Protein AF-A0A376TVH8-F1 (afdb_monomer_lite)

Foldseek 3Di:
DDDLFFPPHALADPCVQQVDLVSLLLLLCLLQDDDPPDDVVLSVLLSQLRSLLSVLLSPPPPDDLLVSCCLLQPDQLVSVLVSSPPGPSNVQSDPVPPVSVLSSSVSNCVRSLLSLSSGPSNDPPGDYDYLLVVVLVVVVVPDPDDDDDDDDPVCLVSNQSVSSSNLLSNLVSLVVSDFDQVDADEDEAAAPLSHAQSPCVLVSLVVNNRSRYDYDHDHQALVSLCNRLNPVSSVSSVVSPQKDWQAADQDLVRLVVVLVVLAKDKDWDWDWDWDDDPDPPDIDIDIDTDIDIGGPAHSVNSNPGDPQWTWIGHPDDDHIDTDHDDDDDDDDPDDNGRGDDSPSPPPPVSVVVSVVSVVVVVVVVVVVVVPPDPPDDDDDDDDDDDDDDDDDDDDDDDDDDDDDDDDDDDDDDDDDDDDDDDDDDDDDDDDDDDDDDDDDDDDDDDDDDPPPQQPQADPVGDRNDPVSNVVSVVVVVVVVVVVVVVVVVVVVVVVVVVVPPPPDDDD

Organism: Escherichia coli (NCBI:txid562)

Secondary structure (DSSP, 8-state):
-B-TTBTT--EE-HHHH--SHHHHHHHHHHHSPPPTTS-HHHHHHHHHHHHHHHHHHTT-TT--HHHHHHHHHTS-HHHHHHHTTTSGGGGTT-GGGHHHHHHHHHHHHHHHGGGGGGTTTS-TTSPEE-HHHHHHHHHTTS------B---TTTHHHHHHHHHHHHHHHHHHHHHT---TT--EEEEES-GGGS---TTHHHHHHHGGGGTEEEEE--S-HHHHHHHH-HHHHHHHHHT--SEEEE----HHHHHHHHHHH-EEEEEEEEEEEE--SSSS-PEEEEEEEEEEEESS-HHHHHTPPTTEEEEE-SSSPPPEEEE---------S-S--B------S-HHHHHHHHHHHHHHHHHHHHHHTT----PPPPP----------------------------------------------------------PPPP----------PPTTB-TTS-BS-HHHHHHHHHHHHHHHHHHHHHHHHHHHHHHHTTTTSS-----

InterPro domains:
  IPR019476 Type IV secretion system coupling protein TraD, DNA-binding domain [PF10412] (1-326)
  IPR027417 P-loop containing nucleoside triphosphate hydrolase [G3DSA:3.40.50.300] (108-338)
  IPR027417 P-loop containing nucleoside triphosphate hydrolase [SSF52540] (2-332)
  IPR051539 Type IV secretion system coupling protein TraD/TraG/VirD4-like [PTHR37937] (6-338)

Radius of gyration: 37.99 Å; chains: 1; bounding box: 89×91×109 Å

Structure (mmCIF, N/CA/C/O backbone):
data_AF-A0A376TVH8-F1
#
_entry.id   AF-A0A376TVH8-F1
#
loop_
_atom_site.group_PDB
_atom_site.id
_atom_site.type_symbol
_atom_site.label_atom_id
_atom_site.label_alt_id
_atom_site.label_comp_id
_atom_site.label_asym_id
_atom_site.label_entity_id
_atom_site.label_seq_id
_atom_site.pdbx_PDB_ins_code
_atom_site.Cartn_x
_atom_site.Cartn_y
_atom_site.Cartn_z
_atom_site.occupancy
_atom_site.B_iso_or_equiv
_atom_site.auth_seq_id
_atom_site.auth_comp_id
_atom_site.auth_asym_id
_atom_site.auth_atom_id
_atom_site.pdbx_PDB_model_num
ATOM 1 N N . MET A 1 1 ? -10.354 -14.623 -0.907 1.00 89.31 1 MET A N 1
ATOM 2 C CA . MET A 1 1 ? -10.562 -13.311 -1.545 1.00 89.31 1 MET A CA 1
ATOM 3 C C . MET A 1 1 ? -10.990 -12.332 -0.470 1.00 89.31 1 MET A C 1
ATOM 5 O O . MET A 1 1 ? -11.847 -12.695 0.317 1.00 89.31 1 MET A O 1
ATOM 9 N N . LEU A 1 2 ? -10.360 -11.165 -0.399 1.00 94.00 2 LEU A N 1
ATOM 10 C CA . LEU A 1 2 ? -10.631 -10.095 0.554 1.00 94.00 2 LEU A CA 1
ATOM 11 C C . LEU A 1 2 ? -11.161 -8.879 -0.204 1.00 94.00 2 LEU A C 1
ATOM 13 O O . LEU A 1 2 ? -10.418 -8.214 -0.923 1.00 94.00 2 LEU A O 1
ATOM 17 N N . ASN A 1 3 ? -12.450 -8.618 -0.040 1.00 93.50 3 ASN A N 1
ATOM 18 C CA . ASN A 1 3 ? -13.118 -7.412 -0.503 1.00 93.50 3 ASN A CA 1
ATOM 19 C C . ASN A 1 3 ? -14.333 -7.202 0.396 1.00 93.50 3 ASN A C 1
ATOM 21 O O . ASN A 1 3 ? -15.233 -8.034 0.423 1.00 93.50 3 ASN A O 1
ATOM 25 N N . ALA A 1 4 ? -14.360 -6.100 1.140 1.00 91.56 4 ALA A N 1
ATOM 26 C CA . ALA A 1 4 ? -15.368 -5.866 2.166 1.00 91.56 4 ALA A CA 1
ATOM 27 C C . ALA A 1 4 ? -16.809 -5.780 1.613 1.00 91.56 4 ALA A C 1
ATOM 29 O O . ALA A 1 4 ? -17.757 -5.968 2.373 1.00 91.56 4 ALA A O 1
ATOM 30 N N . LEU A 1 5 ? -16.985 -5.548 0.308 1.00 91.31 5 LEU A N 1
ATOM 31 C CA . LEU A 1 5 ? -18.280 -5.506 -0.377 1.00 91.31 5 LEU A CA 1
ATOM 32 C C . LEU A 1 5 ? -18.660 -6.834 -1.056 1.00 91.31 5 LEU A C 1
ATOM 34 O O . LEU A 1 5 ? -19.785 -6.966 -1.536 1.00 91.31 5 LEU A O 1
ATOM 38 N N . ASP A 1 6 ? -17.768 -7.830 -1.081 1.00 92.38 6 ASP A N 1
ATOM 39 C CA . ASP A 1 6 ? -18.031 -9.123 -1.718 1.00 92.38 6 ASP A CA 1
ATOM 40 C C . ASP A 1 6 ? -18.584 -10.160 -0.723 1.00 92.38 6 ASP A C 1
ATOM 42 O O . ASP A 1 6 ? -18.047 -10.365 0.369 1.00 92.38 6 ASP A O 1
ATOM 46 N N . ALA A 1 7 ? -19.634 -10.884 -1.112 1.00 90.69 7 ALA A N 1
ATOM 47 C CA . ALA A 1 7 ? -20.263 -11.946 -0.324 1.00 90.69 7 ALA A CA 1
ATOM 48 C C . ALA A 1 7 ? -19.306 -13.103 0.025 1.00 90.69 7 ALA A C 1
ATOM 50 O O . ALA A 1 7 ? -19.474 -13.786 1.040 1.00 90.69 7 ALA A O 1
ATOM 51 N N . ARG A 1 8 ? -18.276 -13.324 -0.796 1.00 91.25 8 ARG A N 1
ATOM 52 C CA . ARG A 1 8 ? -17.244 -14.352 -0.605 1.00 91.25 8 ARG A CA 1
ATOM 53 C C . ARG A 1 8 ? -16.136 -13.902 0.348 1.00 91.25 8 ARG A C 1
ATOM 55 O O . ARG A 1 8 ? -15.309 -14.740 0.711 1.00 91.25 8 ARG A O 1
ATOM 62 N N . CYS A 1 9 ? -16.113 -12.636 0.772 1.00 92.31 9 CYS A N 1
ATOM 63 C CA . CYS A 1 9 ? -15.140 -12.150 1.744 1.00 92.31 9 CYS A CA 1
ATOM 64 C C . CYS A 1 9 ? -15.202 -13.001 3.019 1.00 92.31 9 CYS A C 1
ATOM 66 O O . CYS A 1 9 ? -16.299 -13.215 3.549 1.00 92.31 9 CYS A O 1
ATOM 68 N N . PRO A 1 10 ? -14.070 -13.536 3.507 1.00 92.06 10 PRO A N 1
ATOM 69 C CA . PRO A 1 10 ? -14.044 -14.294 4.741 1.00 92.06 10 PRO A CA 1
ATOM 70 C C . PRO A 1 10 ? -14.297 -13.375 5.940 1.00 92.06 10 PRO A C 1
ATOM 72 O O . PRO A 1 10 ? -14.227 -12.148 5.833 1.00 92.06 10 PRO A O 1
ATOM 75 N N . ASN A 1 11 ? -14.572 -13.987 7.091 1.00 92.69 11 ASN A N 1
ATOM 76 C CA . ASN A 1 11 ? -14.708 -13.286 8.362 1.00 92.69 11 ASN A CA 1
ATOM 77 C C . ASN A 1 11 ? -13.324 -12.834 8.860 1.00 92.69 11 ASN A C 1
ATOM 79 O O . ASN A 1 11 ? -12.725 -13.487 9.713 1.00 92.69 11 ASN A O 1
ATOM 83 N N . TRP A 1 12 ? -12.772 -11.784 8.249 1.00 95.00 12 TRP A N 1
ATOM 84 C CA . TRP A 1 12 ? -11.502 -11.210 8.684 1.00 95.00 12 TRP A CA 1
ATOM 85 C C . TRP A 1 12 ? -11.671 -10.585 10.072 1.00 95.00 12 TRP A C 1
ATOM 87 O O . TRP A 1 12 ? -12.560 -9.761 10.252 1.00 95.00 12 TRP A O 1
ATOM 97 N N . ASP A 1 13 ? -10.842 -10.989 11.040 1.00 93.94 13 ASP A N 1
ATOM 98 C CA . ASP A 1 13 ? -10.914 -10.526 12.434 1.00 93.94 13 ASP A CA 1
ATOM 99 C C . ASP A 1 13 ? -9.654 -9.712 12.777 1.00 93.94 13 ASP A C 1
ATOM 101 O O . ASP A 1 13 ? -8.553 -10.258 12.888 1.00 93.94 13 ASP A O 1
ATOM 105 N N . LEU A 1 14 ? -9.827 -8.397 12.966 1.00 94.94 14 LEU A N 1
ATOM 106 C CA . LEU A 1 14 ? -8.750 -7.451 13.298 1.00 94.94 14 LEU A CA 1
ATOM 107 C C . LEU A 1 14 ? -7.997 -7.855 14.574 1.00 94.94 14 LEU A C 1
ATOM 109 O O . LEU A 1 14 ? -6.777 -7.713 14.651 1.00 94.94 14 LEU A O 1
ATOM 113 N N . TRP A 1 15 ? -8.716 -8.336 15.585 1.00 94.69 15 TRP A N 1
ATOM 114 C CA . TRP A 1 15 ? -8.133 -8.673 16.878 1.00 94.69 15 TRP A CA 1
ATOM 115 C C . TRP A 1 15 ? -7.340 -9.980 16.808 1.00 94.69 15 TRP A C 1
ATOM 117 O O . TRP A 1 15 ? -6.310 -10.100 17.465 1.00 94.69 15 TRP A O 1
ATOM 127 N N . GLU A 1 16 ? -7.764 -10.955 16.006 1.00 93.81 16 GLU A N 1
ATOM 128 C CA . GLU A 1 16 ? -6.952 -12.161 15.781 1.00 93.81 16 GLU A CA 1
ATOM 129 C C . GLU A 1 16 ? -5.742 -11.891 14.875 1.00 93.81 16 GLU A C 1
ATOM 131 O O . GLU A 1 16 ? -4.699 -12.539 15.022 1.00 93.81 16 GLU A O 1
ATOM 136 N N . GLU A 1 17 ? -5.867 -10.935 13.950 1.00 94.88 17 GLU A N 1
ATOM 137 C CA . GLU A 1 17 ? -4.799 -10.523 13.039 1.00 94.88 17 GLU A CA 1
ATOM 138 C C . GLU A 1 17 ? -3.666 -9.799 13.777 1.00 94.88 17 GLU A C 1
ATOM 140 O O . GLU A 1 17 ? -2.493 -10.158 13.628 1.00 94.88 17 GLU A O 1
ATOM 145 N N . CYS A 1 18 ? -4.016 -8.809 14.601 1.00 95.12 18 CYS A N 1
ATOM 146 C CA . CYS A 1 18 ? -3.100 -8.036 15.433 1.00 95.12 18 CYS A CA 1
ATOM 147 C C . CYS A 1 18 ? -3.233 -8.510 16.883 1.00 95.12 18 CYS A C 1
ATOM 149 O O . CYS A 1 18 ? -4.157 -8.099 17.581 1.00 95.12 18 CYS A O 1
ATOM 151 N N . ARG A 1 19 ? -2.318 -9.357 17.362 1.00 93.12 19 ARG A N 1
ATOM 152 C CA . ARG A 1 19 ? -2.367 -9.992 18.695 1.00 93.12 19 ARG A CA 1
ATOM 153 C C . ARG A 1 19 ? -1.761 -9.147 19.812 1.00 93.12 19 ARG A C 1
ATOM 155 O O . ARG A 1 19 ? -1.899 -9.499 20.979 1.00 93.12 19 ARG A O 1
ATOM 162 N N . THR A 1 20 ? -1.076 -8.062 19.465 1.00 94.56 20 THR A N 1
ATOM 163 C CA . THR A 1 20 ? -0.436 -7.147 20.420 1.00 94.56 20 THR A CA 1
ATOM 164 C C . THR A 1 20 ? -0.763 -5.694 20.090 1.00 94.56 20 THR A C 1
ATOM 166 O O . THR A 1 20 ? -1.080 -5.376 18.941 1.00 94.56 20 THR A O 1
ATOM 169 N N . ILE A 1 21 ? -0.619 -4.801 21.075 1.00 95.12 21 ILE A N 1
ATOM 170 C CA . ILE A 1 21 ? -0.783 -3.355 20.873 1.00 95.12 21 ILE A CA 1
ATOM 171 C C . ILE A 1 21 ? 0.164 -2.815 19.793 1.00 95.12 21 ILE A C 1
ATOM 173 O O . ILE A 1 21 ? -0.270 -2.069 18.928 1.00 95.12 21 ILE A O 1
ATOM 177 N N . SER A 1 22 ? 1.416 -3.282 19.745 1.00 94.12 22 SER A N 1
ATOM 178 C CA . SER A 1 22 ? 2.383 -2.846 18.727 1.00 94.12 22 SER A CA 1
ATOM 179 C C . SER A 1 22 ? 1.945 -3.216 17.303 1.00 94.12 22 SER A C 1
ATOM 181 O O . SER A 1 22 ? 2.157 -2.467 16.351 1.00 94.12 22 SER A O 1
ATOM 183 N N . GLU A 1 23 ? 1.281 -4.360 17.127 1.00 94.00 23 GLU A N 1
ATOM 184 C CA . GLU A 1 23 ? 0.718 -4.740 15.828 1.00 94.00 23 GLU A CA 1
ATOM 185 C C . GLU A 1 23 ? -0.509 -3.896 15.460 1.00 94.00 23 GLU A C 1
ATOM 187 O O . GLU A 1 23 ? -0.712 -3.614 14.279 1.00 94.00 23 GLU A O 1
ATOM 192 N N . LEU A 1 24 ? -1.298 -3.458 16.448 1.00 95.88 24 LEU A N 1
ATOM 193 C CA . LEU A 1 24 ? -2.388 -2.500 16.244 1.00 95.88 24 LEU A CA 1
ATOM 194 C C . LEU A 1 24 ? -1.858 -1.101 15.900 1.00 95.88 24 LEU A C 1
ATOM 196 O O . LEU A 1 24 ? -2.401 -0.451 15.009 1.00 95.88 24 LEU A O 1
ATOM 200 N N . GLU A 1 25 ? -0.772 -0.656 16.531 1.00 94.50 25 GLU A N 1
ATOM 201 C CA . GLU A 1 25 ? -0.087 0.598 16.196 1.00 94.50 25 GLU A CA 1
ATOM 202 C C . GLU A 1 25 ? 0.433 0.568 14.752 1.00 94.50 25 GLU A C 1
ATOM 204 O O . GLU A 1 25 ? 0.150 1.480 13.971 1.00 94.50 25 GLU A O 1
ATOM 209 N N . ASN A 1 26 ? 1.100 -0.516 14.346 1.00 92.00 26 ASN A N 1
ATOM 210 C CA . ASN A 1 26 ? 1.575 -0.694 12.969 1.00 92.00 26 ASN A CA 1
ATOM 211 C C . ASN A 1 26 ? 0.422 -0.713 11.950 1.00 92.00 26 ASN A C 1
ATOM 213 O O . ASN A 1 26 ? 0.511 -0.082 10.892 1.00 92.00 26 ASN A O 1
ATOM 217 N N . ALA A 1 27 ? -0.681 -1.395 12.275 1.00 94.06 27 ALA A N 1
ATOM 218 C CA . ALA A 1 27 ? -1.898 -1.384 11.466 1.00 94.06 27 ALA A CA 1
ATOM 219 C C . ALA A 1 27 ? -2.474 0.037 11.339 1.00 94.06 27 ALA A C 1
ATOM 221 O O . ALA A 1 27 ? -2.775 0.494 10.233 1.00 94.06 27 ALA A O 1
ATOM 222 N N . SER A 1 28 ? -2.555 0.772 12.451 1.00 94.81 28 SER A N 1
ATOM 223 C CA . SER A 1 28 ? -3.079 2.140 12.489 1.00 94.81 28 SER A CA 1
ATOM 224 C C . SER A 1 28 ? -2.254 3.109 11.635 1.00 94.81 28 SER A C 1
ATOM 226 O O . SER A 1 28 ? -2.826 3.982 10.987 1.00 94.81 28 SER A O 1
ATOM 228 N N . ALA A 1 29 ? -0.931 2.921 11.552 1.00 93.12 29 ALA A N 1
ATOM 229 C CA . ALA A 1 29 ? -0.048 3.753 10.737 1.00 93.12 29 ALA A CA 1
ATOM 230 C C . ALA A 1 29 ? -0.318 3.630 9.228 1.00 93.12 29 ALA A C 1
ATOM 232 O O . ALA A 1 29 ? -0.033 4.564 8.480 1.00 93.12 29 ALA A O 1
ATOM 233 N N . THR A 1 30 ? -0.870 2.493 8.788 1.00 92.75 30 THR A N 1
ATOM 234 C CA . THR A 1 30 ? -1.295 2.279 7.395 1.00 92.75 30 THR A CA 1
ATOM 235 C C . THR A 1 30 ? -2.741 2.730 7.175 1.00 92.75 30 THR A C 1
ATOM 237 O O . THR A 1 30 ? -3.053 3.355 6.163 1.00 92.75 30 THR A O 1
ATOM 240 N N . LEU A 1 31 ? -3.630 2.420 8.126 1.00 93.44 31 LEU A N 1
ATOM 241 C CA . LEU A 1 31 ? -5.046 2.782 8.042 1.00 93.44 31 LEU A CA 1
ATOM 242 C C . LEU A 1 31 ? -5.242 4.306 8.042 1.00 93.44 31 LEU A C 1
ATOM 244 O O . LEU A 1 31 ? -6.051 4.822 7.275 1.00 93.44 31 LEU A O 1
ATOM 248 N N . ILE A 1 32 ? -4.475 5.004 8.881 1.00 93.38 32 ILE A N 1
ATOM 249 C CA . ILE A 1 32 ? -4.455 6.459 9.042 1.00 93.38 32 ILE A CA 1
ATOM 250 C C . ILE A 1 32 ? -3.091 6.942 8.523 1.00 93.38 32 ILE A C 1
ATOM 252 O O . ILE A 1 32 ? -2.142 7.018 9.311 1.00 93.38 32 ILE A O 1
ATOM 256 N N . PRO A 1 33 ? -2.928 7.208 7.214 1.00 89.19 33 PRO A N 1
ATOM 257 C CA . PRO A 1 33 ? -1.650 7.607 6.630 1.00 89.19 33 PRO A CA 1
ATOM 258 C C . PRO A 1 33 ? -1.192 8.971 7.157 1.00 89.19 33 PRO A C 1
ATOM 260 O O . PRO A 1 33 ? -1.975 9.750 7.696 1.00 89.19 33 PRO A O 1
ATOM 263 N N . ALA A 1 34 ? 0.108 9.248 7.055 1.00 83.56 34 ALA A N 1
ATOM 264 C CA . ALA A 1 34 ? 0.620 10.587 7.330 1.00 83.56 34 ALA A CA 1
ATOM 265 C C . ALA A 1 34 ? 0.319 11.482 6.123 1.00 83.56 34 ALA A C 1
ATOM 267 O O . ALA A 1 34 ? 0.611 11.079 4.997 1.00 83.56 34 ALA A O 1
ATOM 268 N N . SER A 1 35 ? -0.224 12.674 6.359 1.00 75.38 35 SER A N 1
ATOM 269 C CA . SER A 1 35 ? -0.412 13.678 5.312 1.00 75.38 35 SER A CA 1
ATOM 270 C C . SER A 1 35 ? 0.830 14.560 5.206 1.00 75.38 35 SER A C 1
ATOM 272 O O . SER A 1 35 ? 1.381 14.999 6.218 1.00 75.38 35 SER A O 1
ATOM 274 N N . SER A 1 36 ? 1.270 14.847 3.984 1.00 67.88 36 SER A N 1
ATOM 275 C CA . SER A 1 36 ? 2.341 15.815 3.738 1.00 67.88 36 SER A CA 1
ATOM 276 C C . SER A 1 36 ? 1.843 17.227 4.063 1.00 67.88 36 SER A C 1
ATOM 278 O O . SER A 1 36 ? 0.891 17.697 3.452 1.00 67.88 36 SER A O 1
ATOM 280 N N . GLY A 1 37 ? 2.480 17.902 5.023 1.00 69.12 37 GLY A N 1
ATOM 281 C CA . GLY A 1 37 ? 2.177 19.296 5.380 1.00 69.12 37 GLY A CA 1
ATOM 282 C C . GLY A 1 37 ? 1.162 19.499 6.511 1.00 69.12 37 GLY A C 1
ATOM 283 O O . GLY A 1 37 ? 1.017 20.626 6.976 1.00 69.12 37 GLY A O 1
ATOM 284 N N . GLU A 1 38 ? 0.508 18.444 7.003 1.00 73.00 38 GLU A N 1
ATOM 285 C CA . GLU A 1 38 ? -0.308 18.516 8.225 1.00 73.00 38 GLU A CA 1
ATOM 286 C C . GLU A 1 38 ? 0.541 18.198 9.465 1.00 73.00 38 GLU A C 1
ATOM 288 O O . GLU A 1 38 ? 1.502 17.429 9.392 1.00 73.00 38 GLU A O 1
ATOM 293 N N . ASP A 1 39 ? 0.178 18.772 10.615 1.00 82.12 39 ASP A N 1
ATOM 294 C CA . ASP A 1 39 ? 0.860 18.500 11.884 1.00 82.12 39 ASP A CA 1
ATOM 295 C C . ASP A 1 39 ? 0.722 17.006 12.259 1.00 82.12 39 ASP A C 1
ATOM 297 O O . ASP A 1 39 ? -0.407 16.541 12.466 1.00 82.12 39 ASP A O 1
ATOM 301 N N . PRO A 1 40 ? 1.841 16.257 12.395 1.00 88.06 40 PRO A N 1
ATOM 302 C CA . PRO A 1 40 ? 1.837 14.836 12.745 1.00 88.06 40 PRO A CA 1
ATOM 303 C C . PRO A 1 40 ? 1.093 14.503 14.041 1.00 88.06 40 PRO A C 1
ATOM 305 O O . PRO A 1 40 ? 0.717 13.345 14.254 1.00 88.06 40 PRO A O 1
ATOM 308 N N . PHE A 1 41 ? 0.894 15.490 14.919 1.00 90.94 41 PHE A N 1
ATOM 309 C CA . PHE A 1 41 ? 0.132 15.347 16.151 1.00 90.94 41 PHE A CA 1
ATOM 310 C C . PHE A 1 41 ? -1.279 14.797 15.905 1.00 90.94 41 PHE A C 1
ATOM 312 O O . PHE A 1 41 ? -1.727 13.929 16.658 1.00 90.94 41 PHE A O 1
ATOM 319 N N . TRP A 1 42 ? -1.974 15.244 14.855 1.00 91.38 42 TRP A N 1
ATOM 320 C CA . TRP A 1 42 ? -3.374 14.874 14.621 1.00 91.38 42 TRP A CA 1
ATOM 321 C C . TRP A 1 42 ? -3.524 13.404 14.230 1.00 91.38 42 TRP A C 1
ATOM 323 O O . TRP A 1 42 ? -4.282 12.661 14.860 1.00 91.38 42 TRP A O 1
ATOM 333 N N . GLN A 1 43 ? -2.761 12.950 13.231 1.00 92.75 43 GLN A N 1
ATOM 334 C CA . GLN A 1 43 ? -2.784 11.553 12.793 1.00 92.75 43 GLN A CA 1
ATOM 335 C C . GLN A 1 43 ? -2.155 10.649 13.855 1.00 92.75 43 GLN A C 1
ATOM 337 O O . GLN A 1 43 ? -2.663 9.556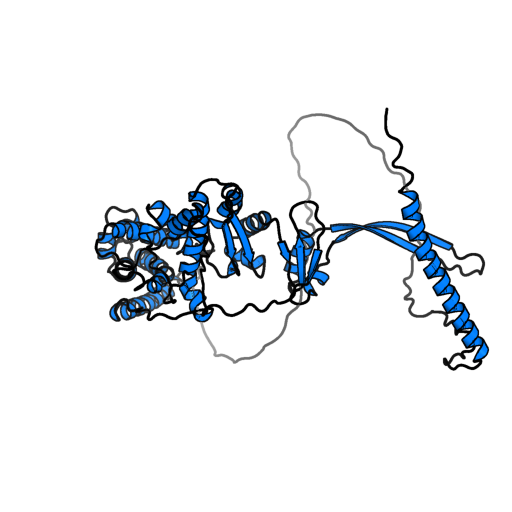 14.093 1.00 92.75 43 GLN A O 1
ATOM 342 N N . GLY A 1 44 ? -1.094 11.102 14.533 1.00 94.12 44 GLY A N 1
ATOM 343 C CA . GLY A 1 44 ? -0.487 10.387 15.657 1.00 94.12 44 GLY A CA 1
ATOM 344 C C . GLY A 1 44 ? -1.485 10.133 16.785 1.00 94.12 44 GLY A C 1
ATOM 345 O O . GLY A 1 44 ? -1.641 9.000 17.229 1.00 94.12 44 GLY A O 1
ATOM 346 N N . SER A 1 45 ? -2.238 11.158 17.181 1.00 94.56 45 SER A N 1
ATOM 347 C CA . SER A 1 45 ? -3.265 11.043 18.218 1.00 94.56 45 SER A CA 1
ATOM 348 C C . SER A 1 45 ? -4.413 10.120 17.804 1.00 94.56 45 SER A C 1
ATOM 350 O O . SER A 1 45 ? -4.848 9.281 18.594 1.00 94.56 45 SER A O 1
ATOM 352 N N . ALA A 1 46 ? -4.877 10.220 16.553 1.00 94.94 46 ALA A N 1
ATOM 353 C CA . ALA A 1 46 ? -5.923 9.344 16.026 1.00 94.94 46 ALA A CA 1
ATOM 354 C C . ALA A 1 46 ? -5.471 7.871 15.996 1.00 94.94 46 ALA A C 1
ATOM 356 O O . ALA A 1 46 ? -6.227 6.985 16.397 1.00 94.94 46 ALA A O 1
ATOM 357 N N . ARG A 1 47 ? -4.220 7.603 15.598 1.00 95.81 47 ARG A N 1
ATOM 358 C CA . ARG A 1 47 ? -3.604 6.264 15.643 1.00 95.81 47 ARG A CA 1
ATOM 359 C C . ARG A 1 47 ? -3.564 5.697 17.059 1.00 95.81 47 ARG A C 1
ATOM 361 O O . ARG A 1 47 ? -3.961 4.551 17.253 1.00 95.81 47 ARG A O 1
ATOM 368 N N . THR A 1 48 ? -3.165 6.504 18.042 1.00 96.31 48 THR A N 1
ATOM 369 C CA . THR A 1 48 ? -3.138 6.098 19.456 1.00 96.31 48 THR A CA 1
ATOM 370 C C . THR A 1 48 ? -4.535 5.746 19.966 1.00 96.31 48 THR A C 1
ATOM 372 O O . THR A 1 48 ? -4.717 4.684 20.555 1.00 96.31 48 THR A O 1
ATOM 375 N N . ILE A 1 49 ? -5.546 6.584 19.694 1.00 95.88 49 ILE A N 1
ATOM 376 C CA . ILE A 1 49 ? -6.943 6.299 20.073 1.00 95.88 49 ILE A CA 1
ATOM 377 C C . ILE A 1 49 ? -7.438 5.004 19.416 1.00 95.88 49 ILE A C 1
ATOM 379 O O . ILE A 1 49 ? -8.077 4.186 20.078 1.00 95.88 49 ILE A O 1
ATOM 383 N N . PHE A 1 50 ? -7.133 4.799 18.133 1.00 96.81 50 PHE A N 1
ATOM 384 C CA . PHE A 1 50 ? -7.507 3.586 17.412 1.00 96.81 50 PHE A CA 1
ATOM 385 C C . PHE A 1 50 ? -6.881 2.329 18.029 1.00 96.81 50 PHE A C 1
ATOM 387 O O . PHE A 1 50 ? -7.597 1.369 18.314 1.00 96.81 50 PHE A O 1
ATOM 394 N N . ALA A 1 51 ? -5.560 2.331 18.235 1.00 97.19 51 ALA A N 1
ATOM 395 C CA . ALA A 1 51 ? -4.821 1.169 18.718 1.00 97.19 51 ALA A CA 1
ATOM 396 C C . ALA A 1 51 ? -5.217 0.802 20.156 1.00 97.19 51 ALA A C 1
ATOM 398 O O . ALA A 1 51 ? -5.568 -0.348 20.418 1.00 97.19 51 ALA A O 1
ATOM 399 N N . GLU A 1 52 ? -5.253 1.780 21.064 1.00 96.62 52 GLU A N 1
ATOM 400 C CA . GLU A 1 52 ? -5.669 1.572 22.458 1.00 96.62 52 GLU A CA 1
ATOM 401 C C . GLU A 1 52 ? -7.141 1.161 22.554 1.00 96.62 52 GLU A C 1
ATOM 403 O O . GLU A 1 52 ? -7.498 0.259 23.314 1.00 96.62 52 GLU A O 1
ATOM 408 N N . GLY A 1 53 ? -8.008 1.774 21.742 1.00 95.69 53 GLY A N 1
ATOM 409 C CA . GLY A 1 53 ? -9.419 1.413 21.690 1.00 95.69 53 GLY A CA 1
ATOM 410 C C . GLY A 1 53 ? -9.638 -0.021 21.203 1.00 95.69 53 GLY A C 1
ATOM 411 O O . GLY A 1 53 ? -10.444 -0.755 21.781 1.00 95.69 53 GLY A O 1
ATOM 412 N N . ALA A 1 54 ? -8.901 -0.444 20.171 1.00 96.38 54 ALA A N 1
ATOM 413 C CA . ALA A 1 54 ? -8.953 -1.811 19.661 1.00 96.38 54 ALA A CA 1
ATOM 414 C C . ALA A 1 54 ? -8.424 -2.817 20.695 1.00 96.38 54 ALA A C 1
ATOM 416 O O . ALA A 1 54 ? -9.042 -3.865 20.896 1.00 96.38 54 ALA A O 1
ATOM 417 N N . GLU A 1 55 ? -7.333 -2.486 21.391 1.00 96.38 55 GLU A N 1
ATOM 418 C CA . GLU A 1 55 ? -6.755 -3.328 22.441 1.00 96.38 55 GLU A CA 1
ATOM 419 C C . GLU A 1 55 ? -7.701 -3.479 23.636 1.00 96.38 55 GLU A C 1
ATOM 421 O O . GLU A 1 55 ? -7.918 -4.593 24.117 1.00 96.38 55 GLU A O 1
ATOM 426 N N . ARG A 1 56 ? -8.355 -2.394 24.071 1.00 94.19 56 ARG A N 1
ATOM 427 C CA . ARG A 1 56 ? -9.379 -2.447 25.125 1.00 94.19 56 ARG A CA 1
ATOM 428 C C . ARG A 1 56 ? -10.550 -3.349 24.752 1.00 94.19 56 ARG A C 1
ATOM 430 O O . ARG A 1 56 ? -11.003 -4.127 25.591 1.00 94.19 56 ARG A O 1
ATOM 437 N N . MET A 1 57 ? -11.013 -3.271 23.505 1.00 94.69 57 MET A N 1
ATOM 438 C CA . MET A 1 57 ? -12.135 -4.073 23.007 1.00 94.69 57 MET A CA 1
ATOM 439 C C . MET A 1 57 ? -11.772 -5.547 22.762 1.00 94.69 57 MET A C 1
ATOM 441 O O . MET A 1 57 ? -12.656 -6.384 22.616 1.00 94.69 57 MET A O 1
ATOM 445 N N . ARG A 1 58 ? -10.483 -5.915 22.764 1.00 92.88 58 ARG A N 1
ATOM 446 C CA . ARG A 1 58 ? -10.037 -7.299 22.528 1.00 92.88 58 ARG A CA 1
ATOM 447 C C . ARG A 1 58 ? -10.690 -8.313 23.469 1.00 92.88 58 ARG A C 1
ATOM 449 O O . ARG A 1 58 ? -10.970 -9.432 23.039 1.00 92.88 58 ARG A O 1
ATOM 456 N N . ARG A 1 59 ? -10.878 -7.927 24.737 1.00 87.31 59 ARG A N 1
ATOM 457 C CA . ARG A 1 59 ? -11.414 -8.774 25.821 1.00 87.31 59 ARG A CA 1
ATOM 458 C C . ARG A 1 59 ? -12.937 -8.700 25.960 1.00 87.31 59 ARG A C 1
ATOM 460 O O . ARG A 1 59 ? -13.476 -9.305 26.877 1.00 87.31 59 ARG A O 1
ATOM 467 N N . ASP A 1 60 ? -13.596 -7.937 25.100 1.00 91.00 60 ASP A N 1
ATOM 468 C CA . ASP A 1 60 ? -15.043 -7.762 25.118 1.00 91.00 60 ASP A CA 1
ATOM 469 C C . ASP A 1 60 ? -15.718 -8.988 24.480 1.00 91.00 60 ASP A C 1
ATOM 471 O O . ASP A 1 60 ? -15.353 -9.390 23.370 1.00 91.00 60 ASP A O 1
ATOM 475 N N . GLU A 1 61 ? -16.656 -9.624 25.188 1.00 85.69 61 GLU A N 1
ATOM 476 C CA . GLU A 1 61 ? -17.273 -10.893 24.756 1.00 85.69 61 GLU A CA 1
ATOM 477 C C . GLU A 1 61 ? -18.169 -10.716 23.519 1.00 85.69 61 GLU A C 1
ATOM 479 O O . GLU A 1 61 ? -18.265 -11.610 22.680 1.00 85.69 61 GLU A O 1
ATOM 484 N N . ASP A 1 62 ? -18.775 -9.540 23.373 1.00 86.19 62 ASP A N 1
ATOM 485 C CA . ASP A 1 62 ? -19.642 -9.121 22.268 1.00 86.19 62 ASP A CA 1
ATOM 486 C C . ASP A 1 62 ? -18.927 -8.156 21.299 1.00 86.19 62 ASP A C 1
ATOM 488 O O . ASP A 1 62 ? -19.567 -7.326 20.638 1.00 86.19 62 ASP A O 1
ATOM 492 N N . ARG A 1 63 ? -17.588 -8.239 21.199 1.00 89.88 63 ARG A N 1
ATOM 493 C CA . ARG A 1 63 ? -16.818 -7.403 20.265 1.00 89.88 63 ARG A CA 1
ATOM 494 C C . ARG A 1 63 ? -17.317 -7.583 18.829 1.00 89.88 63 ARG A C 1
ATOM 496 O O . ARG A 1 63 ? -17.474 -8.698 18.337 1.00 89.88 63 ARG A O 1
ATOM 503 N N . SER A 1 64 ? -17.511 -6.467 18.138 1.00 90.06 64 SER A N 1
ATOM 504 C CA . SER A 1 64 ? -17.902 -6.423 16.727 1.00 90.06 64 SER A CA 1
ATOM 505 C C . SER A 1 64 ? -17.393 -5.141 16.085 1.00 90.06 64 SER A C 1
ATOM 507 O O . SER A 1 64 ? -17.120 -4.150 16.773 1.00 90.06 64 SER A O 1
ATOM 509 N N . TYR A 1 65 ? -17.306 -5.120 14.754 1.00 90.75 65 TYR A N 1
ATOM 510 C CA . TYR A 1 65 ? -16.941 -3.893 14.040 1.00 90.75 65 TYR A CA 1
ATOM 511 C C . TYR A 1 65 ? -17.951 -2.766 14.280 1.00 90.75 65 TYR A C 1
ATOM 513 O O . TYR A 1 65 ? -17.557 -1.607 14.398 1.00 90.75 65 TYR A O 1
ATOM 521 N N . ASN A 1 66 ? -19.241 -3.093 14.415 1.00 88.06 66 ASN A N 1
ATOM 522 C CA . ASN A 1 66 ? -20.277 -2.106 14.712 1.00 88.06 66 ASN A CA 1
ATOM 523 C C . ASN A 1 66 ? -20.071 -1.478 16.101 1.00 88.06 66 ASN A C 1
ATOM 525 O O . ASN A 1 66 ? -20.018 -0.252 16.212 1.00 88.06 66 ASN A O 1
ATOM 529 N N . LYS A 1 67 ? -19.867 -2.300 17.143 1.00 89.75 67 LYS A N 1
ATOM 530 C CA . LYS A 1 67 ? -19.591 -1.817 18.506 1.00 89.75 67 LYS A CA 1
ATOM 531 C C . LYS A 1 67 ? -18.315 -0.977 18.547 1.00 89.75 67 LYS A C 1
ATOM 533 O O . LYS A 1 67 ? -18.321 0.110 19.116 1.00 89.75 67 LYS A O 1
ATOM 538 N N . PHE A 1 68 ? -17.254 -1.429 17.880 1.00 92.50 68 PHE A N 1
ATOM 539 C CA . PHE A 1 68 ? -15.984 -0.708 17.804 1.00 92.50 68 PHE A CA 1
ATOM 540 C C . PHE A 1 68 ? -16.135 0.687 17.194 1.00 92.50 68 PHE A C 1
ATOM 542 O O . PHE A 1 68 ? -15.711 1.683 17.782 1.00 92.50 68 PHE A O 1
ATOM 549 N N . LEU A 1 69 ? -16.808 0.771 16.047 1.00 90.94 69 LEU A N 1
ATOM 550 C CA . LEU A 1 69 ? -17.048 2.032 15.356 1.00 90.94 69 LEU A CA 1
ATOM 551 C C . LEU A 1 69 ? -17.949 2.970 16.157 1.00 90.94 69 LEU A C 1
ATOM 553 O O . LEU A 1 69 ? -17.664 4.162 16.221 1.00 90.94 69 LEU A O 1
ATOM 557 N N . ARG A 1 70 ? -18.989 2.460 16.825 1.00 88.12 70 ARG A N 1
ATOM 558 C CA . ARG A 1 70 ? -19.809 3.279 17.730 1.00 88.12 70 ARG A CA 1
ATOM 559 C C . ARG A 1 70 ? -18.980 3.839 18.881 1.00 88.12 70 ARG A C 1
ATOM 561 O O . ARG A 1 70 ? -19.059 5.031 19.165 1.00 88.12 70 ARG A O 1
ATOM 568 N N . THR A 1 71 ? -18.152 3.015 19.512 1.00 91.25 71 THR A N 1
ATOM 569 C CA . THR A 1 71 ? -17.304 3.463 20.621 1.00 91.25 71 THR A CA 1
ATOM 570 C C . THR A 1 71 ? -16.318 4.542 20.181 1.00 91.25 71 THR A C 1
ATOM 572 O O . THR A 1 71 ? -16.149 5.525 20.887 1.00 91.25 71 THR A O 1
ATOM 575 N N . LEU A 1 72 ? -15.696 4.422 19.008 1.00 90.81 72 LEU A N 1
ATOM 576 C CA . LEU A 1 72 ? -14.733 5.429 18.552 1.00 90.81 72 LEU A CA 1
ATOM 577 C C . LEU A 1 72 ? -15.388 6.687 17.964 1.00 90.81 72 LEU A C 1
ATOM 579 O O . LEU A 1 72 ? -14.882 7.793 18.151 1.00 90.81 72 LEU A O 1
ATOM 583 N N . LEU A 1 73 ? -16.497 6.528 17.237 1.00 87.12 73 LEU A N 1
ATOM 584 C CA . LEU A 1 73 ? -17.037 7.569 16.358 1.00 87.12 73 LEU A CA 1
ATOM 585 C C . LEU A 1 73 ? -18.369 8.155 16.834 1.00 87.12 73 LEU A C 1
ATOM 587 O O . LEU A 1 73 ? -18.668 9.294 16.481 1.00 87.12 73 LEU A O 1
ATOM 591 N N . ALA A 1 74 ? -19.131 7.476 17.702 1.00 83.44 74 ALA A N 1
ATOM 592 C CA . ALA A 1 74 ? -20.477 7.896 18.130 1.00 83.44 74 ALA A CA 1
ATOM 593 C C . ALA A 1 74 ? -20.549 8.495 19.538 1.00 83.44 74 ALA A C 1
ATOM 595 O O . ALA A 1 74 ? -21.052 9.608 19.724 1.00 83.44 74 ALA A O 1
ATOM 596 N N . ILE A 1 75 ? -20.009 7.781 20.529 1.00 86.94 75 ILE A N 1
ATOM 597 C CA . ILE A 1 75 ? -20.232 8.096 21.949 1.00 86.94 75 ILE A CA 1
ATOM 598 C C . ILE A 1 75 ? -19.675 9.468 22.339 1.00 86.94 75 ILE A C 1
ATOM 600 O O . ILE A 1 75 ? -18.798 10.017 21.668 1.00 86.94 75 ILE A O 1
ATOM 604 N N . GLN A 1 76 ? -20.179 10.044 23.425 1.00 86.00 76 GLN A N 1
ATOM 605 C CA . GLN A 1 76 ? -19.693 11.337 23.912 1.00 86.00 76 GLN A CA 1
ATOM 606 C C . GLN A 1 76 ? -18.228 11.253 24.366 1.00 86.00 76 GLN A C 1
ATOM 608 O O . GLN A 1 76 ? -17.759 10.186 24.765 1.00 86.00 76 GLN A O 1
ATOM 613 N N . LEU A 1 77 ? -17.500 12.375 24.314 1.00 86.56 77 LEU A N 1
ATOM 614 C CA . LEU A 1 77 ? -16.076 12.412 24.674 1.00 86.56 77 LEU A CA 1
ATOM 615 C C . LEU A 1 77 ? -15.820 11.930 26.108 1.00 86.56 77 LEU A C 1
ATOM 617 O O . LEU A 1 77 ? -14.881 11.172 26.322 1.00 86.56 77 LEU A O 1
ATOM 621 N N . ASP A 1 78 ? -16.697 12.254 27.060 1.00 87.75 78 ASP A N 1
ATOM 622 C CA . ASP A 1 78 ? -16.577 11.780 28.446 1.00 87.75 78 ASP A CA 1
ATOM 623 C C . ASP A 1 78 ? -16.707 10.252 28.565 1.00 87.75 78 ASP A C 1
ATOM 625 O O . ASP A 1 78 ? -15.985 9.600 29.328 1.00 87.75 78 ASP A O 1
ATOM 629 N N . GLN A 1 79 ? -17.593 9.649 27.768 1.00 90.31 79 GLN A N 1
ATOM 630 C CA . GLN A 1 79 ? -17.748 8.195 27.711 1.00 90.31 79 GLN A CA 1
ATOM 631 C C . GLN A 1 79 ? -16.548 7.539 27.025 1.00 90.31 79 GLN A C 1
ATOM 633 O O . GLN A 1 79 ? -16.042 6.530 27.515 1.00 90.31 79 GLN A O 1
ATOM 638 N N . LEU A 1 80 ? -16.044 8.137 25.940 1.00 90.38 80 LEU A N 1
ATOM 639 C CA . LEU A 1 80 ? -14.833 7.674 25.261 1.00 90.38 80 LEU A CA 1
ATOM 640 C C . LEU A 1 80 ? -13.611 7.756 26.181 1.00 90.38 80 LEU A C 1
ATOM 642 O O . LEU A 1 80 ? -12.830 6.812 26.257 1.00 90.38 80 LEU A O 1
ATOM 646 N N . ARG A 1 81 ? -13.482 8.837 26.953 1.00 90.81 81 ARG A N 1
ATOM 647 C CA . ARG A 1 81 ? -12.454 8.986 27.986 1.00 90.81 81 ARG A CA 1
ATOM 648 C C . ARG A 1 81 ? -12.554 7.893 29.040 1.00 90.81 81 ARG A C 1
ATOM 650 O O . ARG A 1 81 ? -11.534 7.330 29.427 1.00 90.81 81 ARG A O 1
ATOM 657 N N . THR A 1 82 ? -13.768 7.589 29.494 1.00 92.94 82 THR A N 1
ATOM 658 C CA . THR A 1 82 ? -14.008 6.517 30.468 1.00 92.94 82 THR A CA 1
ATOM 659 C C . THR A 1 82 ? -13.610 5.156 29.895 1.00 92.94 82 THR A C 1
ATOM 661 O O . THR A 1 82 ? -12.942 4.377 30.570 1.00 92.94 82 THR A O 1
ATOM 664 N N . PHE A 1 83 ? -13.947 4.889 28.632 1.00 93.00 83 PHE A N 1
ATOM 665 C CA . PHE A 1 83 ? -13.552 3.667 27.930 1.00 93.00 83 PHE A CA 1
ATOM 666 C C . PHE A 1 83 ? -12.025 3.535 27.788 1.00 93.00 83 PHE A C 1
ATOM 668 O O . PHE A 1 83 ? -11.466 2.459 28.003 1.00 93.00 83 PHE A O 1
ATOM 675 N N . LEU A 1 84 ? -11.339 4.642 27.493 1.00 93.75 84 LEU A N 1
ATOM 676 C CA . LEU A 1 84 ? -9.883 4.711 27.341 1.00 93.75 84 LEU A CA 1
ATOM 677 C C . LEU A 1 84 ? -9.137 4.912 28.672 1.00 93.75 84 LEU A C 1
ATOM 679 O O . LEU A 1 84 ? -7.918 5.093 28.670 1.00 93.75 84 LEU A O 1
ATOM 683 N N . ALA A 1 85 ? -9.823 4.890 29.817 1.00 93.44 85 ALA A N 1
ATOM 684 C CA . ALA A 1 85 ? -9.211 5.166 31.111 1.00 93.44 85 ALA A CA 1
ATOM 685 C C . ALA A 1 85 ? -8.052 4.200 31.423 1.00 93.44 85 ALA A C 1
ATOM 687 O O . ALA A 1 85 ? -8.160 2.977 31.272 1.00 93.44 85 ALA A O 1
ATOM 688 N N . GLY A 1 86 ? -6.937 4.778 31.881 1.00 91.44 86 GLY A N 1
ATOM 689 C CA . GLY A 1 86 ? -5.694 4.054 32.162 1.00 91.44 86 GLY A CA 1
ATOM 690 C C . GLY A 1 86 ? -4.784 3.852 30.946 1.00 91.44 86 GLY A C 1
ATOM 691 O O . GLY A 1 86 ? -3.728 3.249 31.098 1.00 91.44 86 GLY A O 1
ATOM 692 N N . THR A 1 87 ? -5.158 4.365 29.771 1.00 93.62 87 THR A N 1
ATOM 693 C CA . THR A 1 87 ? -4.315 4.352 28.563 1.00 93.62 87 THR A CA 1
ATOM 694 C C . THR A 1 87 ? -3.752 5.748 28.262 1.00 93.62 87 THR A C 1
ATOM 696 O O . THR A 1 87 ? -4.358 6.752 28.669 1.00 93.62 87 THR A O 1
ATOM 699 N N . PRO A 1 88 ? -2.650 5.854 27.496 1.00 90.94 88 PRO A N 1
ATOM 700 C CA . PRO A 1 88 ? -2.155 7.128 26.973 1.00 90.94 88 PRO A CA 1
ATOM 701 C C . PRO A 1 88 ? -3.198 7.896 26.148 1.00 90.94 88 PRO A C 1
ATOM 703 O O . PRO A 1 88 ? -3.181 9.122 26.135 1.00 90.94 88 PRO A O 1
ATOM 706 N N . ALA A 1 89 ? -4.147 7.201 25.509 1.00 92.94 89 ALA A N 1
ATOM 707 C CA . ALA A 1 89 ? -5.188 7.823 24.693 1.00 92.94 89 ALA A CA 1
ATOM 708 C C . ALA A 1 89 ? -6.205 8.643 25.510 1.00 92.94 89 ALA A C 1
ATOM 710 O O . ALA A 1 89 ? -6.861 9.528 24.966 1.00 92.94 89 ALA A O 1
ATOM 711 N N . SER A 1 90 ? -6.329 8.388 26.819 1.00 92.06 90 SER A N 1
ATOM 712 C CA . SER A 1 90 ? -7.295 9.083 27.684 1.00 92.06 90 SER A CA 1
ATOM 713 C C . SER A 1 90 ? -7.050 10.589 27.803 1.00 92.06 90 SER A C 1
ATOM 715 O O . SER A 1 90 ? -8.000 11.351 27.980 1.00 92.06 90 SER A O 1
ATOM 717 N N . THR A 1 91 ? -5.795 11.030 27.683 1.00 90.69 91 THR A N 1
ATOM 718 C CA . THR A 1 91 ? -5.428 12.452 27.734 1.00 90.69 91 THR A CA 1
ATOM 719 C C . THR A 1 91 ? -5.785 13.180 26.442 1.00 90.69 91 THR A C 1
ATOM 721 O O . THR A 1 91 ? -6.063 14.373 26.485 1.00 90.69 91 THR A O 1
ATOM 724 N N . LEU A 1 92 ? -5.841 12.461 25.314 1.00 90.06 92 LEU A N 1
ATOM 725 C CA . LEU A 1 92 ? -6.169 12.991 23.984 1.00 90.06 92 LEU A CA 1
ATOM 726 C C . LEU A 1 92 ? -7.664 13.291 23.817 1.00 90.06 92 LEU A C 1
ATOM 728 O O . LEU A 1 92 ? -8.057 14.002 22.895 1.00 90.06 92 LEU A O 1
ATOM 732 N N . VAL A 1 93 ? -8.491 12.754 24.716 1.00 87.12 93 VAL A N 1
ATOM 733 C CA . VAL A 1 93 ? -9.949 12.930 24.747 1.00 87.12 93 VAL A CA 1
ATOM 734 C C . VAL A 1 93 ? -10.421 13.627 26.029 1.00 87.12 93 VAL A C 1
ATOM 736 O O . VAL A 1 93 ? -11.580 13.500 26.420 1.00 87.12 93 VAL A O 1
ATOM 739 N N . ASP A 1 94 ? -9.530 14.345 26.723 1.00 84.44 94 ASP A N 1
ATOM 740 C CA . ASP A 1 94 ? -9.890 15.085 27.936 1.00 84.44 94 ASP A CA 1
ATOM 741 C C . ASP A 1 94 ? -10.824 16.262 27.595 1.00 84.44 94 ASP A C 1
ATOM 743 O O . ASP A 1 94 ? -10.536 17.064 26.706 1.00 84.44 94 ASP A O 1
ATOM 747 N N . GLY A 1 95 ? -11.925 16.412 28.339 1.00 74.62 95 GLY A N 1
ATOM 748 C CA . GLY A 1 95 ? -12.867 17.527 28.187 1.00 74.62 95 GLY A CA 1
ATOM 749 C C . GLY A 1 95 ? -12.234 18.913 28.372 1.00 74.62 95 GLY A C 1
ATOM 750 O O . GLY A 1 95 ? -12.751 19.898 27.857 1.00 74.62 95 GLY A O 1
ATOM 751 N N . LYS A 1 96 ? -11.066 19.017 29.024 1.00 80.81 96 LYS A N 1
ATOM 752 C CA . LYS A 1 96 ? -10.300 20.279 29.087 1.00 80.81 96 LYS A CA 1
ATOM 753 C C . LYS A 1 96 ? -9.723 20.718 27.736 1.00 80.81 96 LYS A C 1
ATOM 755 O O . LYS A 1 96 ? -9.397 21.891 27.576 1.00 80.81 96 LYS A O 1
ATOM 760 N N . ILE A 1 97 ? -9.589 19.796 26.784 1.00 81.69 97 ILE A N 1
ATOM 761 C CA . ILE A 1 97 ? -9.077 20.036 25.429 1.00 81.69 97 ILE A CA 1
ATOM 762 C C . ILE A 1 97 ? -10.121 19.662 24.371 1.00 81.69 97 ILE A C 1
ATOM 764 O O . ILE A 1 97 ? -9.792 19.121 23.318 1.00 81.69 97 ILE A O 1
ATOM 768 N N . GLU A 1 98 ? -11.391 19.966 24.636 1.00 83.94 98 GLU A N 1
ATOM 769 C CA . GLU A 1 98 ? -12.529 19.537 23.815 1.00 83.94 98 GLU A CA 1
ATOM 770 C C . GLU A 1 98 ? -12.355 19.839 22.314 1.00 83.94 98 GLU A C 1
ATOM 772 O O . GLU A 1 98 ? -12.546 18.955 21.483 1.00 83.94 98 GLU A O 1
ATOM 777 N N . LYS A 1 99 ? -11.898 21.046 21.945 1.00 85.31 99 LYS A N 1
ATOM 778 C CA . LYS A 1 99 ? -11.649 21.417 20.535 1.00 85.31 99 LYS A CA 1
ATOM 779 C C . LYS A 1 99 ? -10.607 20.516 19.860 1.00 85.31 99 LYS A C 1
ATOM 781 O O . LYS A 1 99 ? -10.776 20.117 18.706 1.00 85.31 99 LYS A O 1
ATOM 786 N N . THR A 1 100 ? -9.540 20.189 20.583 1.00 87.81 100 THR A N 1
ATOM 787 C CA . THR A 1 100 ? -8.471 19.302 20.114 1.00 87.81 100 THR A CA 1
ATOM 788 C C . THR A 1 100 ? -8.993 17.874 19.975 1.00 87.81 100 THR A C 1
ATOM 790 O O . THR A 1 100 ? -8.784 17.250 18.940 1.00 87.81 100 THR A O 1
ATOM 793 N N . ALA A 1 101 ? -9.736 17.382 20.971 1.00 87.69 101 ALA A N 1
ATOM 794 C CA . ALA A 1 101 ? -10.331 16.048 20.959 1.00 87.69 101 ALA A CA 1
ATOM 795 C C . ALA A 1 101 ? -11.330 15.861 19.803 1.00 87.69 101 ALA A C 1
ATOM 797 O O . ALA A 1 101 ? -11.312 14.825 19.138 1.00 87.69 101 ALA A O 1
ATOM 798 N N . ILE A 1 102 ? -12.158 16.876 19.523 1.00 86.81 102 ILE A N 1
ATOM 799 C CA . ILE A 1 102 ? -13.053 16.903 18.357 1.00 86.81 102 ILE A CA 1
ATOM 800 C C . ILE A 1 102 ? -12.232 16.792 17.067 1.00 86.81 102 ILE A C 1
ATOM 802 O O . ILE A 1 102 ? -12.488 15.903 16.265 1.00 86.81 102 ILE A O 1
ATOM 806 N N . SER A 1 103 ? -11.183 17.605 16.912 1.00 88.94 103 SER A N 1
ATOM 807 C CA . SER A 1 103 ? -10.339 17.596 15.705 1.00 88.94 103 SER A CA 1
ATOM 808 C C . SER A 1 103 ? -9.644 16.243 15.477 1.00 88.94 103 SER A C 1
ATOM 810 O O . SER A 1 103 ? -9.640 15.722 14.361 1.00 88.94 103 SER A O 1
ATOM 812 N N . ILE A 1 104 ? -9.112 15.619 16.537 1.00 90.69 104 ILE A N 1
ATOM 813 C CA . ILE A 1 104 ? -8.523 14.269 16.468 1.00 90.69 104 ILE A CA 1
ATOM 814 C C . ILE A 1 104 ? -9.582 13.241 16.038 1.00 90.69 104 ILE A C 1
ATOM 816 O O . ILE A 1 104 ? -9.305 12.354 15.226 1.00 90.69 104 ILE A O 1
ATOM 820 N N . ARG A 1 105 ? -10.810 13.357 16.553 1.00 88.94 105 ARG A N 1
ATOM 821 C CA . ARG A 1 105 ? -11.919 12.470 16.194 1.00 88.94 105 ARG A CA 1
ATOM 822 C C . ARG A 1 105 ? -12.373 12.655 14.747 1.00 88.94 105 ARG A C 1
ATOM 824 O O . ARG A 1 105 ? -12.710 11.655 14.116 1.00 88.94 105 ARG A O 1
ATOM 831 N N . SER A 1 106 ? -12.351 13.866 14.194 1.00 88.94 106 SER A N 1
ATOM 832 C CA . SER A 1 106 ? -12.643 14.099 12.772 1.00 88.94 106 SER A CA 1
ATOM 833 C C . SER A 1 106 ? -11.625 13.373 11.882 1.00 88.94 106 SER A C 1
ATOM 835 O O . SER A 1 106 ? -12.012 12.667 10.947 1.00 88.94 106 SER A O 1
ATOM 837 N N . VAL A 1 107 ? -10.332 13.434 12.232 1.00 90.75 107 VAL A N 1
ATOM 838 C CA . VAL A 1 107 ? -9.270 12.671 11.547 1.00 90.75 107 VAL A CA 1
ATOM 839 C C . VAL A 1 107 ? -9.515 11.167 11.664 1.00 90.75 107 VAL A C 1
ATOM 841 O O . VAL A 1 107 ? -9.498 10.457 10.658 1.00 90.75 107 VAL A O 1
ATOM 844 N N . LEU A 1 108 ? -9.804 10.676 12.873 1.00 90.38 108 LEU A N 1
ATOM 845 C CA . LEU A 1 108 ? -10.131 9.269 13.111 1.00 90.38 108 LEU A CA 1
ATOM 846 C C . LEU A 1 108 ? -11.325 8.819 12.255 1.00 90.38 108 LEU A C 1
ATOM 848 O O . LEU A 1 108 ? -11.255 7.790 11.588 1.00 90.38 108 LEU A O 1
ATOM 852 N N . THR A 1 109 ? -12.394 9.616 12.222 1.00 89.31 109 THR A N 1
ATOM 853 C CA . THR A 1 109 ? -13.616 9.345 11.453 1.00 89.31 109 THR A CA 1
ATOM 854 C C . THR A 1 109 ? -13.321 9.239 9.964 1.00 89.31 109 THR A C 1
ATOM 856 O O . THR A 1 109 ? -13.801 8.308 9.316 1.00 89.31 109 THR A O 1
ATOM 859 N N . ASN A 1 110 ? -12.500 10.139 9.415 1.00 87.62 110 ASN A N 1
ATOM 860 C CA . ASN A 1 110 ? -12.230 10.171 7.982 1.00 87.62 110 ASN A CA 1
ATOM 861 C C . ASN A 1 110 ? -11.643 8.853 7.451 1.00 87.62 110 ASN A C 1
ATOM 863 O O . ASN A 1 110 ? -12.035 8.400 6.376 1.00 87.62 110 ASN A O 1
ATOM 867 N N . TYR A 1 111 ? -10.756 8.222 8.221 1.00 88.62 111 TYR A N 1
ATOM 868 C CA . TYR A 1 111 ? -10.058 7.002 7.813 1.00 88.62 111 TYR A CA 1
ATOM 869 C C . TYR A 1 111 ? -10.729 5.725 8.328 1.00 88.62 111 TYR A C 1
ATOM 871 O O . TYR A 1 111 ? -10.904 4.759 7.584 1.00 88.62 111 TYR A O 1
ATOM 879 N N . VAL A 1 112 ? -11.165 5.715 9.591 1.00 88.25 112 VAL A N 1
ATOM 880 C CA . VAL A 1 112 ? -11.730 4.519 10.235 1.00 88.25 112 VAL A CA 1
ATOM 881 C C . VAL A 1 112 ? -13.133 4.199 9.714 1.00 88.25 112 VAL A C 1
ATOM 883 O O . VAL A 1 112 ? -13.539 3.037 9.761 1.00 88.25 112 VAL A O 1
ATOM 886 N N . LYS A 1 113 ? -13.851 5.163 9.109 1.00 86.69 113 LYS A N 1
ATOM 887 C CA . LYS A 1 113 ? -15.151 4.901 8.462 1.00 86.69 113 LYS A CA 1
ATOM 888 C C . LYS A 1 113 ? -15.093 3.773 7.431 1.00 86.69 113 LYS A C 1
ATOM 890 O O . LYS A 1 113 ? -16.093 3.087 7.270 1.00 86.69 113 LYS A O 1
ATOM 895 N N . ALA A 1 114 ? -13.951 3.521 6.782 1.00 89.25 114 ALA A N 1
ATOM 896 C CA . ALA A 1 114 ? -13.805 2.404 5.845 1.00 89.25 114 ALA A CA 1
ATOM 897 C C . ALA A 1 114 ? -14.081 1.042 6.511 1.00 89.25 114 ALA A C 1
ATOM 899 O O . ALA A 1 114 ? -14.646 0.146 5.891 1.00 89.25 114 ALA A O 1
ATOM 900 N N . MET A 1 115 ? -13.802 0.889 7.810 1.00 91.00 115 MET A N 1
ATOM 901 C CA . MET A 1 115 ? -14.115 -0.340 8.544 1.00 91.00 115 MET A CA 1
ATOM 902 C C . MET A 1 115 ? -15.620 -0.611 8.671 1.00 91.00 115 MET A C 1
ATOM 904 O O . MET A 1 115 ? -15.998 -1.733 9.005 1.00 91.00 115 MET A O 1
ATOM 908 N N . ARG A 1 116 ? -16.504 0.355 8.367 1.00 88.62 116 ARG A N 1
ATOM 909 C CA . ARG A 1 116 ? -17.956 0.106 8.319 1.00 88.62 116 ARG A CA 1
ATOM 910 C C . ARG A 1 116 ? -18.317 -0.968 7.302 1.00 88.62 116 ARG A C 1
ATOM 912 O O . ARG A 1 116 ? -19.236 -1.741 7.534 1.00 88.62 116 ARG A O 1
ATOM 919 N N . TYR A 1 117 ? -17.537 -1.076 6.227 1.00 89.44 117 TYR A N 1
ATOM 920 C CA . TYR A 1 117 ? -17.727 -2.106 5.216 1.00 89.44 117 TYR A CA 1
ATOM 921 C C . TYR A 1 117 ? -17.341 -3.498 5.715 1.00 89.44 117 TYR A C 1
ATOM 923 O O . TYR A 1 117 ? -17.632 -4.463 5.028 1.00 89.44 117 TYR A O 1
ATOM 931 N N . LEU A 1 118 ? -16.720 -3.646 6.890 1.00 90.88 118 LEU A N 1
ATOM 932 C CA . LEU A 1 118 ? -16.489 -4.951 7.518 1.00 90.88 118 LEU A CA 1
ATOM 933 C C . LEU A 1 118 ? -17.693 -5.419 8.344 1.00 90.88 118 LEU A C 1
ATOM 935 O O . LEU A 1 118 ? -17.751 -6.577 8.736 1.00 90.88 118 LEU A O 1
ATOM 939 N N . GLN A 1 119 ? -18.687 -4.564 8.594 1.00 86.81 119 GLN A N 1
ATOM 940 C CA . GLN A 1 119 ? -19.854 -4.962 9.376 1.00 86.81 119 GLN A CA 1
ATOM 941 C C . GLN A 1 119 ? -20.612 -6.105 8.694 1.00 86.81 119 GLN A C 1
ATOM 943 O O . GLN A 1 119 ? -20.837 -6.108 7.475 1.00 86.81 119 GLN A O 1
ATOM 948 N N . GLY A 1 120 ? -20.977 -7.115 9.481 1.00 82.25 120 GLY A N 1
ATOM 949 C CA . GLY A 1 120 ? -21.736 -8.263 9.005 1.00 82.25 120 GLY A CA 1
ATOM 950 C C . GLY A 1 120 ? -20.908 -9.302 8.246 1.00 82.25 120 GLY A C 1
ATOM 951 O O . GLY A 1 120 ? -21.508 -10.238 7.707 1.00 82.25 120 GLY A O 1
ATOM 952 N N . ILE A 1 121 ? -19.571 -9.172 8.195 1.00 85.56 121 ILE A N 1
ATOM 953 C CA . ILE A 1 121 ? -18.682 -10.300 7.844 1.00 85.56 121 ILE A CA 1
ATOM 954 C C . ILE A 1 121 ? -18.467 -11.227 9.049 1.00 85.56 121 ILE A C 1
ATOM 956 O O . ILE A 1 121 ? -18.277 -12.431 8.873 1.00 85.56 121 ILE A O 1
ATOM 960 N N . ASP A 1 122 ? -18.581 -10.670 10.256 1.00 77.06 122 ASP A N 1
ATOM 961 C CA . ASP A 1 122 ? -18.430 -11.268 11.585 1.00 77.06 122 ASP A CA 1
ATOM 962 C C . ASP A 1 122 ? -19.653 -12.087 12.026 1.00 77.06 122 ASP A C 1
ATOM 964 O O . ASP A 1 122 ? -20.100 -12.038 13.170 1.00 77.06 122 ASP A O 1
ATOM 968 N N . ARG A 1 123 ? -20.216 -12.874 11.101 1.00 72.81 123 ARG A N 1
ATOM 969 C CA . ARG A 1 123 ? -21.424 -13.669 11.357 1.00 72.81 123 ARG A CA 1
ATOM 970 C C . ARG A 1 123 ? -21.133 -14.860 12.279 1.00 72.81 123 ARG A C 1
ATOM 972 O O . ARG A 1 123 ? -20.146 -15.570 12.051 1.00 72.81 123 ARG A O 1
ATOM 979 N N . PRO A 1 124 ? -22.026 -15.160 13.243 1.00 70.19 124 PRO A N 1
ATOM 980 C CA . PRO A 1 124 ? -21.915 -16.353 14.074 1.00 70.19 124 PRO A CA 1
ATOM 981 C C . PRO A 1 124 ? -21.801 -17.628 13.226 1.00 70.19 124 PRO A C 1
ATOM 983 O O . PRO A 1 124 ? -22.538 -17.809 12.258 1.00 70.19 124 PRO A O 1
ATOM 986 N N . GLY A 1 125 ? -20.871 -18.515 13.590 1.00 72.81 125 GLY A N 1
ATOM 987 C CA . GLY A 1 125 ? -20.680 -19.815 12.935 1.00 72.81 125 GLY A CA 1
ATOM 988 C C . GLY A 1 125 ? -19.756 -19.821 11.712 1.00 72.81 125 GLY A C 1
ATOM 989 O O . GLY A 1 125 ? -19.485 -20.895 11.178 1.00 72.81 125 GLY A O 1
ATOM 990 N N . ARG A 1 126 ? -19.229 -18.668 11.275 1.00 81.81 126 ARG A N 1
ATOM 991 C CA . ARG A 1 126 ? -18.215 -18.612 10.211 1.00 81.81 126 ARG A CA 1
ATOM 992 C C . ARG A 1 126 ? -16.807 -18.587 10.805 1.00 81.81 126 ARG A C 1
ATOM 994 O O . ARG A 1 126 ? -16.532 -17.803 11.712 1.00 81.81 126 ARG A O 1
ATOM 1001 N N . GLU A 1 127 ? -15.917 -19.425 10.274 1.00 86.38 127 GLU A N 1
ATOM 1002 C CA . GLU A 1 127 ? -14.518 -19.477 10.709 1.00 86.38 127 GLU A CA 1
ATOM 1003 C C . GLU A 1 127 ? -13.843 -18.112 10.527 1.00 86.38 127 GLU A C 1
ATOM 1005 O O . GLU A 1 127 ? -13.984 -17.466 9.482 1.00 86.38 127 GLU A O 1
ATOM 1010 N N . LYS A 1 128 ? -13.125 -17.677 11.565 1.00 91.06 128 LYS A N 1
ATOM 1011 C CA . LYS A 1 128 ? -12.337 -16.449 11.531 1.00 91.06 128 LYS A CA 1
ATOM 1012 C C . LYS A 1 128 ? -11.176 -16.607 10.562 1.00 91.06 128 LYS A C 1
ATOM 1014 O O . LYS A 1 128 ? -10.542 -17.655 10.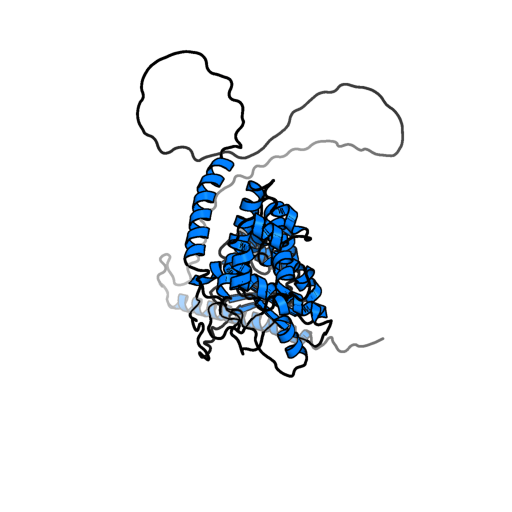489 1.00 91.06 128 LYS A O 1
ATOM 1019 N N . PHE A 1 129 ? -10.860 -15.536 9.860 1.00 93.25 129 PHE A N 1
ATOM 1020 C CA . PHE A 1 129 ? -9.771 -15.488 8.906 1.00 93.25 129 PHE A CA 1
ATOM 1021 C C . PHE A 1 129 ? -8.763 -14.421 9.315 1.00 93.25 129 PHE A C 1
ATOM 1023 O O . PHE A 1 129 ? -9.128 -13.310 9.689 1.00 93.25 129 PHE A O 1
ATOM 1030 N N . THR A 1 130 ? -7.483 -14.754 9.194 1.00 94.75 130 THR A N 1
ATOM 1031 C CA . THR A 1 130 ? 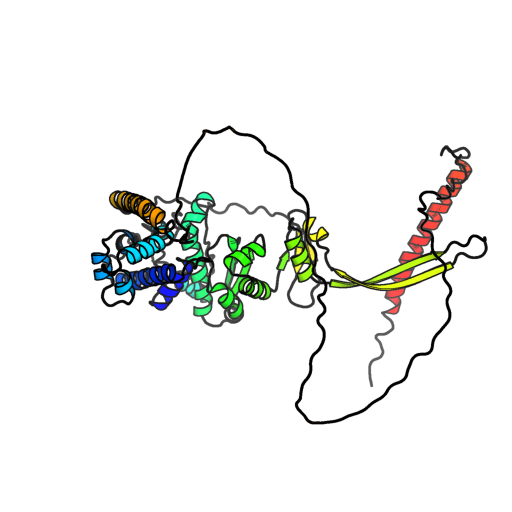-6.388 -13.788 9.281 1.00 94.75 130 THR A CA 1
ATOM 1032 C C . THR A 1 130 ? -5.417 -14.060 8.145 1.00 94.75 130 THR A C 1
ATOM 1034 O O . THR A 1 130 ? -5.169 -15.213 7.779 1.00 94.75 130 THR A O 1
ATOM 1037 N N . ILE A 1 131 ? -4.862 -12.997 7.582 1.00 95.00 131 ILE A N 1
ATOM 1038 C CA . ILE A 1 131 ? -3.817 -13.047 6.568 1.00 95.00 131 ILE A CA 1
ATOM 1039 C C . ILE A 1 131 ? -2.592 -13.747 7.153 1.00 95.00 131 ILE A C 1
ATOM 1041 O O . ILE A 1 131 ? -2.017 -14.612 6.497 1.00 95.00 131 ILE A O 1
ATOM 1045 N N . ARG A 1 132 ? -2.236 -13.449 8.406 1.00 91.06 132 ARG A N 1
ATOM 1046 C CA . ARG A 1 132 ? -1.125 -14.089 9.112 1.00 91.06 132 ARG A CA 1
ATOM 1047 C C . ARG A 1 132 ? -1.232 -15.611 9.149 1.00 91.06 132 ARG A C 1
ATOM 1049 O O . ARG A 1 132 ? -0.290 -16.291 8.744 1.00 91.06 132 ARG A O 1
ATOM 1056 N N . GLU A 1 133 ? -2.335 -16.156 9.667 1.00 89.75 133 GLU A N 1
ATOM 1057 C CA . GLU A 1 133 ? -2.489 -17.614 9.775 1.00 89.75 133 GLU A CA 1
ATOM 1058 C C . GLU A 1 133 ? -2.692 -18.256 8.403 1.00 89.75 133 GLU A C 1
ATOM 1060 O O . GLU A 1 133 ? -2.168 -19.341 8.158 1.00 89.75 133 GLU A O 1
ATOM 1065 N N . TRP A 1 134 ? -3.345 -17.559 7.465 1.00 90.75 134 TRP A N 1
ATOM 1066 C CA . TRP A 1 134 ? -3.407 -18.003 6.076 1.00 90.75 134 TRP A CA 1
ATOM 1067 C C . TRP A 1 134 ? -2.002 -18.163 5.479 1.00 90.75 134 TRP A C 1
ATOM 1069 O O . TRP A 1 134 ? -1.674 -19.251 5.008 1.00 90.75 134 TRP A O 1
ATOM 1079 N N . MET A 1 135 ? -1.142 -17.141 5.571 1.00 88.81 135 MET A N 1
ATOM 1080 C CA . MET A 1 135 ? 0.229 -17.181 5.046 1.00 88.81 135 MET A CA 1
ATOM 1081 C C . MET A 1 135 ? 1.070 -18.285 5.696 1.00 88.81 135 MET A C 1
ATOM 1083 O O . MET A 1 135 ? 1.771 -19.011 4.988 1.00 88.81 135 MET A O 1
ATOM 1087 N N . LYS A 1 136 ? 0.976 -18.458 7.023 1.00 83.75 136 LYS A N 1
ATOM 1088 C CA . LYS A 1 136 ? 1.652 -19.559 7.731 1.00 83.75 136 LYS A CA 1
ATOM 1089 C C . LYS A 1 136 ? 1.162 -20.924 7.255 1.00 83.75 136 LYS A C 1
ATOM 1091 O O . LYS A 1 136 ? 1.981 -21.768 6.915 1.00 83.75 136 LYS A O 1
ATOM 1096 N N . GLY A 1 137 ? -0.153 -21.120 7.153 1.00 78.81 137 GLY A N 1
ATOM 1097 C CA . GLY A 1 137 ? -0.733 -22.380 6.686 1.00 78.81 137 GLY A CA 1
ATOM 1098 C C . GLY A 1 137 ? -0.330 -22.739 5.251 1.00 78.81 137 GLY A C 1
ATOM 1099 O O . GLY A 1 137 ? -0.204 -23.920 4.929 1.00 78.81 137 GLY A O 1
ATOM 1100 N N . GLN A 1 138 ? -0.074 -21.739 4.393 1.00 71.81 138 GLN A N 1
ATOM 1101 C CA . GLN A 1 138 ? 0.501 -21.965 3.059 1.00 71.81 138 GLN A CA 1
ATOM 1102 C C . GLN A 1 138 ? 1.983 -22.370 3.114 1.00 71.81 138 GLN A C 1
ATOM 1104 O O . GLN A 1 138 ? 2.447 -23.147 2.279 1.00 71.81 138 GLN A O 1
ATOM 1109 N N . ALA A 1 139 ? 2.746 -21.864 4.089 1.00 60.84 139 ALA A N 1
ATOM 1110 C CA . ALA A 1 139 ? 4.164 -22.195 4.229 1.00 60.84 139 ALA A CA 1
ATOM 1111 C C . ALA A 1 139 ? 4.398 -23.695 4.477 1.00 60.84 139 ALA A C 1
ATOM 1113 O O . ALA A 1 139 ? 5.414 -24.229 4.029 1.00 60.84 139 ALA A O 1
ATOM 1114 N N . ASP A 1 140 ? 3.431 -24.374 5.095 1.00 63.06 140 ASP A N 1
ATOM 1115 C CA . ASP A 1 140 ? 3.473 -25.811 5.379 1.00 63.06 140 ASP A CA 1
ATOM 1116 C C . ASP A 1 140 ? 3.099 -26.686 4.160 1.00 63.06 140 ASP A C 1
ATOM 1118 O O . ASP A 1 140 ? 2.939 -27.899 4.289 1.00 63.06 140 ASP A O 1
ATOM 1122 N N . LYS A 1 141 ? 2.961 -26.092 2.959 1.00 60.38 141 LYS A N 1
ATOM 1123 C CA . LYS A 1 141 ? 2.669 -26.742 1.657 1.00 60.38 141 LYS A CA 1
ATOM 1124 C C . LYS A 1 141 ? 1.374 -27.567 1.590 1.00 60.38 141 LYS A C 1
ATOM 1126 O O . LYS A 1 141 ? 1.099 -28.180 0.562 1.00 60.38 141 LYS A O 1
ATOM 1131 N N . SER A 1 142 ? 0.565 -27.588 2.648 1.00 55.62 142 SER A N 1
ATOM 1132 C CA . SER A 1 142 ? -0.674 -28.379 2.710 1.00 55.62 142 SER A CA 1
ATOM 1133 C C . SER A 1 142 ? -1.795 -27.810 1.831 1.00 55.62 142 SER A C 1
ATOM 1135 O O . SER A 1 142 ? -2.692 -28.537 1.406 1.00 55.62 142 SER A O 1
ATOM 1137 N N . LYS A 1 143 ? -1.737 -26.507 1.539 1.00 58.62 143 LYS A N 1
ATOM 1138 C CA . LYS A 1 143 ? -2.638 -25.764 0.655 1.00 58.62 143 LYS A CA 1
ATOM 1139 C C . LYS A 1 143 ? -1.763 -24.707 -0.029 1.00 58.62 143 LYS A C 1
ATOM 1141 O O . LYS A 1 143 ? -1.068 -23.998 0.682 1.00 58.62 143 LYS A O 1
ATOM 1146 N N . ASN A 1 144 ? -1.742 -24.644 -1.362 1.00 59.03 144 ASN A N 1
ATOM 1147 C CA . ASN A 1 144 ? -1.152 -23.538 -2.130 1.00 59.03 144 ASN A CA 1
ATOM 1148 C C . ASN A 1 144 ? -2.311 -22.755 -2.752 1.00 59.03 144 ASN A C 1
ATOM 1150 O O . ASN A 1 144 ? -3.012 -23.272 -3.620 1.00 59.03 144 ASN A O 1
ATOM 1154 N N . GLY A 1 145 ? -2.540 -21.535 -2.296 1.00 80.06 145 GLY A N 1
ATOM 1155 C CA . GLY A 1 145 ? -3.716 -20.742 -2.602 1.00 80.06 145 GLY A CA 1
ATOM 1156 C C . GLY A 1 145 ? -3.344 -19.303 -2.909 1.00 80.06 145 GLY A C 1
ATOM 1157 O O . GLY A 1 145 ? -2.325 -18.785 -2.460 1.00 80.06 145 GLY A O 1
ATOM 1158 N N . TRP A 1 146 ? -4.203 -18.655 -3.684 1.00 88.94 146 TRP A N 1
ATOM 1159 C CA . TRP A 1 146 ? -4.091 -17.246 -4.027 1.00 88.94 146 TRP A CA 1
ATOM 1160 C C . TRP A 1 146 ? -4.928 -16.408 -3.060 1.00 88.94 146 TRP A C 1
ATOM 1162 O O . TRP A 1 146 ? -6.110 -16.694 -2.838 1.00 88.94 146 TRP A O 1
ATOM 1172 N N . LEU A 1 147 ? -4.335 -15.350 -2.509 1.00 92.81 147 LEU A N 1
ATOM 1173 C CA . LEU A 1 147 ? -5.075 -14.312 -1.800 1.00 92.81 147 LEU A CA 1
ATOM 1174 C C . LEU A 1 147 ? -5.339 -13.154 -2.755 1.00 92.81 147 LEU A C 1
ATOM 1176 O O . LEU A 1 147 ? -4.482 -12.310 -2.981 1.00 92.81 147 LEU A O 1
ATOM 1180 N N . PHE A 1 148 ? -6.546 -13.119 -3.304 1.00 94.25 148 PHE A N 1
ATOM 1181 C CA . PHE A 1 148 ? -7.016 -11.978 -4.082 1.00 94.25 148 PHE A CA 1
ATOM 1182 C C . PHE A 1 148 ? -7.518 -10.892 -3.134 1.00 94.25 148 PHE A C 1
ATOM 1184 O O . PHE A 1 148 ? -8.490 -11.139 -2.417 1.00 94.25 148 PHE A O 1
ATOM 1191 N N . ILE A 1 149 ? -6.873 -9.728 -3.125 1.00 94.62 149 ILE A N 1
ATOM 1192 C CA . ILE A 1 149 ? -7.399 -8.496 -2.528 1.00 94.62 149 ILE A CA 1
ATOM 1193 C C . ILE A 1 149 ? -7.907 -7.664 -3.698 1.00 94.62 149 ILE A C 1
ATOM 1195 O O . ILE A 1 149 ? -7.122 -7.322 -4.576 1.00 94.62 149 ILE A O 1
ATOM 1199 N N . THR A 1 150 ? -9.215 -7.430 -3.762 1.00 92.00 150 THR A N 1
ATOM 1200 C CA . THR A 1 150 ? -9.835 -6.798 -4.932 1.00 92.00 150 THR A CA 1
ATOM 1201 C C . THR A 1 150 ? -10.526 -5.501 -4.558 1.00 92.00 150 THR A C 1
ATOM 1203 O O . THR A 1 150 ? -10.972 -5.312 -3.427 1.00 92.00 150 THR A O 1
ATOM 1206 N N . SER A 1 151 ? -10.631 -4.628 -5.550 1.00 86.31 151 SER A N 1
ATOM 1207 C CA . SER A 1 151 ? -11.394 -3.392 -5.509 1.00 86.31 151 SER A CA 1
ATOM 1208 C C . SER A 1 151 ? -12.091 -3.220 -6.844 1.00 86.31 151 SER A C 1
ATOM 1210 O O . SER A 1 151 ? -11.549 -3.606 -7.877 1.00 86.31 151 SER A O 1
ATOM 1212 N N . ASP A 1 152 ? -13.265 -2.618 -6.828 1.00 86.19 152 ASP A N 1
ATOM 1213 C CA . ASP A 1 152 ? -13.879 -2.023 -8.005 1.00 86.19 152 ASP A CA 1
ATOM 1214 C C . ASP A 1 152 ? -13.620 -0.510 -8.014 1.00 86.19 152 ASP A C 1
ATOM 1216 O O . ASP A 1 152 ? -13.385 0.090 -6.964 1.00 86.19 152 ASP A O 1
ATOM 1220 N N . GLU A 1 153 ? -13.641 0.101 -9.198 1.00 83.62 153 GLU A N 1
ATOM 1221 C CA . GLU A 1 153 ? -13.332 1.525 -9.394 1.00 83.62 153 GLU A CA 1
ATOM 1222 C C . GLU A 1 153 ? -14.312 2.442 -8.648 1.00 83.62 153 GLU A C 1
ATOM 1224 O O . GLU A 1 153 ? -13.906 3.440 -8.058 1.00 83.62 153 GLU A O 1
ATOM 1229 N N . GLN A 1 154 ? -15.594 2.064 -8.589 1.00 84.75 154 GLN A N 1
ATOM 1230 C CA . GLN A 1 154 ? -16.639 2.873 -7.954 1.00 84.75 154 GLN A CA 1
ATOM 1231 C C . GLN A 1 154 ? -16.439 2.996 -6.440 1.00 84.75 154 GLN A C 1
ATOM 1233 O O . GLN A 1 154 ? -16.711 4.048 -5.863 1.00 84.75 154 GLN A O 1
ATOM 1238 N N . ASN A 1 155 ? -15.950 1.935 -5.793 1.00 85.12 155 ASN A N 1
ATOM 1239 C CA . ASN A 1 155 ? -15.770 1.895 -4.343 1.00 85.12 155 ASN A CA 1
ATOM 1240 C C . ASN A 1 155 ? -14.305 2.001 -3.896 1.00 85.12 155 ASN A C 1
ATOM 1242 O O . ASN A 1 155 ? -14.042 1.955 -2.689 1.00 85.12 155 ASN A O 1
ATOM 1246 N N . HIS A 1 156 ? -13.357 2.172 -4.825 1.00 89.38 156 HIS A N 1
ATOM 1247 C CA . HIS A 1 156 ? -11.926 2.139 -4.523 1.00 89.38 156 HIS A CA 1
ATOM 1248 C C . HIS A 1 156 ? -11.530 3.142 -3.442 1.00 89.38 156 HIS A C 1
ATOM 1250 O O . HIS A 1 156 ? -10.987 2.741 -2.419 1.00 89.38 156 HIS A O 1
ATOM 1256 N N . GLU A 1 157 ? -11.894 4.417 -3.587 1.00 88.19 157 GLU A N 1
ATOM 1257 C CA . GLU A 1 157 ? -11.568 5.457 -2.597 1.00 88.19 157 GLU A CA 1
ATOM 1258 C C . GLU A 1 157 ? -12.137 5.154 -1.202 1.00 88.19 157 GLU A C 1
ATOM 1260 O O . GLU A 1 157 ? -11.511 5.419 -0.176 1.00 88.19 157 GLU A O 1
ATOM 1265 N N . SER A 1 158 ? -13.313 4.525 -1.145 1.00 87.81 158 SER A N 1
ATOM 1266 C CA . SER A 1 158 ? -13.941 4.108 0.111 1.00 87.81 158 SER A CA 1
ATOM 1267 C C . SER A 1 158 ? -13.228 2.927 0.780 1.00 87.81 158 SER A C 1
ATOM 1269 O O . SER A 1 158 ? -13.207 2.841 2.011 1.00 87.81 158 SER A O 1
ATOM 1271 N N . LEU A 1 159 ? -12.674 2.004 -0.009 1.00 90.75 159 LEU A N 1
ATOM 1272 C CA . LEU A 1 159 ? -12.026 0.776 0.463 1.00 90.75 159 LEU A CA 1
ATOM 1273 C C . LEU A 1 159 ? -10.502 0.889 0.558 1.00 90.75 159 LEU A C 1
ATOM 1275 O O . LEU A 1 159 ? -9.875 0.066 1.227 1.00 90.75 159 LEU A O 1
ATOM 1279 N N . LYS A 1 160 ? -9.908 1.915 -0.050 1.00 92.31 160 LYS A N 1
ATOM 1280 C CA . LYS A 1 160 ? -8.471 2.191 -0.090 1.00 92.31 160 LYS A CA 1
ATOM 1281 C C . LYS A 1 160 ? -7.786 2.067 1.276 1.00 92.31 160 LYS A C 1
ATOM 1283 O O . LYS A 1 160 ? -6.754 1.388 1.325 1.00 92.31 160 LYS A O 1
ATOM 1288 N N . PRO A 1 161 ? -8.338 2.580 2.401 1.00 92.94 161 PRO A N 1
ATOM 1289 C CA . PRO A 1 161 ? -7.726 2.379 3.716 1.00 92.94 161 PRO A CA 1
ATOM 1290 C C . PRO A 1 161 ? -7.647 0.899 4.133 1.00 92.94 161 PRO A C 1
ATOM 1292 O O . PRO A 1 161 ? -6.628 0.464 4.667 1.00 92.94 161 PRO A O 1
ATOM 1295 N N . LEU A 1 162 ? -8.692 0.106 3.856 1.00 93.88 162 LEU A N 1
ATOM 1296 C CA . LEU A 1 162 ? -8.739 -1.327 4.177 1.00 93.88 162 LEU A CA 1
ATOM 1297 C C . LEU A 1 162 ? -7.828 -2.157 3.271 1.00 93.88 162 LEU A C 1
ATOM 1299 O O . LEU A 1 162 ? -7.110 -3.027 3.758 1.00 93.88 162 LEU A O 1
ATOM 1303 N N . ILE A 1 163 ? -7.831 -1.877 1.967 1.00 94.75 163 ILE A N 1
ATOM 1304 C CA . ILE A 1 163 ? -6.975 -2.561 0.989 1.00 94.75 163 ILE A CA 1
ATOM 1305 C C . ILE A 1 163 ? -5.506 -2.337 1.349 1.00 94.75 163 ILE A C 1
ATOM 1307 O O . ILE A 1 163 ? -4.743 -3.295 1.481 1.00 94.75 163 ILE A O 1
ATOM 1311 N N . SER A 1 164 ? -5.132 -1.080 1.597 1.00 94.81 164 SER A N 1
ATOM 1312 C CA . SER A 1 164 ? -3.775 -0.706 2.007 1.00 94.81 164 SER A CA 1
ATOM 1313 C C . SER A 1 164 ? -3.367 -1.422 3.297 1.00 94.81 164 SER A C 1
ATOM 1315 O O . SER A 1 164 ? -2.263 -1.962 3.388 1.00 94.81 164 SER A O 1
ATOM 1317 N N . LEU A 1 165 ? -4.276 -1.489 4.277 1.00 95.31 165 LEU A N 1
ATOM 1318 C CA . LEU A 1 165 ? -4.057 -2.205 5.530 1.00 95.31 165 LEU A CA 1
ATOM 1319 C C . LEU A 1 165 ? -3.799 -3.702 5.301 1.00 95.31 165 LEU A C 1
ATOM 1321 O O . LEU A 1 165 ? -2.800 -4.226 5.794 1.00 95.31 165 LEU A O 1
ATOM 1325 N N . TRP A 1 166 ? -4.649 -4.392 4.537 1.00 96.12 166 TRP A N 1
ATOM 1326 C CA . TRP A 1 166 ? -4.478 -5.820 4.249 1.00 96.12 166 TRP A CA 1
ATOM 1327 C C . TRP A 1 166 ? -3.169 -6.120 3.515 1.00 96.12 166 TRP A C 1
ATOM 1329 O O . TRP A 1 166 ? -2.474 -7.071 3.877 1.00 96.12 166 TRP A O 1
ATOM 1339 N N . LEU A 1 167 ? -2.789 -5.293 2.537 1.00 95.19 167 LEU A N 1
ATOM 1340 C CA . LEU A 1 167 ? -1.520 -5.437 1.816 1.00 95.19 167 LEU A CA 1
ATOM 1341 C C . LEU A 1 167 ? -0.313 -5.220 2.741 1.00 95.19 167 LEU A C 1
ATOM 1343 O O . LEU A 1 167 ? 0.643 -5.996 2.708 1.00 95.19 167 LEU A O 1
ATOM 1347 N N . SER A 1 168 ? -0.374 -4.221 3.626 1.00 93.50 168 SER A N 1
ATOM 1348 C CA . SER A 1 168 ? 0.663 -3.965 4.636 1.00 93.50 168 SER A CA 1
ATOM 1349 C C . SER A 1 168 ? 0.812 -5.128 5.624 1.00 93.50 168 SER A C 1
ATOM 1351 O O . SER A 1 168 ? 1.930 -5.561 5.930 1.00 93.50 168 SER A O 1
ATOM 1353 N N . ILE A 1 169 ? -0.307 -5.701 6.076 1.00 94.81 169 ILE A N 1
ATOM 1354 C CA . ILE A 1 169 ? -0.324 -6.872 6.962 1.00 94.81 169 ILE A CA 1
ATOM 1355 C C . ILE A 1 169 ? 0.262 -8.098 6.260 1.00 94.81 169 ILE A C 1
ATOM 1357 O O . ILE A 1 169 ? 1.076 -8.802 6.859 1.00 94.81 169 ILE A O 1
ATOM 1361 N N . ALA A 1 170 ? -0.094 -8.344 4.997 1.00 94.25 170 ALA A N 1
ATOM 1362 C CA . ALA A 1 170 ? 0.459 -9.447 4.213 1.00 94.25 170 ALA A CA 1
ATOM 1363 C C . ALA A 1 170 ? 1.982 -9.304 4.040 1.00 94.25 170 ALA A C 1
ATOM 1365 O O . ALA A 1 170 ? 2.743 -10.240 4.298 1.00 94.25 170 ALA A O 1
ATOM 1366 N N . ALA A 1 171 ? 2.442 -8.105 3.676 1.00 93.00 171 ALA A N 1
ATOM 1367 C CA . ALA A 1 171 ? 3.860 -7.811 3.507 1.00 93.00 171 ALA A CA 1
ATOM 1368 C C . ALA A 1 171 ? 4.639 -7.957 4.829 1.00 93.00 171 ALA A C 1
ATOM 1370 O O . ALA A 1 171 ? 5.730 -8.523 4.850 1.00 93.00 171 ALA A O 1
ATOM 1371 N N . THR A 1 172 ? 4.073 -7.517 5.955 1.00 91.69 172 THR A N 1
ATOM 1372 C CA . THR A 1 172 ? 4.706 -7.654 7.280 1.00 91.69 172 THR A CA 1
ATOM 1373 C C . THR A 1 172 ? 4.717 -9.111 7.753 1.00 91.69 172 THR A C 1
ATOM 1375 O O . THR A 1 172 ? 5.713 -9.594 8.299 1.00 91.69 172 THR A O 1
ATOM 1378 N N . SER A 1 173 ? 3.636 -9.849 7.487 1.00 91.75 173 SER A N 1
ATOM 1379 C CA . SER A 1 173 ? 3.498 -11.268 7.832 1.00 91.75 173 SER A CA 1
ATOM 1380 C C . SER A 1 173 ? 4.537 -12.144 7.131 1.00 91.75 173 SER A C 1
ATOM 1382 O O . SER A 1 173 ? 4.978 -13.135 7.712 1.00 91.75 173 SER A O 1
ATOM 1384 N N . LEU A 1 174 ? 5.010 -11.753 5.939 1.00 92.31 174 LEU A N 1
ATOM 1385 C CA . LEU A 1 174 ? 6.143 -12.401 5.270 1.00 92.31 174 LEU A CA 1
ATOM 1386 C C . LEU A 1 174 ? 7.373 -12.507 6.183 1.00 92.31 174 LEU A C 1
ATOM 1388 O O . LEU A 1 174 ? 7.964 -13.583 6.291 1.00 92.31 174 LEU A O 1
ATOM 1392 N N . LEU A 1 175 ? 7.749 -11.404 6.836 1.00 90.31 175 LEU A N 1
ATOM 1393 C CA . LEU A 1 175 ? 8.924 -11.356 7.708 1.00 90.31 175 LEU A CA 1
ATOM 1394 C C . LEU A 1 175 ? 8.694 -12.180 8.985 1.00 90.31 175 LEU A C 1
ATOM 1396 O O . LEU A 1 175 ? 9.601 -12.852 9.476 1.00 90.31 175 LEU A O 1
ATOM 1400 N N . ALA A 1 176 ? 7.458 -12.184 9.494 1.00 88.62 176 ALA A N 1
ATOM 1401 C CA . ALA A 1 176 ? 7.075 -12.931 10.691 1.00 88.62 176 ALA A CA 1
ATOM 1402 C C . ALA A 1 176 ? 7.111 -14.462 10.505 1.00 88.62 176 ALA A C 1
ATOM 1404 O O . ALA A 1 176 ? 7.216 -15.195 11.486 1.00 88.62 176 ALA A O 1
ATOM 1405 N N . MET A 1 177 ? 7.057 -14.966 9.267 1.00 88.00 177 MET A N 1
ATOM 1406 C CA . MET A 1 177 ? 7.144 -16.404 8.970 1.00 88.00 177 MET A CA 1
ATOM 1407 C C . MET A 1 177 ? 8.569 -16.988 9.048 1.00 88.00 177 MET A C 1
ATOM 1409 O O . MET A 1 177 ? 8.760 -18.170 8.745 1.00 88.00 177 MET A O 1
ATOM 1413 N N . GLY A 1 178 ? 9.570 -16.176 9.395 1.00 89.38 178 GLY A N 1
ATOM 1414 C CA . GLY A 1 178 ? 10.960 -16.602 9.550 1.00 89.38 178 GLY A CA 1
ATOM 1415 C C . GLY A 1 178 ? 11.704 -16.851 8.223 1.00 89.38 178 GLY A C 1
ATOM 1416 O O . GLY A 1 178 ? 11.070 -17.063 7.179 1.00 89.38 178 GLY A O 1
ATOM 1417 N N . PRO A 1 179 ? 13.054 -16.800 8.230 1.00 91.25 179 PRO A N 1
ATOM 1418 C CA . PRO A 1 179 ? 13.864 -16.932 7.020 1.00 91.25 179 PRO A CA 1
ATOM 1419 C C . PRO A 1 179 ? 13.685 -18.299 6.356 1.00 91.25 179 PRO A C 1
ATOM 1421 O O . PRO A 1 179 ? 13.818 -19.337 6.999 1.00 91.25 179 PRO A O 1
ATOM 1424 N N . ASN A 1 180 ? 13.425 -18.304 5.051 1.00 89.31 180 ASN A N 1
ATOM 1425 C CA . ASN A 1 180 ? 13.326 -19.525 4.261 1.00 89.31 180 ASN A CA 1
ATOM 1426 C C . ASN A 1 180 ? 13.641 -19.216 2.794 1.00 89.31 180 ASN A C 1
ATOM 1428 O O . ASN A 1 180 ? 12.846 -18.591 2.097 1.00 89.31 180 ASN A O 1
ATOM 1432 N N . ARG A 1 181 ? 14.795 -19.690 2.310 1.00 84.81 181 ARG A N 1
ATOM 1433 C CA . ARG A 1 181 ? 15.248 -19.459 0.927 1.00 84.81 181 ARG A CA 1
ATOM 1434 C C . ARG A 1 181 ? 14.496 -20.278 -0.126 1.00 84.81 181 ARG A C 1
ATOM 1436 O O . ARG A 1 181 ? 14.574 -19.945 -1.301 1.00 84.81 181 ARG A O 1
ATOM 1443 N N . GLN A 1 182 ? 13.801 -21.342 0.274 1.00 87.56 182 GLN A N 1
ATOM 1444 C CA . GLN A 1 182 ? 13.012 -22.178 -0.637 1.00 87.56 182 GLN A CA 1
ATOM 1445 C C . GLN A 1 182 ? 11.573 -21.673 -0.797 1.00 87.56 182 GLN A C 1
ATOM 1447 O O . GLN A 1 182 ? 10.877 -22.077 -1.727 1.00 87.56 182 GLN A O 1
ATOM 1452 N N . ARG A 1 183 ? 11.110 -20.798 0.103 1.00 87.75 183 ARG A N 1
ATOM 1453 C CA . ARG A 1 183 ? 9.789 -20.175 0.015 1.00 87.75 183 ARG A CA 1
ATOM 1454 C C . ARG A 1 183 ? 9.780 -19.149 -1.122 1.00 87.75 183 ARG A C 1
ATOM 1456 O O . ARG A 1 183 ? 10.749 -18.417 -1.307 1.00 87.75 183 ARG A O 1
ATOM 1463 N N . ARG A 1 184 ? 8.671 -19.070 -1.860 1.00 89.62 184 ARG A N 1
ATOM 1464 C CA . ARG A 1 184 ? 8.390 -17.994 -2.819 1.00 89.62 184 ARG A CA 1
ATOM 1465 C C . ARG A 1 184 ? 6.985 -17.466 -2.566 1.00 89.62 184 ARG A C 1
ATOM 1467 O O . ARG A 1 184 ? 6.019 -18.189 -2.775 1.00 89.62 184 ARG A O 1
ATOM 1474 N N . VAL A 1 185 ? 6.886 -16.229 -2.094 1.00 91.69 185 VAL A N 1
ATOM 1475 C CA . VAL A 1 185 ? 5.614 -15.518 -1.916 1.00 91.69 185 VAL A CA 1
ATOM 1476 C C . VAL A 1 185 ? 5.624 -14.321 -2.846 1.00 91.69 185 VAL A C 1
ATOM 1478 O O . VAL A 1 185 ? 6.474 -13.444 -2.705 1.00 91.69 185 VAL A O 1
ATOM 1481 N N . TRP A 1 186 ? 4.700 -14.308 -3.799 1.00 93.81 186 TRP A N 1
ATOM 1482 C CA . TRP A 1 186 ? 4.579 -13.232 -4.771 1.00 93.81 186 TRP A CA 1
ATOM 1483 C C . TRP A 1 186 ? 3.542 -12.209 -4.320 1.00 93.81 186 TRP A C 1
ATOM 1485 O O . TRP A 1 186 ? 2.418 -12.568 -3.976 1.00 93.81 186 TRP A O 1
ATOM 1495 N N . PHE A 1 187 ? 3.935 -10.942 -4.355 1.00 95.25 187 PHE A N 1
ATOM 1496 C CA . PHE A 1 187 ? 3.083 -9.783 -4.143 1.00 95.25 187 PHE A CA 1
ATOM 1497 C C . PHE A 1 187 ? 2.966 -9.050 -5.475 1.00 95.25 187 PHE A C 1
ATOM 1499 O O . PHE A 1 187 ? 3.968 -8.552 -5.986 1.00 95.25 187 PHE A O 1
ATOM 1506 N N . PHE A 1 188 ? 1.760 -9.020 -6.036 1.00 95.81 188 PHE A N 1
ATOM 1507 C CA . PHE A 1 188 ? 1.442 -8.279 -7.254 1.00 95.81 188 PHE A CA 1
ATOM 1508 C C . PHE A 1 188 ? 0.604 -7.070 -6.869 1.00 95.81 188 PHE A C 1
ATOM 1510 O O . PHE A 1 188 ? -0.556 -7.232 -6.494 1.00 95.81 188 PHE A O 1
ATOM 1517 N N . TYR A 1 189 ? 1.211 -5.886 -6.903 1.00 94.56 189 TYR A N 1
ATOM 1518 C CA . TYR A 1 189 ? 0.514 -4.617 -6.712 1.00 94.56 189 TYR A CA 1
ATOM 1519 C C . TYR A 1 189 ? 0.402 -3.981 -8.091 1.00 94.56 189 TYR A C 1
ATOM 1521 O O . TYR A 1 189 ? 1.413 -3.606 -8.678 1.00 94.56 189 TYR A O 1
ATOM 1529 N N . ASP A 1 190 ? -0.809 -3.961 -8.632 1.00 92.31 190 ASP A N 1
ATOM 1530 C CA . ASP A 1 190 ? -1.118 -3.483 -9.979 1.00 92.31 190 ASP A CA 1
ATOM 1531 C C . ASP A 1 190 ? -0.889 -1.976 -10.125 1.00 92.31 190 ASP A C 1
ATOM 1533 O O . ASP A 1 190 ? -0.258 -1.552 -11.089 1.00 92.31 190 ASP A O 1
ATOM 1537 N N . GLU A 1 191 ? -1.339 -1.192 -9.144 1.00 91.38 191 GLU A N 1
ATOM 1538 C CA . GLU A 1 191 ? -1.134 0.252 -9.084 1.00 91.38 191 GLU A CA 1
ATOM 1539 C C . GLU A 1 191 ? -0.811 0.691 -7.651 1.00 91.38 191 GLU A C 1
ATOM 1541 O O . GLU A 1 191 ? -1.696 0.922 -6.823 1.00 91.38 191 GLU A O 1
ATOM 1546 N N . LEU A 1 192 ? 0.481 0.815 -7.344 1.00 90.94 192 LEU A N 1
ATOM 1547 C CA . LEU A 1 192 ? 0.958 1.211 -6.020 1.00 90.94 192 LEU A CA 1
ATOM 1548 C C . LEU A 1 192 ? 0.501 2.626 -5.640 1.00 90.94 192 LEU A C 1
ATOM 1550 O O . LEU A 1 192 ? 0.238 2.872 -4.462 1.00 90.94 192 LEU A O 1
ATOM 1554 N N . ALA A 1 193 ? 0.370 3.541 -6.607 1.00 87.88 193 ALA A N 1
ATOM 1555 C CA . ALA A 1 193 ? -0.032 4.917 -6.335 1.00 87.88 193 ALA A CA 1
ATOM 1556 C C . ALA A 1 193 ? -1.517 5.055 -5.960 1.00 87.88 193 ALA A C 1
ATOM 1558 O O . ALA A 1 193 ? -1.921 6.044 -5.347 1.00 87.88 193 ALA A O 1
ATOM 1559 N N . SER A 1 194 ? -2.333 4.040 -6.263 1.00 89.44 194 SER A N 1
ATOM 1560 C CA . SER A 1 194 ? -3.741 3.997 -5.853 1.00 89.44 194 SER A CA 1
ATOM 1561 C C . SER A 1 194 ? -3.906 3.778 -4.344 1.00 89.44 194 SER A C 1
ATOM 1563 O O . SER A 1 194 ? -4.924 4.156 -3.767 1.00 89.44 194 SER A O 1
ATOM 1565 N N . LEU A 1 195 ? -2.889 3.241 -3.665 1.00 90.62 195 LEU A N 1
ATOM 1566 C CA . LEU A 1 195 ? -2.932 2.893 -2.246 1.00 90.62 195 LEU A CA 1
ATOM 1567 C C . LEU A 1 195 ? -2.608 4.085 -1.335 1.00 90.62 195 LEU A C 1
ATOM 1569 O O . LEU A 1 195 ? -2.092 5.119 -1.755 1.00 90.62 195 LEU A O 1
ATOM 1573 N N . HIS A 1 196 ? -2.907 3.954 -0.040 1.00 90.38 196 HIS A N 1
ATOM 1574 C CA . HIS A 1 196 ? -2.263 4.808 0.956 1.00 90.38 196 HIS A CA 1
ATOM 1575 C C . HIS A 1 196 ? -0.770 4.497 1.018 1.00 90.38 196 HIS A C 1
ATOM 1577 O O . HIS A 1 196 ? -0.348 3.361 0.793 1.00 90.38 196 HIS A O 1
ATOM 1583 N N . LYS A 1 197 ? 0.027 5.492 1.425 1.00 90.25 197 LYS A N 1
ATOM 1584 C CA . LYS A 1 197 ? 1.444 5.292 1.730 1.00 90.25 197 LYS A CA 1
ATOM 1585 C C . LYS A 1 197 ? 1.604 4.114 2.690 1.00 90.25 197 LYS A C 1
ATOM 1587 O O . LYS A 1 197 ? 1.174 4.198 3.836 1.00 90.25 197 LYS A O 1
ATOM 1592 N N . LEU A 1 198 ? 2.258 3.047 2.231 1.00 91.50 198 LEU A N 1
ATOM 1593 C CA . LEU A 1 198 ? 2.568 1.865 3.037 1.00 91.50 198 LEU A CA 1
ATOM 1594 C C . LEU A 1 198 ? 3.910 2.086 3.759 1.00 91.50 198 LEU A C 1
ATOM 1596 O O . LEU A 1 198 ? 4.958 1.902 3.131 1.00 91.50 198 LEU A O 1
ATOM 1600 N N . PRO A 1 199 ? 3.942 2.483 5.048 1.00 87.00 199 PRO A N 1
ATOM 1601 C CA . PRO A 1 199 ? 5.165 3.010 5.666 1.00 87.00 199 PRO A CA 1
ATOM 1602 C C . PRO A 1 199 ? 6.274 1.961 5.801 1.00 87.00 199 PRO A C 1
ATOM 1604 O O . PRO A 1 199 ? 7.459 2.275 5.729 1.00 87.00 199 PRO A O 1
ATOM 1607 N N . THR A 1 200 ? 5.889 0.699 5.980 1.00 88.12 200 THR A N 1
ATOM 1608 C CA . THR A 1 200 ? 6.806 -0.431 6.164 1.00 88.12 200 THR A CA 1
ATOM 1609 C C . THR A 1 200 ? 7.297 -1.025 4.845 1.00 88.12 200 THR A C 1
ATOM 1611 O O . THR A 1 200 ? 8.278 -1.768 4.854 1.00 88.12 200 THR A O 1
ATOM 1614 N N . LEU A 1 201 ? 6.667 -0.694 3.709 1.00 90.75 201 LEU A N 1
ATOM 1615 C CA . LEU A 1 201 ? 6.934 -1.343 2.424 1.00 90.75 201 LEU A CA 1
ATOM 1616 C C . LEU A 1 201 ? 8.399 -1.214 1.964 1.00 90.75 201 LEU A C 1
ATOM 1618 O O . LEU A 1 201 ? 8.979 -2.253 1.644 1.00 90.75 201 LEU A O 1
ATOM 1622 N N . PRO A 1 202 ? 9.047 -0.026 1.987 1.00 90.00 202 PRO A N 1
ATOM 1623 C CA . PRO A 1 202 ? 10.441 0.095 1.547 1.00 90.00 202 PRO A CA 1
ATOM 1624 C C . PRO A 1 202 ? 11.398 -0.795 2.351 1.00 90.00 202 PRO A C 1
ATOM 1626 O O . PRO A 1 202 ? 12.267 -1.465 1.794 1.00 90.00 202 PRO A O 1
ATOM 1629 N N . ARG A 1 203 ? 11.191 -0.869 3.672 1.00 90.81 203 ARG A N 1
ATOM 1630 C CA . ARG A 1 203 ? 11.958 -1.754 4.555 1.00 90.81 203 ARG A CA 1
ATOM 1631 C C . ARG A 1 203 ? 11.673 -3.229 4.267 1.00 90.81 203 ARG A C 1
ATOM 1633 O O . ARG A 1 203 ? 12.587 -4.046 4.275 1.00 90.81 203 ARG A O 1
ATOM 1640 N N . ILE A 1 204 ? 10.412 -3.592 4.040 1.00 92.31 204 ILE A N 1
ATOM 1641 C CA . ILE A 1 204 ? 10.050 -4.983 3.758 1.00 92.31 204 ILE A CA 1
ATOM 1642 C C . ILE A 1 204 ? 10.715 -5.444 2.463 1.00 92.31 204 ILE A C 1
ATOM 1644 O O . ILE A 1 204 ? 11.289 -6.526 2.451 1.00 92.31 204 ILE A O 1
ATOM 1648 N N . ILE A 1 205 ? 10.697 -4.632 1.405 1.00 92.31 205 ILE A N 1
ATOM 1649 C CA . ILE A 1 205 ? 11.290 -4.997 0.111 1.00 92.31 205 ILE A CA 1
ATOM 1650 C C . ILE A 1 205 ? 12.802 -5.216 0.233 1.00 92.31 205 ILE A C 1
ATOM 1652 O O . ILE A 1 205 ? 13.313 -6.194 -0.315 1.00 92.31 205 ILE A O 1
ATOM 1656 N N . SER A 1 206 ? 13.512 -4.392 1.011 1.00 90.81 206 SER A N 1
ATOM 1657 C CA . SER A 1 206 ? 14.955 -4.573 1.222 1.00 90.81 206 SER A CA 1
ATOM 1658 C C . SER A 1 206 ? 15.293 -5.835 2.028 1.00 90.81 206 SER A C 1
ATOM 1660 O O . SER A 1 206 ? 16.301 -6.494 1.764 1.00 90.81 206 SER A O 1
ATOM 1662 N N . GLU A 1 207 ? 14.439 -6.234 2.975 1.00 91.94 207 GLU A N 1
ATOM 1663 C CA . GLU A 1 207 ? 14.655 -7.422 3.808 1.00 91.94 207 GLU A CA 1
ATOM 1664 C C . GLU A 1 207 ? 14.048 -8.718 3.234 1.00 91.94 207 GLU A C 1
ATOM 1666 O O . GLU A 1 207 ? 14.462 -9.817 3.621 1.00 91.94 207 GLU A O 1
ATOM 1671 N N . ALA A 1 208 ? 13.090 -8.627 2.307 1.00 92.31 208 ALA A N 1
ATOM 1672 C CA . ALA A 1 208 ? 12.243 -9.735 1.856 1.00 92.31 208 ALA A CA 1
ATOM 1673 C C . ALA A 1 208 ? 13.010 -10.921 1.256 1.00 92.31 208 ALA A C 1
ATOM 1675 O O . ALA A 1 208 ? 12.550 -12.065 1.347 1.00 92.31 208 ALA A O 1
ATOM 1676 N N . ARG A 1 209 ? 14.196 -10.679 0.680 1.00 88.88 209 ARG A N 1
ATOM 1677 C CA . ARG A 1 209 ? 14.999 -11.698 -0.016 1.00 88.88 209 ARG A CA 1
ATOM 1678 C C . ARG A 1 209 ? 15.301 -12.921 0.855 1.00 88.88 209 ARG A C 1
ATOM 1680 O O . ARG A 1 209 ? 15.233 -14.045 0.363 1.00 88.88 209 ARG A O 1
ATOM 1687 N N . LYS A 1 210 ? 15.607 -12.739 2.148 1.00 91.19 210 LYS A N 1
ATOM 1688 C CA . LYS A 1 210 ? 15.909 -13.862 3.069 1.00 91.19 210 LYS A CA 1
ATOM 1689 C C . LYS A 1 210 ? 14.660 -14.654 3.493 1.00 91.19 210 LYS A C 1
ATOM 1691 O O . LYS A 1 210 ? 14.787 -15.781 3.967 1.00 91.19 210 LYS A O 1
ATOM 1696 N N . PHE A 1 211 ? 13.471 -14.084 3.298 1.00 92.00 211 PHE A N 1
ATOM 1697 C CA . PHE A 1 211 ? 12.173 -14.671 3.652 1.00 92.00 211 PHE A CA 1
ATOM 1698 C C . PHE A 1 211 ? 11.423 -15.276 2.456 1.00 92.00 211 PHE A C 1
ATOM 1700 O O . PHE A 1 211 ? 10.369 -15.886 2.647 1.00 92.00 211 PHE A O 1
ATOM 1707 N N . GLY A 1 212 ? 11.955 -15.115 1.238 1.00 90.94 212 GLY A N 1
ATOM 1708 C CA . GLY A 1 212 ? 11.349 -15.640 0.015 1.00 90.94 212 GLY A CA 1
ATOM 1709 C C . GLY A 1 212 ? 10.289 -14.731 -0.614 1.00 90.94 212 GLY A C 1
ATOM 1710 O O . GLY A 1 212 ? 9.487 -15.207 -1.415 1.00 90.94 212 GLY A O 1
ATOM 1711 N N . GLY A 1 213 ? 10.246 -13.445 -0.254 1.00 93.06 213 GLY A N 1
ATOM 1712 C CA . GLY A 1 213 ? 9.327 -12.488 -0.876 1.00 93.06 213 GLY A CA 1
ATOM 1713 C C . GLY A 1 213 ? 9.766 -12.081 -2.280 1.00 93.06 213 GLY A C 1
ATOM 1714 O O . GLY A 1 213 ? 10.953 -11.889 -2.537 1.00 93.06 213 GLY A O 1
ATOM 1715 N N . CYS A 1 214 ? 8.803 -11.940 -3.185 1.00 93.44 214 CYS A N 1
ATOM 1716 C CA . CYS A 1 214 ? 8.970 -11.420 -4.539 1.00 93.44 214 CYS A CA 1
ATOM 1717 C C . CYS A 1 214 ? 7.914 -10.338 -4.762 1.00 93.44 214 CYS A C 1
ATOM 1719 O O . CYS A 1 214 ? 6.727 -10.613 -4.604 1.00 93.44 214 CYS A O 1
ATOM 1721 N N . PHE A 1 215 ? 8.338 -9.126 -5.110 1.00 94.81 215 PHE A N 1
ATOM 1722 C CA . PHE A 1 215 ? 7.447 -7.984 -5.301 1.00 94.81 215 PHE A CA 1
ATOM 1723 C C . PHE A 1 215 ? 7.425 -7.592 -6.773 1.00 94.81 215 PHE A C 1
ATOM 1725 O O . PHE A 1 215 ? 8.478 -7.422 -7.384 1.00 94.81 215 PHE A O 1
ATOM 1732 N N . VAL A 1 216 ? 6.222 -7.458 -7.318 1.00 95.75 216 VAL A N 1
ATOM 1733 C CA . VAL A 1 216 ? 5.947 -6.903 -8.641 1.00 95.75 216 VAL A CA 1
ATOM 1734 C C . VAL A 1 216 ? 5.052 -5.698 -8.412 1.00 95.75 216 VAL A C 1
ATOM 1736 O O . VAL A 1 216 ? 3.945 -5.843 -7.894 1.00 95.75 216 VAL A O 1
ATOM 1739 N N . LEU A 1 217 ? 5.574 -4.516 -8.727 1.00 95.00 217 LEU A N 1
ATOM 1740 C CA . LEU A 1 217 ? 4.926 -3.236 -8.466 1.00 95.00 217 LEU A CA 1
ATOM 1741 C C . LEU A 1 217 ? 4.672 -2.540 -9.802 1.00 95.00 217 LEU A C 1
ATOM 1743 O O . LEU A 1 217 ? 5.617 -2.322 -10.560 1.00 95.00 217 LEU A O 1
ATOM 1747 N N . GLY A 1 218 ? 3.418 -2.206 -10.078 1.00 93.56 218 GLY A N 1
ATOM 1748 C CA . GLY A 1 218 ? 3.027 -1.309 -11.157 1.00 93.56 218 GLY A CA 1
ATOM 1749 C C . GLY A 1 218 ? 2.780 0.100 -10.627 1.00 93.56 218 GLY A C 1
ATOM 1750 O O . GLY A 1 218 ? 2.290 0.281 -9.511 1.00 93.56 218 GLY A O 1
ATOM 1751 N N . PHE A 1 219 ? 3.184 1.093 -11.411 1.00 90.38 219 PHE A N 1
ATOM 1752 C CA . PHE A 1 219 ? 2.863 2.506 -11.227 1.00 90.38 219 PHE A CA 1
ATOM 1753 C C . PHE A 1 219 ? 3.020 3.221 -12.572 1.00 90.38 219 PHE A C 1
ATOM 1755 O O . PHE A 1 219 ? 3.877 2.854 -13.379 1.00 90.38 219 PHE A O 1
ATOM 1762 N N . GLN A 1 220 ? 2.201 4.241 -12.830 1.00 86.94 220 GLN A N 1
ATOM 1763 C CA . GLN A 1 220 ? 2.200 4.950 -14.119 1.00 86.94 220 GLN A CA 1
ATOM 1764 C C . GLN A 1 220 ? 3.354 5.945 -14.269 1.00 86.94 220 GLN A C 1
ATOM 1766 O O . GLN A 1 220 ? 3.855 6.166 -15.371 1.00 86.94 220 GLN A O 1
ATOM 1771 N N . SER A 1 221 ? 3.766 6.578 -13.170 1.00 84.81 221 SER A N 1
ATOM 1772 C CA . SER A 1 221 ? 4.790 7.622 -13.179 1.00 84.81 221 SER A CA 1
ATOM 1773 C C . SER A 1 221 ? 5.650 7.567 -11.926 1.00 84.81 221 SER A C 1
ATOM 1775 O O . SER A 1 221 ? 5.139 7.422 -10.816 1.00 84.81 221 SER A O 1
ATOM 1777 N N . PHE A 1 222 ? 6.958 7.765 -12.095 1.00 87.44 222 PHE A N 1
ATOM 1778 C CA . PHE A 1 222 ? 7.878 7.911 -10.968 1.00 87.44 222 PHE A CA 1
ATOM 1779 C C . PHE A 1 222 ? 7.507 9.112 -10.080 1.00 87.44 222 PHE A C 1
ATOM 1781 O O . PHE A 1 222 ? 7.595 9.019 -8.860 1.00 87.44 222 PHE A O 1
ATOM 1788 N N . ALA A 1 223 ? 6.973 10.193 -10.661 1.00 87.75 223 ALA A N 1
ATOM 1789 C CA . ALA A 1 223 ? 6.552 11.376 -9.908 1.00 87.75 223 ALA A CA 1
ATOM 1790 C C . ALA A 1 223 ? 5.414 11.080 -8.909 1.00 87.75 223 ALA A C 1
ATOM 1792 O O . ALA A 1 223 ? 5.415 11.614 -7.804 1.00 87.75 223 ALA A O 1
ATOM 1793 N N . GLN A 1 224 ? 4.476 10.186 -9.252 1.00 88.00 224 GLN A N 1
ATOM 1794 C CA . GLN A 1 224 ? 3.424 9.752 -8.316 1.00 88.00 224 GLN A CA 1
ATOM 1795 C C . GLN A 1 224 ? 4.020 8.988 -7.128 1.00 88.00 224 GLN A C 1
ATOM 1797 O O . GLN A 1 224 ? 3.565 9.117 -5.991 1.00 88.00 224 GLN A O 1
ATOM 1802 N N . LEU A 1 225 ? 5.075 8.207 -7.373 1.00 89.06 225 LEU A N 1
ATOM 1803 C CA . LEU A 1 225 ? 5.787 7.513 -6.310 1.00 89.06 225 LEU A CA 1
ATOM 1804 C C . LEU A 1 225 ? 6.506 8.505 -5.384 1.00 89.06 225 LEU A C 1
ATOM 1806 O O . LEU A 1 225 ? 6.453 8.346 -4.161 1.00 89.06 225 LEU A O 1
ATOM 1810 N N . GLU A 1 226 ? 7.134 9.540 -5.949 1.00 91.00 226 GLU A N 1
ATOM 1811 C CA . GLU A 1 226 ? 7.765 10.624 -5.187 1.00 91.00 226 GLU A CA 1
ATOM 1812 C C . GLU A 1 226 ? 6.759 11.418 -4.351 1.00 91.00 226 GLU A C 1
ATOM 1814 O O . GLU A 1 226 ? 7.066 11.759 -3.211 1.00 91.00 226 GLU A O 1
ATOM 1819 N N . GLU A 1 227 ? 5.554 11.664 -4.862 1.00 88.94 227 GLU A N 1
ATOM 1820 C CA . GLU A 1 227 ? 4.489 12.352 -4.124 1.00 88.94 227 GLU A CA 1
ATOM 1821 C C . GLU A 1 227 ? 4.067 11.568 -2.869 1.00 88.94 227 GLU A C 1
ATOM 1823 O O . GLU A 1 227 ? 3.964 12.123 -1.773 1.00 88.94 227 GLU A O 1
ATOM 1828 N N . ILE A 1 228 ? 3.891 10.251 -3.000 1.00 88.81 228 ILE A N 1
ATOM 1829 C CA . ILE A 1 228 ? 3.404 9.392 -1.911 1.00 88.81 228 ILE A CA 1
ATOM 1830 C C . ILE A 1 228 ? 4.517 9.087 -0.901 1.00 88.81 228 ILE A C 1
ATOM 1832 O O . ILE A 1 228 ? 4.343 9.180 0.324 1.00 88.81 228 ILE A O 1
ATOM 1836 N N . TYR A 1 229 ? 5.690 8.686 -1.388 1.00 88.69 229 TYR A N 1
ATOM 1837 C CA . TYR A 1 229 ? 6.773 8.211 -0.528 1.00 88.69 229 TYR A CA 1
ATOM 1838 C C . TYR A 1 229 ? 7.754 9.315 -0.133 1.00 88.69 229 TYR A C 1
ATOM 1840 O O . TYR A 1 229 ? 8.350 9.222 0.946 1.00 88.69 229 TYR A O 1
ATOM 1848 N N . GLY A 1 230 ? 7.834 10.394 -0.905 1.00 89.88 230 GLY A N 1
ATOM 1849 C CA . GLY A 1 230 ? 8.902 11.386 -0.860 1.00 89.88 230 GLY A CA 1
ATOM 1850 C C . GLY A 1 230 ? 10.065 10.976 -1.775 1.00 89.88 230 GLY A C 1
ATOM 1851 O O . GLY A 1 230 ? 10.313 9.778 -1.939 1.00 89.88 230 GLY A O 1
ATOM 1852 N N . PRO A 1 231 ? 10.845 11.935 -2.304 1.00 90.69 231 PRO A N 1
ATOM 1853 C CA . PRO A 1 231 ? 11.851 11.681 -3.343 1.00 90.69 231 PRO A CA 1
ATOM 1854 C C . PRO A 1 231 ? 12.909 10.655 -2.910 1.00 90.69 231 PRO A C 1
ATOM 1856 O O . PRO A 1 231 ? 13.195 9.693 -3.616 1.00 90.69 231 PRO A O 1
ATOM 1859 N N . LYS A 1 232 ? 13.429 10.781 -1.680 1.00 90.25 232 LYS A N 1
ATOM 1860 C CA . LYS A 1 232 ? 14.450 9.859 -1.148 1.00 90.25 232 LYS A CA 1
ATOM 1861 C C . LYS A 1 232 ? 13.943 8.423 -1.003 1.00 90.25 232 LYS A C 1
ATOM 1863 O O . LYS A 1 232 ? 14.676 7.481 -1.282 1.00 90.25 232 LYS A O 1
ATOM 1868 N N . ALA A 1 233 ? 12.713 8.252 -0.518 1.00 88.06 233 ALA A N 1
ATOM 1869 C CA . ALA A 1 233 ? 12.148 6.926 -0.287 1.00 88.06 233 ALA A CA 1
ATOM 1870 C C . ALA A 1 233 ? 11.679 6.277 -1.595 1.00 88.06 233 ALA A C 1
ATOM 1872 O O . ALA A 1 233 ? 11.811 5.065 -1.733 1.00 88.06 233 ALA A O 1
ATOM 1873 N N . ALA A 1 234 ? 11.180 7.070 -2.547 1.00 91.06 234 ALA A N 1
ATOM 1874 C CA . ALA A 1 234 ? 10.830 6.615 -3.888 1.00 91.06 234 ALA A CA 1
ATOM 1875 C C . ALA A 1 234 ? 12.064 6.125 -4.659 1.00 91.06 234 ALA A C 1
ATOM 1877 O O . ALA A 1 234 ? 12.043 5.005 -5.161 1.00 91.06 234 ALA A O 1
ATOM 1878 N N . ALA A 1 235 ? 13.159 6.896 -4.662 1.00 90.88 235 ALA A N 1
ATOM 1879 C CA . ALA A 1 235 ? 14.428 6.481 -5.264 1.00 90.88 235 ALA A CA 1
ATOM 1880 C C . ALA A 1 235 ? 14.961 5.187 -4.628 1.00 90.88 235 ALA A C 1
ATOM 1882 O O . ALA A 1 235 ? 15.188 4.203 -5.322 1.00 90.88 235 ALA A O 1
ATOM 1883 N N . ALA A 1 236 ? 15.032 5.131 -3.291 1.00 90.38 236 ALA A N 1
ATOM 1884 C CA . ALA A 1 236 ? 15.482 3.929 -2.587 1.00 90.38 236 ALA A CA 1
ATOM 1885 C C . ALA A 1 236 ? 14.596 2.702 -2.865 1.00 90.38 236 ALA A C 1
ATOM 1887 O O . ALA A 1 236 ? 15.092 1.580 -2.925 1.00 90.38 236 ALA A O 1
ATOM 1888 N N . LEU A 1 237 ? 13.282 2.893 -3.012 1.00 90.31 237 LEU A N 1
ATOM 1889 C CA . LEU A 1 237 ? 12.358 1.821 -3.370 1.00 90.31 237 LEU A CA 1
ATOM 1890 C C . LEU A 1 237 ? 12.591 1.341 -4.808 1.00 90.31 237 LEU A C 1
ATOM 1892 O O . LEU A 1 237 ? 12.615 0.136 -5.044 1.00 90.31 237 LEU A O 1
ATOM 1896 N N . PHE A 1 238 ? 12.774 2.269 -5.744 1.00 90.88 238 PHE A N 1
ATOM 1897 C CA . PHE A 1 238 ? 13.024 1.975 -7.151 1.00 90.88 238 PHE A CA 1
ATOM 1898 C C . PHE A 1 238 ? 14.366 1.262 -7.369 1.00 90.88 238 PHE A C 1
ATOM 1900 O O . PHE A 1 238 ? 14.415 0.289 -8.118 1.00 90.88 238 PHE A O 1
ATOM 1907 N N . ASP A 1 239 ? 15.414 1.645 -6.636 1.00 89.25 239 ASP A N 1
ATOM 1908 C CA . ASP A 1 239 ? 16.738 1.007 -6.684 1.00 89.25 239 ASP A CA 1
ATOM 1909 C C . ASP A 1 239 ? 16.722 -0.459 -6.221 1.00 89.25 239 ASP A C 1
ATOM 1911 O O . ASP A 1 239 ? 17.545 -1.270 -6.644 1.00 89.25 239 ASP A O 1
ATOM 1915 N N . LEU A 1 240 ? 15.773 -0.841 -5.358 1.00 90.25 240 LEU A N 1
ATOM 1916 C CA . LEU A 1 240 ? 15.613 -2.232 -4.920 1.00 90.25 240 LEU A CA 1
ATOM 1917 C C . LEU A 1 240 ? 14.990 -3.127 -6.009 1.00 90.25 240 LEU A C 1
ATOM 1919 O O . LEU A 1 240 ? 15.082 -4.359 -5.925 1.00 90.25 240 LEU A O 1
ATOM 1923 N N . LEU A 1 241 ? 14.355 -2.532 -7.024 1.00 91.19 241 LEU A N 1
ATOM 1924 C CA . LEU A 1 241 ? 13.692 -3.229 -8.124 1.00 91.19 241 LEU A CA 1
ATOM 1925 C C . LEU A 1 241 ? 14.683 -3.474 -9.268 1.00 91.19 241 LEU A C 1
ATOM 1927 O O . LEU A 1 241 ? 14.844 -2.666 -10.175 1.00 91.19 241 LEU A O 1
ATOM 1931 N N . ASN A 1 242 ? 15.339 -4.634 -9.246 1.00 89.88 242 ASN A N 1
ATOM 1932 C CA . ASN A 1 242 ? 16.386 -4.951 -10.229 1.00 89.88 242 ASN A CA 1
ATOM 1933 C C . ASN A 1 242 ? 15.868 -5.408 -11.604 1.00 89.88 242 ASN A C 1
ATOM 1935 O O . ASN A 1 242 ? 16.641 -5.495 -12.552 1.00 89.88 242 ASN A O 1
ATOM 1939 N N . THR A 1 243 ? 14.594 -5.788 -11.703 1.00 94.94 243 THR A N 1
ATOM 1940 C CA . THR A 1 243 ? 13.959 -6.158 -12.972 1.00 94.94 243 THR A CA 1
ATOM 1941 C C . THR A 1 243 ? 12.920 -5.108 -13.288 1.00 94.94 243 THR A C 1
ATOM 1943 O O . THR A 1 243 ? 11.976 -4.945 -12.513 1.00 94.94 243 THR A O 1
ATOM 1946 N N . LYS A 1 244 ? 13.087 -4.414 -14.413 1.00 95.12 244 LYS A N 1
ATOM 1947 C CA . LYS A 1 244 ? 12.232 -3.286 -14.776 1.00 95.12 244 LYS A CA 1
ATOM 1948 C C . LYS A 1 244 ? 11.646 -3.497 -16.166 1.00 95.12 244 LYS A C 1
ATOM 1950 O O . LYS A 1 244 ? 12.317 -3.983 -17.076 1.00 95.12 244 LYS A O 1
ATOM 1955 N N . PHE A 1 245 ? 10.373 -3.141 -16.294 1.00 95.81 245 PHE A N 1
ATOM 1956 C CA . PHE A 1 245 ? 9.630 -3.128 -17.547 1.00 95.81 245 PHE A CA 1
ATOM 1957 C C . PHE A 1 245 ? 9.201 -1.687 -17.808 1.00 95.81 245 PHE A C 1
ATOM 1959 O O . PHE A 1 245 ? 8.368 -1.146 -17.085 1.00 95.81 245 PHE A O 1
ATOM 1966 N N . PHE A 1 246 ? 9.774 -1.069 -18.834 1.00 95.31 246 PHE A N 1
ATOM 1967 C CA . PHE A 1 246 ? 9.483 0.305 -19.222 1.00 95.31 246 PHE A CA 1
ATOM 1968 C C . PHE A 1 246 ? 8.526 0.321 -20.407 1.00 95.31 246 PHE A C 1
ATOM 1970 O O . PHE A 1 246 ? 8.910 0.004 -21.533 1.00 95.31 246 PHE A O 1
ATOM 1977 N N . PHE A 1 247 ? 7.268 0.662 -20.142 1.00 95.19 247 PHE A N 1
ATOM 1978 C CA . PHE A 1 247 ? 6.244 0.866 -21.167 1.00 95.19 247 PHE A CA 1
ATOM 1979 C C . PHE A 1 247 ? 6.293 2.298 -21.717 1.00 95.19 247 PHE A C 1
ATOM 1981 O O . PHE A 1 247 ? 7.054 3.135 -21.227 1.00 95.19 247 PHE A O 1
ATOM 1988 N N . ARG A 1 248 ? 5.473 2.585 -22.739 1.00 94.44 248 ARG A N 1
ATOM 1989 C CA . ARG A 1 248 ? 5.361 3.932 -23.314 1.00 94.44 248 ARG A CA 1
ATOM 1990 C C . ARG A 1 248 ? 5.091 4.962 -22.217 1.00 94.44 248 ARG A C 1
ATOM 1992 O O . ARG A 1 248 ? 4.097 4.855 -21.501 1.00 94.44 248 ARG A O 1
ATOM 1999 N N . SER A 1 249 ? 5.906 6.012 -22.183 1.00 90.19 249 SER A N 1
ATOM 2000 C CA . SER A 1 249 ? 5.633 7.205 -21.385 1.00 90.19 249 SER A CA 1
ATOM 2001 C C . SER A 1 249 ? 5.611 8.440 -22.283 1.00 90.19 249 SER A C 1
ATOM 2003 O O . SER A 1 249 ? 6.623 8.728 -22.916 1.00 90.19 249 SER A O 1
ATOM 2005 N N . PRO A 1 250 ? 4.491 9.182 -22.367 1.00 86.62 250 PRO A N 1
ATOM 2006 C CA . PRO A 1 250 ? 4.407 10.367 -23.219 1.00 86.62 250 PRO A CA 1
ATOM 2007 C C . PRO A 1 250 ? 5.182 11.564 -22.644 1.00 86.62 250 PRO A C 1
ATOM 2009 O O . PRO A 1 250 ? 5.593 12.453 -23.388 1.00 86.62 250 PRO A O 1
ATOM 2012 N N . SER A 1 251 ? 5.407 11.606 -21.327 1.00 89.19 251 SER A N 1
ATOM 2013 C CA . SER A 1 251 ? 6.108 12.715 -20.673 1.00 89.19 251 SER A CA 1
ATOM 2014 C C . SER A 1 251 ? 7.607 12.670 -20.961 1.00 89.19 251 SER A C 1
ATOM 2016 O O . SER A 1 251 ? 8.269 11.682 -20.647 1.00 89.19 251 SER A O 1
ATOM 2018 N N . ALA A 1 252 ? 8.160 13.770 -21.482 1.00 90.12 252 ALA A N 1
ATOM 2019 C CA . ALA A 1 252 ? 9.593 13.892 -21.753 1.00 90.12 252 ALA A CA 1
ATOM 2020 C C . ALA A 1 252 ? 10.449 13.708 -20.488 1.00 90.12 252 ALA A C 1
ATOM 2022 O O . ALA A 1 252 ? 11.519 13.116 -20.555 1.00 90.12 252 ALA A O 1
ATOM 2023 N N . GLN A 1 253 ? 9.970 14.173 -19.329 1.00 89.69 253 GLN A N 1
ATOM 2024 C CA . GLN A 1 253 ? 10.685 14.018 -18.060 1.00 89.69 253 GLN A CA 1
ATOM 2025 C C . GLN A 1 253 ? 10.818 12.542 -17.667 1.00 89.69 253 GLN A C 1
ATOM 2027 O O . GLN A 1 253 ? 11.896 12.098 -17.286 1.00 89.69 253 GLN A O 1
ATOM 2032 N N . ILE A 1 254 ? 9.735 11.772 -17.798 1.00 89.62 254 ILE A N 1
ATOM 2033 C CA . ILE A 1 254 ? 9.741 10.340 -17.475 1.00 89.62 254 ILE A CA 1
ATOM 2034 C C . ILE A 1 254 ? 10.542 9.568 -18.529 1.00 89.62 254 ILE A C 1
ATOM 2036 O O . ILE A 1 254 ? 11.299 8.673 -18.179 1.00 89.62 254 ILE A O 1
ATOM 2040 N N . ALA A 1 255 ? 10.414 9.916 -19.810 1.00 92.62 255 ALA A N 1
ATOM 2041 C CA . ALA A 1 255 ? 11.173 9.272 -20.878 1.00 92.62 255 ALA A CA 1
ATOM 2042 C C . ALA A 1 255 ? 12.691 9.475 -20.720 1.00 92.62 255 ALA A C 1
ATOM 2044 O O . ALA A 1 255 ? 13.440 8.516 -20.878 1.00 92.62 255 ALA A O 1
ATOM 2045 N N . LYS A 1 256 ? 13.134 10.680 -20.334 1.00 92.94 256 LYS A N 1
ATOM 2046 C CA . LYS A 1 256 ? 14.540 10.955 -19.993 1.00 92.94 256 LYS A CA 1
ATOM 2047 C C . LYS A 1 256 ? 15.008 10.166 -18.777 1.00 92.94 256 LYS A C 1
ATOM 2049 O O . LYS A 1 256 ? 16.080 9.585 -18.816 1.00 92.94 256 LYS A O 1
ATOM 2054 N N . PHE A 1 257 ? 14.182 10.079 -17.736 1.00 91.56 257 PHE A N 1
ATOM 2055 C CA . PHE A 1 257 ? 14.481 9.231 -16.582 1.00 91.56 257 PHE A CA 1
ATOM 2056 C C . PHE A 1 257 ? 14.680 7.759 -16.985 1.00 91.56 257 PHE A C 1
ATOM 2058 O O . PHE A 1 257 ? 15.593 7.104 -16.498 1.00 91.56 257 PHE A O 1
ATOM 2065 N N . VAL A 1 258 ? 13.855 7.238 -17.901 1.00 93.38 258 VAL A N 1
ATOM 2066 C CA . VAL A 1 258 ? 14.008 5.872 -18.429 1.00 93.38 258 VAL A CA 1
ATOM 2067 C C . VAL A 1 258 ? 15.285 5.727 -19.262 1.00 93.38 258 VAL A C 1
ATOM 2069 O O . VAL A 1 258 ? 15.985 4.732 -19.112 1.00 93.38 258 VAL A O 1
ATOM 2072 N N . GLU A 1 259 ? 15.600 6.696 -20.123 1.00 94.75 259 GLU A N 1
ATOM 2073 C CA . GLU A 1 259 ? 16.855 6.730 -20.889 1.00 94.75 259 GLU A CA 1
ATOM 2074 C C . GLU A 1 259 ? 18.082 6.705 -19.961 1.00 94.75 259 GLU A C 1
ATOM 2076 O O . GLU A 1 259 ? 18.978 5.882 -20.152 1.00 94.75 259 GLU A O 1
ATOM 2081 N N . GLU A 1 260 ? 18.086 7.538 -18.918 1.00 93.88 260 GLU A N 1
ATOM 2082 C CA . GLU A 1 260 ? 19.153 7.604 -17.914 1.00 93.88 260 GLU A CA 1
ATOM 2083 C C . GLU A 1 260 ? 19.272 6.305 -17.097 1.00 93.88 260 GLU A C 1
ATOM 2085 O O . GLU A 1 260 ? 20.387 5.845 -16.851 1.00 93.88 260 GLU A O 1
ATOM 2090 N N . ASP A 1 261 ? 18.150 5.682 -16.710 1.00 92.94 261 ASP A N 1
ATOM 2091 C CA . ASP A 1 261 ? 18.154 4.420 -15.952 1.00 92.94 261 ASP A CA 1
ATOM 2092 C C . ASP A 1 261 ? 18.625 3.222 -16.792 1.00 92.94 261 ASP A C 1
ATOM 2094 O O . ASP A 1 261 ? 19.328 2.344 -16.289 1.00 92.94 261 ASP A O 1
ATOM 2098 N N . ILE A 1 262 ? 18.255 3.178 -18.077 1.00 94.56 262 ILE A N 1
ATOM 2099 C CA . ILE A 1 262 ? 18.724 2.152 -19.019 1.00 94.56 262 ILE A CA 1
ATOM 2100 C C . ILE A 1 262 ? 20.225 2.324 -19.291 1.00 94.56 262 ILE A C 1
ATOM 2102 O O . ILE A 1 262 ? 20.961 1.334 -19.353 1.00 94.56 262 ILE A O 1
ATOM 2106 N N . GLY A 1 263 ? 20.671 3.569 -19.455 1.00 93.38 263 GLY A N 1
ATOM 2107 C CA . GLY A 1 263 ? 22.068 3.934 -19.639 1.00 93.38 263 GLY A CA 1
ATOM 2108 C C . GLY A 1 263 ? 22.551 3.938 -21.093 1.00 93.38 263 GLY A C 1
ATOM 2109 O O . GLY A 1 263 ? 21.792 3.933 -22.066 1.00 93.38 263 GLY A O 1
ATOM 2110 N N . GLU A 1 264 ? 23.875 3.968 -21.237 1.00 94.69 264 GLU A N 1
ATOM 2111 C CA . GLU A 1 264 ? 24.572 4.261 -22.491 1.00 94.69 264 GLU A CA 1
ATOM 2112 C C . GLU A 1 264 ? 25.511 3.125 -22.905 1.00 94.69 264 GLU A C 1
ATOM 2114 O O . GLU A 1 264 ? 25.933 2.288 -22.104 1.00 94.69 264 GLU A O 1
ATOM 2119 N N . THR A 1 265 ? 25.878 3.115 -24.182 1.00 93.44 265 THR A N 1
ATOM 2120 C CA . THR A 1 265 ? 26.850 2.189 -24.753 1.00 93.44 265 THR A CA 1
ATOM 2121 C C . THR A 1 265 ? 27.825 2.921 -25.670 1.00 93.44 265 THR A C 1
ATOM 2123 O O . THR A 1 265 ? 27.509 3.957 -26.253 1.00 93.44 265 THR A O 1
ATOM 2126 N N . TRP A 1 266 ? 29.030 2.377 -25.803 1.00 91.75 266 TRP A N 1
ATOM 2127 C CA . TRP A 1 266 ? 30.022 2.882 -26.745 1.00 91.75 266 TRP A CA 1
ATOM 2128 C C . TRP A 1 266 ? 29.738 2.309 -28.131 1.00 91.75 266 TRP A C 1
ATOM 2130 O O . TRP A 1 266 ? 29.718 1.090 -28.312 1.00 91.75 266 TRP A O 1
ATOM 2140 N N . ARG A 1 267 ? 29.536 3.178 -29.123 1.00 90.44 267 ARG A N 1
ATOM 2141 C CA . ARG A 1 267 ? 29.372 2.787 -30.525 1.00 90.44 267 ARG A CA 1
ATOM 2142 C C . ARG A 1 267 ? 30.560 3.279 -31.339 1.00 90.44 267 ARG A C 1
ATOM 2144 O O . ARG A 1 267 ? 30.963 4.433 -31.246 1.00 90.44 267 ARG A O 1
ATOM 2151 N N . LYS A 1 268 ? 31.112 2.387 -32.162 1.00 88.94 268 LYS A N 1
ATOM 2152 C CA . LYS A 1 268 ? 32.132 2.728 -33.160 1.00 88.94 268 LYS A CA 1
ATOM 2153 C C . LYS A 1 268 ? 31.421 3.177 -34.424 1.00 88.94 268 LYS A C 1
ATOM 2155 O O . LYS A 1 268 ? 30.847 2.348 -35.128 1.00 88.94 268 LYS A O 1
ATOM 2160 N N . LYS A 1 269 ? 31.437 4.477 -34.692 1.00 86.56 269 LYS A N 1
ATOM 2161 C CA . LYS A 1 269 ? 30.908 5.059 -35.919 1.00 86.56 269 LYS A CA 1
ATOM 2162 C C . LYS A 1 269 ? 32.015 5.058 -36.964 1.00 86.56 269 LYS A C 1
ATOM 2164 O O . LYS A 1 269 ? 33.088 5.624 -36.763 1.00 86.56 269 LYS A O 1
ATOM 2169 N N . PHE A 1 270 ? 31.764 4.371 -38.067 1.00 85.38 270 PHE A N 1
ATOM 2170 C CA . PHE A 1 270 ? 32.610 4.471 -39.244 1.00 85.38 270 PHE A CA 1
ATOM 2171 C C . PHE A 1 270 ? 32.174 5.710 -40.023 1.00 85.38 270 PHE A C 1
ATOM 2173 O O . PHE A 1 270 ? 31.000 5.823 -40.379 1.00 85.38 270 PHE A O 1
ATOM 2180 N N . SER A 1 271 ? 33.085 6.656 -40.224 1.00 81.31 271 SER A N 1
ATOM 2181 C CA . SER A 1 271 ? 32.850 7.840 -41.042 1.00 81.31 271 SER A CA 1
ATOM 2182 C C . SER A 1 271 ? 33.651 7.725 -42.331 1.00 81.31 271 SER A C 1
ATOM 2184 O O . SER A 1 271 ? 34.851 7.463 -42.322 1.00 81.31 271 SER A O 1
ATOM 2186 N N . GLU A 1 272 ? 32.969 7.906 -43.454 1.00 85.06 272 GLU A N 1
ATOM 2187 C CA . GLU A 1 272 ? 33.589 8.006 -44.767 1.00 85.06 272 GLU A CA 1
ATOM 2188 C C . GLU A 1 272 ? 33.457 9.452 -45.228 1.00 85.06 272 GLU A C 1
ATOM 2190 O O . GLU A 1 272 ? 32.355 9.996 -45.305 1.00 85.06 272 GLU A O 1
ATOM 2195 N N . GLN A 1 273 ? 34.591 10.098 -45.476 1.00 77.69 273 GLN A N 1
ATOM 2196 C CA . GLN A 1 273 ? 34.635 11.442 -46.032 1.00 77.69 273 GLN A CA 1
ATOM 2197 C C . GLN A 1 273 ? 35.147 11.337 -47.461 1.00 77.69 273 GLN A C 1
ATOM 2199 O O . GLN A 1 273 ? 36.288 10.932 -47.689 1.00 77.69 273 GLN A O 1
ATOM 2204 N N . THR A 1 274 ? 34.290 11.696 -48.417 1.00 77.69 274 THR A N 1
ATOM 2205 C CA . THR A 1 274 ? 34.681 11.826 -49.822 1.00 77.69 274 THR A CA 1
ATOM 2206 C C . THR A 1 274 ? 34.960 13.292 -50.105 1.00 77.69 274 THR A C 1
ATOM 2208 O O . THR A 1 274 ? 34.063 14.131 -50.034 1.00 77.69 274 THR A O 1
ATOM 2211 N N . SER A 1 275 ? 36.220 13.611 -50.380 1.00 71.31 275 SER A N 1
ATOM 2212 C CA . SER A 1 275 ? 36.626 14.943 -50.817 1.00 71.31 275 SER A CA 1
ATOM 2213 C C . SER A 1 275 ? 36.685 14.976 -52.342 1.00 71.31 275 SER A C 1
ATOM 2215 O O . SER A 1 275 ? 37.536 14.299 -52.921 1.00 71.31 275 SER A O 1
ATOM 2217 N N . PHE A 1 276 ? 35.808 15.769 -52.966 1.00 66.25 276 PHE A N 1
ATOM 2218 C CA . PHE A 1 276 ? 35.820 16.023 -54.409 1.00 66.25 276 PHE A CA 1
ATOM 2219 C C . PHE A 1 276 ? 36.729 17.216 -54.716 1.00 66.25 276 PHE A C 1
ATOM 2221 O O . PHE A 1 276 ? 36.497 18.329 -54.239 1.00 66.25 276 PHE A O 1
ATOM 2228 N N . GLY A 1 277 ? 37.793 16.974 -55.479 1.00 65.88 277 GLY A N 1
ATOM 2229 C CA . GLY A 1 277 ? 38.677 18.025 -55.980 1.00 65.88 277 GLY A CA 1
ATOM 2230 C C . GLY A 1 277 ? 38.139 18.633 -57.277 1.00 65.88 277 GLY A C 1
ATOM 2231 O O . GLY A 1 277 ? 37.513 17.949 -58.077 1.00 65.88 277 GLY A O 1
ATOM 2232 N N . HIS A 1 278 ? 38.419 19.914 -57.533 1.00 57.31 278 HIS A N 1
ATOM 2233 C CA . HIS A 1 278 ? 38.008 20.606 -58.770 1.00 57.31 278 HIS A CA 1
ATOM 2234 C C . HIS A 1 278 ? 38.756 20.126 -60.038 1.00 57.31 278 HIS A C 1
ATOM 2236 O O . HIS A 1 278 ? 38.497 20.620 -61.135 1.00 57.31 278 HIS A O 1
ATOM 2242 N N . GLU A 1 279 ? 39.693 19.186 -59.897 1.00 59.47 279 GLU A N 1
ATOM 2243 C CA . GLU A 1 279 ? 40.587 18.689 -60.941 1.00 59.47 279 GLU A CA 1
ATOM 2244 C C . GLU A 1 279 ? 40.403 17.165 -61.062 1.00 59.47 279 GLU A C 1
ATOM 2246 O O . GLU A 1 279 ? 40.407 16.468 -60.052 1.00 59.47 279 GLU A O 1
ATOM 2251 N N . GLN A 1 280 ? 40.251 16.639 -62.288 1.00 58.38 280 GLN A N 1
ATOM 2252 C CA . GLN A 1 280 ? 39.944 15.224 -62.614 1.00 58.38 280 GLN A CA 1
ATOM 2253 C C . GLN A 1 280 ? 40.972 14.182 -62.116 1.00 58.38 280 GLN A C 1
ATOM 2255 O O . GLN A 1 280 ? 40.888 12.999 -62.449 1.00 58.38 280 GLN A O 1
ATOM 2260 N N . VAL A 1 281 ? 41.967 14.597 -61.334 1.00 56.38 281 VAL A N 1
ATOM 2261 C CA . VAL A 1 281 ? 43.030 13.743 -60.823 1.00 56.38 281 VAL A CA 1
ATOM 2262 C C . VAL A 1 281 ? 42.809 13.501 -59.333 1.00 56.38 281 VAL A C 1
ATOM 2264 O O . VAL A 1 281 ? 43.322 14.216 -58.478 1.00 56.38 281 VAL A O 1
ATOM 2267 N N . ARG A 1 282 ? 42.122 12.381 -59.081 1.00 57.78 282 ARG A N 1
ATOM 2268 C CA . ARG A 1 282 ? 42.092 11.601 -57.837 1.00 57.78 282 ARG A CA 1
ATOM 2269 C C . ARG A 1 282 ? 41.253 12.190 -56.698 1.00 57.78 282 ARG A C 1
ATOM 2271 O O . ARG A 1 282 ? 41.768 12.856 -55.803 1.00 57.78 282 ARG A O 1
ATOM 2278 N N . ASP A 1 283 ? 39.991 11.772 -56.667 1.00 62.38 283 ASP A N 1
ATOM 2279 C CA . ASP A 1 283 ? 39.158 11.838 -55.466 1.00 62.38 283 ASP A CA 1
ATOM 2280 C C . ASP A 1 283 ? 39.787 11.007 -54.335 1.00 62.38 283 ASP A C 1
ATOM 2282 O O . ASP A 1 283 ? 40.236 9.870 -54.525 1.00 62.38 283 ASP A O 1
ATOM 2286 N N . GLY A 1 284 ? 39.867 11.608 -53.150 1.00 71.25 284 GLY A N 1
ATOM 2287 C CA . GLY A 1 284 ? 40.345 10.960 -51.934 1.00 71.25 284 GLY A CA 1
ATOM 2288 C C . GLY A 1 284 ? 39.170 10.468 -51.096 1.00 71.25 284 GLY A C 1
ATOM 2289 O O . GLY A 1 284 ? 38.325 11.268 -50.697 1.00 71.25 284 GLY A O 1
ATOM 2290 N N . ILE A 1 285 ? 39.138 9.168 -50.798 1.00 76.69 285 ILE A N 1
ATOM 2291 C CA . ILE A 1 285 ? 38.250 8.598 -49.779 1.00 76.69 285 ILE A CA 1
ATOM 2292 C C . ILE A 1 285 ? 39.061 8.466 -48.489 1.00 76.69 285 ILE A C 1
ATOM 2294 O O . ILE A 1 285 ? 40.084 7.777 -48.459 1.00 76.69 285 ILE A O 1
ATOM 2298 N N . SER A 1 286 ? 38.627 9.152 -47.434 1.00 77.44 286 SER A N 1
ATOM 2299 C CA . SER A 1 286 ? 39.208 9.052 -46.095 1.00 77.44 286 SER A CA 1
ATOM 2300 C C . SER A 1 286 ? 38.262 8.290 -45.174 1.00 77.44 286 SER A C 1
ATOM 2302 O O . SER A 1 286 ? 37.063 8.574 -45.135 1.00 77.44 286 SER A O 1
ATOM 2304 N N . PHE A 1 287 ? 38.806 7.342 -44.410 1.00 82.88 287 PHE A N 1
ATOM 230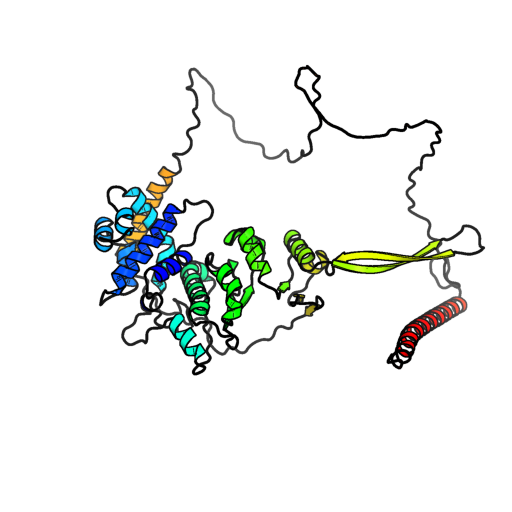5 C CA . PHE A 1 287 ? 38.057 6.549 -43.439 1.00 82.88 287 PHE A CA 1
ATOM 2306 C C . PHE A 1 287 ? 38.438 6.949 -42.014 1.00 82.88 287 PHE A C 1
ATOM 2308 O O . PHE A 1 287 ? 39.599 6.844 -41.615 1.00 82.88 287 PHE A O 1
ATOM 2315 N N . GLY A 1 288 ? 37.444 7.358 -41.232 1.00 83.12 288 GLY A N 1
ATOM 2316 C CA . GLY A 1 288 ? 37.548 7.606 -39.803 1.00 83.12 288 GLY A CA 1
ATOM 2317 C C . GLY A 1 288 ? 36.834 6.520 -39.003 1.00 83.12 288 GLY A C 1
ATOM 2318 O O . GLY A 1 288 ? 35.781 6.011 -39.390 1.00 83.12 288 GLY A O 1
ATOM 2319 N N . LYS A 1 289 ? 37.406 6.153 -37.856 1.00 85.19 289 LYS A N 1
ATOM 2320 C CA . LYS A 1 289 ? 36.700 5.398 -36.817 1.00 85.19 289 LYS A CA 1
ATOM 2321 C C . LYS A 1 289 ? 36.604 6.296 -35.602 1.00 85.19 289 LYS A C 1
ATOM 2323 O O . LYS A 1 289 ? 37.625 6.605 -34.996 1.00 85.19 289 LYS A O 1
ATOM 2328 N N . GLU A 1 290 ? 35.391 6.701 -35.271 1.00 87.38 290 GLU A N 1
ATOM 2329 C CA . GLU A 1 290 ? 35.108 7.516 -34.098 1.00 87.38 290 GLU A CA 1
ATOM 2330 C C . GLU A 1 290 ? 34.368 6.663 -33.067 1.00 87.38 290 GLU A C 1
ATOM 2332 O O . GLU A 1 290 ? 33.452 5.910 -33.403 1.00 87.38 290 GLU A O 1
ATOM 2337 N N . GLU A 1 291 ? 34.809 6.721 -31.813 1.00 90.62 291 GLU A N 1
ATOM 2338 C CA . GLU A 1 291 ? 34.114 6.097 -30.690 1.00 90.62 291 GLU A CA 1
ATOM 2339 C C . GLU A 1 291 ? 33.246 7.153 -30.013 1.00 90.62 291 GLU A C 1
ATOM 2341 O O . GLU A 1 291 ? 33.757 8.122 -29.461 1.00 90.62 291 GLU A O 1
ATOM 2346 N N . GLU A 1 292 ? 31.932 6.952 -30.052 1.00 92.94 292 GLU A N 1
ATOM 2347 C CA . GLU A 1 292 ? 30.954 7.857 -29.459 1.00 92.94 292 GLU A CA 1
ATOM 2348 C C . GLU A 1 292 ? 30.164 7.118 -28.375 1.00 92.94 292 GLU A C 1
ATOM 2350 O O . GLU A 1 292 ? 29.789 5.949 -28.528 1.00 92.94 292 GLU A O 1
ATOM 2355 N N . ARG A 1 293 ? 29.912 7.800 -27.257 1.00 92.88 293 ARG A N 1
ATOM 2356 C CA . ARG A 1 293 ? 29.048 7.305 -26.187 1.00 92.88 293 ARG A CA 1
ATOM 2357 C C . ARG A 1 293 ? 27.612 7.719 -26.497 1.00 92.88 293 ARG A C 1
ATOM 2359 O O . ARG A 1 293 ? 27.332 8.906 -26.599 1.00 92.88 293 ARG A O 1
ATOM 2366 N N . VAL A 1 294 ? 26.725 6.741 -26.664 1.00 93.88 294 VAL A N 1
ATOM 2367 C CA . VAL A 1 294 ? 25.336 6.957 -27.099 1.00 93.88 294 VAL A CA 1
ATOM 2368 C C . VAL A 1 294 ? 24.386 6.190 -26.184 1.00 93.88 294 VAL A C 1
ATOM 2370 O O . VAL A 1 294 ? 24.670 5.047 -25.819 1.00 93.88 294 VAL A O 1
ATOM 2373 N N . SER A 1 295 ? 23.238 6.777 -25.844 1.00 95.44 295 SER A N 1
ATOM 2374 C CA . SER A 1 295 ? 22.157 6.093 -25.125 1.00 95.44 295 SER A CA 1
ATOM 2375 C C . SER A 1 295 ? 21.773 4.778 -25.810 1.00 95.44 295 SER A C 1
ATOM 2377 O O . SER A 1 295 ? 21.688 4.696 -27.040 1.00 95.44 295 SER A O 1
ATOM 2379 N N . ILE A 1 296 ? 21.532 3.722 -25.027 1.00 94.88 296 ILE A N 1
ATOM 2380 C CA . ILE A 1 296 ? 21.094 2.430 -25.585 1.00 94.88 296 ILE A CA 1
ATOM 2381 C C . ILE A 1 296 ? 19.713 2.587 -26.234 1.00 94.88 296 ILE A C 1
ATOM 2383 O O . ILE A 1 296 ? 19.462 2.028 -27.304 1.00 94.88 296 ILE A O 1
ATOM 2387 N N . VAL A 1 297 ? 18.851 3.366 -25.580 1.00 95.00 297 VAL A N 1
ATOM 2388 C CA . VAL A 1 297 ? 17.494 3.723 -25.995 1.00 95.00 297 VAL A CA 1
ATOM 2389 C C . VAL A 1 297 ? 17.360 5.235 -25.848 1.00 95.00 297 VAL A C 1
ATOM 2391 O O . VAL A 1 297 ? 17.681 5.760 -24.787 1.00 95.00 297 VAL A O 1
ATOM 2394 N N . SER A 1 298 ? 16.896 5.936 -26.883 1.00 94.25 298 SER A N 1
ATOM 2395 C CA . SER A 1 298 ? 16.658 7.383 -26.787 1.00 94.25 298 SER A CA 1
ATOM 2396 C C . SER A 1 298 ? 15.337 7.691 -26.072 1.00 94.25 298 SER A C 1
ATOM 2398 O O . SER A 1 298 ? 14.401 6.887 -26.125 1.00 94.25 298 SER A O 1
ATOM 2400 N N . TYR A 1 299 ? 15.189 8.880 -25.473 1.00 93.94 299 TYR A N 1
ATOM 2401 C CA . TYR A 1 299 ? 13.891 9.300 -24.918 1.00 93.94 299 TYR A CA 1
ATOM 2402 C C . TYR A 1 299 ? 12.743 9.199 -25.949 1.00 93.94 299 TYR A C 1
ATOM 2404 O O . TYR A 1 299 ? 11.623 8.816 -25.601 1.00 93.94 299 TYR A O 1
ATOM 2412 N N . SER A 1 300 ? 13.018 9.496 -27.226 1.00 95.00 300 SER A N 1
ATOM 2413 C CA . SER A 1 300 ? 12.044 9.412 -28.322 1.00 95.00 300 SER A CA 1
ATOM 2414 C C . SER A 1 300 ? 11.596 7.975 -28.590 1.00 95.00 300 SER A C 1
ATOM 2416 O O . SER A 1 300 ? 10.423 7.736 -28.894 1.00 95.00 300 SER A O 1
ATOM 2418 N N . ASP A 1 301 ? 12.494 6.997 -28.444 1.00 95.00 301 ASP A N 1
ATOM 2419 C CA . ASP A 1 301 ? 12.151 5.577 -28.578 1.00 95.00 301 ASP A CA 1
ATOM 2420 C C . ASP A 1 301 ? 11.169 5.142 -27.486 1.00 95.00 301 ASP A C 1
ATOM 2422 O O . ASP A 1 301 ? 10.244 4.380 -27.760 1.00 95.00 301 ASP A O 1
ATOM 2426 N N . VAL A 1 302 ? 11.327 5.657 -26.260 1.00 95.06 302 VAL A N 1
ATOM 2427 C CA . VAL A 1 302 ? 10.407 5.396 -25.139 1.00 95.06 302 VAL A CA 1
ATOM 2428 C C . VAL A 1 302 ? 9.033 6.026 -25.393 1.00 95.06 302 VAL A C 1
ATOM 2430 O O . VAL A 1 302 ? 8.006 5.381 -25.167 1.00 95.06 302 VAL A O 1
ATOM 2433 N N . GLN A 1 303 ? 8.992 7.263 -25.896 1.00 95.06 303 GLN A N 1
ATOM 2434 C CA . GLN A 1 303 ? 7.740 7.968 -26.210 1.00 95.06 303 GLN A CA 1
ATOM 2435 C C . GLN A 1 303 ? 6.966 7.332 -27.374 1.00 95.06 303 GLN A C 1
ATOM 2437 O O . GLN A 1 303 ? 5.735 7.367 -27.386 1.00 95.06 303 GLN A O 1
ATOM 2442 N N . SER A 1 304 ? 7.676 6.742 -28.337 1.00 95.31 304 SER A N 1
ATOM 2443 C CA . SER A 1 304 ? 7.103 6.156 -29.557 1.00 95.31 304 SER A CA 1
ATOM 2444 C C . SER A 1 304 ? 6.776 4.660 -29.452 1.00 95.31 304 SER A C 1
ATOM 2446 O O . SER A 1 304 ? 6.348 4.056 -30.438 1.00 95.31 304 SER A O 1
ATOM 2448 N N . LEU A 1 305 ? 6.939 4.042 -28.274 1.00 96.56 305 LEU A N 1
ATOM 2449 C CA . LEU A 1 305 ? 6.541 2.650 -28.049 1.00 96.56 305 LEU A CA 1
ATOM 2450 C C . LEU A 1 305 ? 5.052 2.434 -28.363 1.00 96.56 305 LEU A C 1
ATOM 2452 O O . LEU A 1 305 ? 4.183 3.180 -27.911 1.00 96.56 305 LEU A O 1
ATOM 2456 N N . ASN A 1 306 ? 4.738 1.371 -29.101 1.00 96.06 306 ASN A N 1
ATOM 2457 C CA . ASN A 1 306 ? 3.347 0.979 -29.307 1.00 96.06 306 ASN A CA 1
ATOM 2458 C C . ASN A 1 306 ? 2.781 0.307 -28.053 1.00 96.06 306 ASN A C 1
ATOM 2460 O O . ASN A 1 306 ? 3.519 -0.180 -27.191 1.00 96.06 306 ASN A O 1
ATOM 2464 N N . ASP A 1 307 ? 1.456 0.231 -27.981 1.00 95.06 307 ASP A N 1
ATOM 2465 C CA . ASP A 1 307 ? 0.787 -0.571 -26.963 1.00 95.06 307 ASP A CA 1
ATOM 2466 C C . ASP A 1 307 ? 1.295 -2.022 -27.037 1.00 95.06 307 ASP A C 1
ATOM 2468 O O . ASP A 1 307 ? 1.591 -2.540 -28.117 1.00 95.06 307 ASP A O 1
ATOM 2472 N N . LEU A 1 308 ? 1.422 -2.673 -25.876 1.00 95.81 308 LEU A N 1
ATOM 2473 C CA . LEU A 1 308 ? 2.023 -4.008 -25.734 1.00 95.81 308 LEU A CA 1
ATOM 2474 C C . LEU A 1 308 ? 3.516 -4.090 -26.118 1.00 95.81 308 LEU A C 1
ATOM 2476 O O . LEU A 1 308 ? 4.033 -5.190 -26.312 1.00 95.81 308 LEU A O 1
ATOM 2480 N N . GLN A 1 309 ? 4.233 -2.965 -26.188 1.00 96.94 309 GLN A N 1
ATOM 2481 C CA . GLN A 1 309 ? 5.696 -2.943 -26.275 1.00 96.94 309 GLN A CA 1
ATOM 2482 C C . GLN A 1 309 ? 6.322 -2.331 -25.021 1.00 96.94 309 GLN A C 1
ATOM 2484 O O . GLN A 1 309 ? 5.799 -1.374 -24.448 1.00 96.94 309 GLN A O 1
ATOM 2489 N N . CYS A 1 310 ? 7.468 -2.869 -24.612 1.00 96.88 310 CYS A N 1
ATOM 2490 C CA . CYS A 1 310 ? 8.254 -2.331 -23.507 1.00 96.88 310 CYS A CA 1
ATOM 2491 C C . CYS A 1 310 ? 9.749 -2.613 -23.674 1.00 96.88 310 CYS A C 1
ATOM 2493 O O . CYS A 1 310 ? 10.146 -3.519 -24.409 1.00 96.88 310 CYS A O 1
ATOM 2495 N N . PHE A 1 311 ? 10.581 -1.846 -22.976 1.00 97.19 311 PHE A N 1
ATOM 2496 C CA . PHE A 1 311 ? 11.984 -2.186 -22.759 1.00 97.19 311 PHE A CA 1
ATOM 2497 C C . PHE A 1 311 ? 12.131 -2.949 -21.445 1.00 97.19 311 PHE A C 1
ATOM 2499 O O . PHE A 1 311 ? 11.537 -2.571 -20.435 1.00 97.19 311 PHE A O 1
ATOM 2506 N N . VAL A 1 312 ? 12.913 -4.025 -21.456 1.00 96.81 312 VAL A N 1
ATOM 2507 C CA . VAL A 1 312 ? 13.128 -4.886 -20.289 1.00 96.81 312 VAL A CA 1
ATOM 2508 C C . VAL A 1 312 ? 14.590 -4.846 -19.881 1.00 96.81 312 VAL A C 1
ATOM 2510 O O . VAL A 1 312 ? 15.473 -5.071 -20.712 1.00 96.81 312 VAL A O 1
ATOM 2513 N N . THR A 1 313 ? 14.827 -4.614 -18.592 1.00 95.50 313 THR A N 1
ATOM 2514 C CA . THR A 1 313 ? 16.142 -4.744 -17.960 1.00 95.50 313 THR A CA 1
ATOM 2515 C C . THR A 1 313 ? 16.110 -5.875 -16.933 1.00 95.50 313 THR A C 1
ATOM 2517 O O . THR A 1 313 ? 15.155 -6.031 -16.165 1.00 95.50 313 THR A O 1
ATOM 2520 N N . LEU A 1 314 ? 17.144 -6.719 -16.954 1.00 95.31 314 LEU A N 1
ATOM 2521 C CA . LEU A 1 314 ? 17.306 -7.854 -16.045 1.00 95.31 314 LEU A CA 1
ATOM 2522 C C . LEU A 1 314 ? 18.545 -7.648 -15.162 1.00 95.31 314 LEU A C 1
ATOM 2524 O O . LEU A 1 314 ? 19.517 -7.047 -15.615 1.00 95.31 314 LEU A O 1
ATOM 2528 N N . PRO A 1 315 ? 18.558 -8.181 -13.926 1.00 91.44 315 PRO A N 1
ATOM 2529 C CA . PRO A 1 315 ? 19.712 -8.076 -13.041 1.00 91.44 315 PRO A CA 1
ATOM 2530 C C . PRO A 1 315 ? 20.941 -8.782 -13.619 1.00 91.44 315 PRO A C 1
ATOM 2532 O O . PRO A 1 315 ? 20.878 -9.963 -13.964 1.00 91.44 315 PRO A O 1
ATOM 2535 N N . GLY A 1 316 ? 22.082 -8.093 -13.605 1.00 89.06 316 GLY A N 1
ATOM 2536 C CA . GLY A 1 316 ? 23.369 -8.614 -14.069 1.00 89.06 316 GLY A CA 1
ATOM 2537 C C . GLY A 1 316 ? 23.741 -8.107 -15.462 1.00 89.06 316 GLY A C 1
ATOM 2538 O O . GLY A 1 316 ? 23.199 -7.119 -15.943 1.00 89.06 316 GLY A O 1
ATOM 2539 N N . SER A 1 317 ? 24.691 -8.779 -16.108 1.00 89.81 317 SER A N 1
ATOM 2540 C CA . SER A 1 317 ? 25.238 -8.378 -17.412 1.00 89.81 317 SER A CA 1
ATOM 2541 C C . SER A 1 317 ? 24.376 -8.871 -18.581 1.00 89.81 317 SER A C 1
ATOM 2543 O O . SER A 1 317 ? 24.867 -9.572 -19.463 1.00 89.81 317 SER A O 1
ATOM 2545 N N . TYR A 1 318 ? 23.082 -8.545 -18.567 1.00 93.88 318 TYR A N 1
ATOM 2546 C CA . TYR A 1 318 ? 22.153 -8.884 -19.648 1.00 93.88 318 TYR A CA 1
ATOM 2547 C C . TYR A 1 318 ? 21.858 -7.663 -20.525 1.00 93.88 318 TYR A C 1
ATOM 2549 O O . TYR A 1 318 ? 21.781 -6.548 -20.009 1.00 93.88 318 TYR A O 1
ATOM 2557 N N . PRO A 1 319 ? 21.674 -7.852 -21.845 1.00 93.94 319 PRO A N 1
ATOM 2558 C CA . PRO A 1 319 ? 21.316 -6.757 -22.732 1.00 93.94 319 PRO A CA 1
ATOM 2559 C C . PRO A 1 319 ? 19.893 -6.263 -22.456 1.00 93.94 319 PRO A C 1
ATOM 2561 O O . PRO A 1 319 ? 19.014 -7.022 -22.045 1.00 93.94 319 PRO A O 1
ATOM 2564 N N . VAL A 1 320 ? 19.665 -4.988 -22.757 1.00 95.38 320 VAL A N 1
ATOM 2565 C CA . VAL A 1 320 ? 18.334 -4.375 -22.764 1.00 95.38 320 VAL A CA 1
ATOM 2566 C C . VAL A 1 320 ? 17.575 -4.895 -23.982 1.00 95.38 320 VAL A C 1
ATOM 2568 O O . VAL A 1 320 ? 18.095 -4.868 -25.098 1.00 95.38 320 VAL A O 1
ATOM 2571 N N . VAL A 1 321 ? 16.344 -5.370 -23.785 1.00 95.94 321 VAL A N 1
ATOM 2572 C CA . VAL A 1 321 ? 15.536 -5.964 -24.862 1.00 95.94 321 VAL A CA 1
ATOM 2573 C C . VAL A 1 321 ? 14.253 -5.170 -25.064 1.00 95.94 321 VAL A C 1
ATOM 2575 O O . VAL A 1 321 ? 13.516 -4.927 -24.111 1.00 95.94 321 VAL A O 1
ATOM 2578 N N . LYS A 1 322 ? 13.945 -4.822 -26.321 1.00 97.00 322 LYS A N 1
ATOM 2579 C CA . LYS A 1 322 ? 12.608 -4.365 -26.718 1.00 97.00 322 LYS A CA 1
ATOM 2580 C C . LYS A 1 322 ? 11.690 -5.578 -26.861 1.00 97.00 322 LYS A C 1
ATOM 2582 O O . LYS A 1 322 ? 11.784 -6.328 -27.832 1.00 97.00 322 LYS A O 1
ATOM 2587 N N . LEU A 1 323 ? 10.809 -5.778 -25.891 1.00 97.12 323 LEU A N 1
ATOM 2588 C CA . LEU A 1 323 ? 9.840 -6.863 -25.869 1.00 97.12 323 LEU A CA 1
ATOM 2589 C C . LEU A 1 323 ? 8.537 -6.419 -26.543 1.00 97.12 323 LEU A C 1
ATOM 2591 O O . LEU A 1 323 ? 8.004 -5.354 -26.244 1.00 97.12 323 LEU A O 1
ATOM 2595 N N . THR A 1 324 ? 8.011 -7.253 -27.442 1.00 97.56 324 THR A N 1
ATOM 2596 C CA . THR A 1 324 ? 6.651 -7.110 -27.986 1.00 97.56 324 THR A CA 1
ATOM 2597 C C . THR A 1 324 ? 5.784 -8.232 -27.432 1.00 97.56 324 THR A C 1
ATOM 2599 O O . THR A 1 324 ? 6.064 -9.410 -27.649 1.00 97.56 324 THR A O 1
ATOM 2602 N N . MET A 1 325 ? 4.739 -7.859 -26.705 1.00 96.06 325 MET A N 1
ATOM 2603 C CA . MET A 1 325 ? 3.797 -8.765 -26.064 1.00 96.06 325 MET A CA 1
ATOM 2604 C C . MET A 1 325 ? 2.571 -8.992 -26.949 1.00 96.06 325 MET A C 1
ATOM 2606 O O . MET A 1 325 ? 2.206 -8.160 -27.778 1.00 96.06 325 MET A O 1
ATOM 2610 N N . LYS A 1 326 ? 1.905 -10.129 -26.746 1.00 95.69 326 LYS A N 1
ATOM 2611 C CA . LYS A 1 326 ? 0.602 -10.423 -27.347 1.00 95.69 326 LYS A CA 1
ATOM 2612 C C . LYS A 1 326 ? -0.435 -10.485 -26.240 1.00 95.69 326 LYS A C 1
ATOM 2614 O O . LYS A 1 326 ? -0.181 -11.080 -25.197 1.00 95.69 326 LYS A O 1
ATOM 2619 N N . TYR A 1 327 ? -1.588 -9.870 -26.475 1.00 95.06 327 TYR A N 1
ATOM 2620 C CA . TYR A 1 327 ? -2.722 -10.013 -25.576 1.00 95.06 327 TYR A CA 1
ATOM 2621 C C . TYR A 1 327 ? -3.248 -11.449 -25.645 1.00 95.06 327 TYR A C 1
ATOM 2623 O O . TYR A 1 327 ? -3.570 -11.944 -26.726 1.00 95.06 327 TYR A O 1
ATOM 2631 N N . GLU A 1 328 ? -3.338 -12.100 -24.491 1.00 94.38 328 GLU A N 1
ATOM 2632 C CA . GLU A 1 328 ? -3.921 -13.427 -24.348 1.00 94.38 328 GLU A CA 1
ATOM 2633 C C . GLU A 1 328 ? -5.223 -13.313 -23.551 1.00 94.38 328 GLU A C 1
ATOM 2635 O O . GLU A 1 328 ? -5.227 -12.950 -22.373 1.00 94.38 328 GLU A O 1
ATOM 2640 N N . ALA A 1 329 ? -6.349 -13.590 -24.211 1.00 94.31 329 ALA A N 1
ATOM 2641 C CA . ALA A 1 329 ? -7.655 -13.565 -23.569 1.00 94.31 329 ALA A CA 1
ATOM 2642 C C . ALA A 1 329 ? -7.808 -14.785 -22.648 1.00 94.31 329 ALA A C 1
ATOM 2644 O O . ALA A 1 329 ? -7.853 -15.923 -23.116 1.00 94.31 329 ALA A O 1
ATOM 2645 N N . MET A 1 330 ? -7.922 -14.552 -21.340 1.00 94.00 330 MET A N 1
ATOM 2646 C CA . MET A 1 330 ? -8.148 -15.624 -20.368 1.00 94.00 330 MET A CA 1
ATOM 2647 C C . MET A 1 330 ? -9.644 -15.964 -20.241 1.00 94.00 330 MET A C 1
ATOM 2649 O O . MET A 1 330 ? -10.481 -15.056 -20.233 1.00 94.00 330 MET A O 1
ATOM 2653 N N . PRO A 1 331 ? -10.015 -17.251 -20.095 1.00 94.94 331 PRO A N 1
ATOM 2654 C CA . PRO A 1 331 ? -11.406 -17.642 -19.891 1.00 94.94 331 PRO A CA 1
ATOM 2655 C C . PRO A 1 331 ? -11.934 -17.135 -18.541 1.00 94.94 331 PRO A C 1
ATOM 2657 O O . PRO A 1 331 ? -11.254 -17.211 -17.516 1.00 94.94 331 PRO A O 1
ATOM 2660 N N . LYS A 1 332 ? -13.184 -16.658 -18.516 1.00 94.19 332 LYS A N 1
ATOM 2661 C CA . LYS A 1 332 ? -13.851 -16.247 -17.273 1.00 94.19 332 LYS A CA 1
ATOM 2662 C C . LYS A 1 332 ? -14.183 -17.482 -16.426 1.00 94.19 332 LYS A C 1
ATOM 2664 O O . LYS A 1 332 ? -15.069 -18.252 -16.779 1.00 94.19 332 LYS A O 1
ATOM 2669 N N . VAL A 1 333 ? -13.493 -17.643 -15.296 1.00 92.75 333 VAL A N 1
ATOM 2670 C CA . VAL A 1 333 ? -13.690 -18.771 -14.356 1.00 92.75 333 VAL A CA 1
ATOM 2671 C C . VAL A 1 333 ? -14.551 -18.425 -13.137 1.00 92.75 333 VAL A C 1
ATOM 2673 O O . VAL A 1 333 ? -15.082 -19.318 -12.485 1.00 92.75 333 VAL A O 1
ATOM 2676 N N . ALA A 1 334 ? -14.685 -17.139 -12.810 1.00 90.94 334 ALA A N 1
ATOM 2677 C CA . ALA A 1 334 ? -15.473 -16.651 -11.684 1.00 90.94 334 ALA A CA 1
ATOM 2678 C C . ALA A 1 334 ? -15.952 -15.217 -11.944 1.00 90.94 334 ALA A C 1
ATOM 2680 O O . ALA A 1 334 ? -15.355 -14.487 -12.739 1.00 90.94 334 ALA A O 1
ATOM 2681 N N . ASP A 1 335 ? -17.013 -14.802 -11.256 1.00 91.75 335 ASP A N 1
ATOM 2682 C CA . ASP A 1 335 ? -17.445 -13.405 -11.262 1.00 91.75 335 ASP A CA 1
ATOM 2683 C C . ASP A 1 335 ? -16.464 -12.516 -10.491 1.00 91.75 335 ASP A C 1
ATOM 2685 O O . ASP A 1 335 ? -15.938 -12.908 -9.439 1.00 91.75 335 ASP A O 1
ATOM 2689 N N . SER A 1 336 ? -16.236 -11.312 -11.022 1.00 89.38 336 SER A N 1
ATOM 2690 C CA . SER A 1 336 ? -15.302 -10.325 -10.472 1.00 89.38 336 SER A CA 1
ATOM 2691 C C . SER A 1 336 ? -15.741 -9.830 -9.096 1.00 89.38 336 SER A C 1
ATOM 2693 O O . SER A 1 336 ? -14.926 -9.802 -8.176 1.00 89.38 336 SER A O 1
ATOM 2695 N N . LEU A 1 337 ? -17.031 -9.522 -8.934 1.00 89.94 337 LEU A N 1
ATOM 2696 C CA . LEU A 1 337 ? -17.614 -9.023 -7.693 1.00 89.94 337 LEU A CA 1
ATOM 2697 C C . LEU A 1 337 ? -19.012 -9.610 -7.486 1.00 89.94 337 LEU A C 1
ATOM 2699 O O . LEU A 1 337 ? -19.878 -9.486 -8.349 1.00 89.94 337 LEU A O 1
ATOM 2703 N N . LEU A 1 338 ? -19.230 -10.229 -6.328 1.00 91.19 338 LEU A N 1
ATOM 2704 C CA . LEU A 1 338 ? -20.551 -10.651 -5.868 1.00 91.19 338 LEU A CA 1
ATOM 2705 C C . LEU A 1 338 ? -20.963 -9.744 -4.717 1.00 91.19 338 LEU A C 1
ATOM 2707 O O . LEU A 1 338 ? -20.584 -9.995 -3.576 1.00 91.19 338 LEU A O 1
ATOM 2711 N N . LEU A 1 339 ? -21.709 -8.683 -5.019 1.00 90.06 339 LEU A N 1
ATOM 2712 C CA . LEU A 1 339 ? -22.122 -7.710 -4.011 1.00 90.06 339 LEU A CA 1
ATOM 2713 C C . LEU A 1 339 ? -22.890 -8.389 -2.876 1.00 90.06 339 LEU A C 1
ATOM 2715 O O . LEU A 1 339 ? -23.795 -9.195 -3.102 1.00 90.06 339 LEU A O 1
ATOM 2719 N N . ARG A 1 340 ? -22.527 -8.042 -1.645 1.00 88.12 340 ARG A N 1
ATOM 2720 C CA . ARG A 1 340 ? -23.298 -8.402 -0.458 1.00 88.12 340 ARG A CA 1
ATOM 2721 C C . ARG A 1 340 ? -24.136 -7.226 0.004 1.00 88.12 340 ARG A C 1
ATOM 2723 O O . ARG A 1 340 ? -23.758 -6.074 -0.180 1.00 88.12 340 ARG A O 1
ATOM 2730 N N . ASP A 1 341 ? -25.223 -7.543 0.691 1.00 82.19 341 ASP A N 1
ATOM 2731 C CA . ASP A 1 341 ? -25.947 -6.551 1.469 1.00 82.19 341 ASP A CA 1
ATOM 2732 C C . ASP A 1 341 ? -25.070 -6.113 2.651 1.00 82.19 341 ASP A C 1
ATOM 2734 O O . ASP A 1 341 ? -24.766 -6.897 3.563 1.00 82.19 341 ASP A O 1
ATOM 2738 N N . VAL A 1 342 ? -24.573 -4.881 2.572 1.00 78.19 342 VAL A N 1
ATOM 2739 C CA . VAL A 1 342 ? -23.842 -4.237 3.654 1.00 78.19 342 VAL A CA 1
ATOM 2740 C C . VAL A 1 342 ? -24.847 -3.366 4.377 1.00 78.19 342 VAL A C 1
ATOM 2742 O O . VAL A 1 342 ? -25.179 -2.279 3.916 1.00 78.19 342 VAL A O 1
ATOM 2745 N N . GLN A 1 343 ? -25.294 -3.827 5.542 1.00 67.38 343 GLN A N 1
ATOM 2746 C CA . GLN A 1 343 ? -26.001 -2.964 6.477 1.00 67.38 343 GLN A CA 1
ATOM 2747 C C . GLN A 1 343 ? -24.989 -1.958 7.030 1.00 67.38 343 GLN A C 1
ATOM 2749 O O . GLN A 1 343 ? -24.328 -2.197 8.037 1.00 67.38 343 GLN A O 1
ATOM 2754 N N . THR A 1 344 ? -24.808 -0.852 6.308 1.00 60.00 344 THR A N 1
ATOM 2755 C CA . THR A 1 344 ? -23.923 0.251 6.701 1.00 60.00 344 THR A CA 1
ATOM 2756 C C . THR A 1 344 ? -24.486 1.051 7.863 1.00 60.00 344 THR A C 1
ATOM 2758 O O . THR A 1 344 ? -23.757 1.877 8.412 1.00 60.00 344 THR A O 1
ATOM 2761 N N . SER A 1 345 ? -25.742 0.791 8.253 1.00 51.41 345 SER A N 1
ATOM 2762 C CA . SER A 1 345 ? -26.386 1.390 9.412 1.00 51.41 345 SER A CA 1
ATOM 2763 C C . SER A 1 345 ? -25.680 0.947 10.698 1.00 51.41 345 SER A C 1
ATOM 2765 O O . SER A 1 345 ? -26.124 0.088 11.460 1.00 51.41 345 SER A O 1
ATOM 2767 N N . LEU A 1 346 ? -24.583 1.623 11.008 1.00 56.53 346 LEU A N 1
ATOM 2768 C CA . LEU A 1 346 ? -24.491 2.228 12.324 1.00 56.53 346 LEU A CA 1
ATOM 2769 C C . LEU A 1 346 ? -25.794 3.035 12.439 1.00 56.53 346 LEU A C 1
ATOM 2771 O O . LEU A 1 346 ? -25.934 3.897 11.590 1.00 56.53 346 LEU A O 1
ATOM 2775 N N . ASP A 1 347 ? -26.762 2.655 13.295 1.00 53.50 347 ASP A N 1
ATOM 2776 C CA . ASP A 1 347 ? -28.150 3.195 13.383 1.00 53.50 347 ASP A CA 1
ATOM 2777 C C . ASP A 1 347 ? -28.393 4.517 12.638 1.00 53.50 347 ASP A C 1
ATOM 2779 O O . ASP A 1 347 ? -27.583 5.413 12.794 1.00 53.50 347 ASP A O 1
ATOM 2783 N N . GLN A 1 348 ? -29.540 4.731 11.978 1.00 55.03 348 GLN A N 1
ATOM 2784 C CA . GLN A 1 348 ? -29.916 6.027 11.359 1.00 55.03 348 GLN A CA 1
ATOM 2785 C C . GLN A 1 348 ? -29.503 7.261 12.202 1.00 55.03 348 GLN A C 1
ATOM 2787 O O . GLN A 1 348 ? -28.975 8.235 11.681 1.00 55.03 348 GLN A O 1
ATOM 2792 N N . MET A 1 349 ? -29.609 7.151 13.531 1.00 52.38 349 MET A N 1
ATOM 2793 C CA . MET A 1 349 ? -29.141 8.143 14.504 1.00 52.38 349 MET A CA 1
ATOM 2794 C C . MET A 1 349 ? -27.651 8.521 14.425 1.00 52.38 349 MET A C 1
ATOM 2796 O O . MET A 1 349 ? -27.306 9.646 14.758 1.00 52.38 349 MET A O 1
ATOM 2800 N N . LEU A 1 350 ? -26.749 7.611 14.050 1.00 53.12 350 LEU A N 1
ATOM 2801 C CA . LEU A 1 350 ? -25.327 7.879 13.871 1.00 53.12 350 LEU A CA 1
ATOM 2802 C C . LEU A 1 350 ? -25.021 8.523 12.525 1.00 53.12 350 LEU A C 1
ATOM 2804 O O . LEU A 1 350 ? -24.148 9.377 12.485 1.00 53.12 350 LEU A O 1
ATOM 2808 N N . GLU A 1 351 ? -25.678 8.135 11.434 1.00 55.25 351 GLU A N 1
ATOM 2809 C CA . GLU A 1 351 ? -25.526 8.882 10.179 1.00 55.25 351 GLU A CA 1
ATOM 2810 C C . GLU A 1 351 ? -26.022 10.314 10.362 1.00 55.25 351 GLU A C 1
ATOM 2812 O O . GLU A 1 351 ? -25.314 11.247 9.984 1.00 55.25 351 GLU A O 1
ATOM 2817 N N . ASP A 1 352 ? -27.146 10.491 11.056 1.00 61.19 352 ASP A N 1
ATOM 2818 C CA . ASP A 1 352 ? -27.663 11.802 11.434 1.00 61.19 352 ASP A CA 1
ATOM 2819 C C . ASP A 1 352 ? -26.691 12.534 12.378 1.00 61.19 352 ASP A C 1
ATOM 2821 O O . ASP A 1 352 ? -26.424 13.713 12.183 1.00 61.19 352 ASP A O 1
ATOM 2825 N N . GLU A 1 353 ? -26.086 11.855 13.360 1.00 57.75 353 GLU A N 1
ATOM 2826 C CA . GLU A 1 353 ? -25.139 12.468 14.304 1.00 57.75 353 GLU A CA 1
ATOM 2827 C C . GLU A 1 353 ? -23.761 12.753 13.685 1.00 57.75 353 GLU A C 1
ATOM 2829 O O . GLU A 1 353 ? -23.165 13.779 13.994 1.00 57.75 353 GLU A O 1
ATOM 2834 N N . ILE A 1 354 ? -23.235 11.890 12.810 1.00 59.16 354 ILE A N 1
ATOM 2835 C CA . ILE A 1 354 ? -21.998 12.124 12.052 1.00 59.16 354 ILE A CA 1
ATOM 2836 C C . ILE A 1 354 ? -22.237 13.256 11.065 1.00 59.16 354 ILE A C 1
ATOM 2838 O O . ILE A 1 354 ? -21.388 14.131 10.974 1.00 59.16 354 ILE A O 1
ATOM 2842 N N . THR A 1 355 ? -23.368 13.283 10.358 1.00 61.22 355 THR A N 1
ATOM 2843 C CA . THR A 1 355 ? -23.700 14.363 9.415 1.00 61.22 355 THR A CA 1
ATOM 2844 C C . THR A 1 355 ? -23.883 15.678 10.161 1.00 61.22 355 THR A C 1
ATOM 2846 O O . THR A 1 355 ? -23.185 16.640 9.853 1.00 61.22 355 THR A O 1
ATOM 2849 N N . ARG A 1 356 ? -24.690 15.694 11.231 1.00 64.56 356 ARG A N 1
ATOM 2850 C CA . ARG A 1 356 ? -24.870 16.853 12.116 1.00 64.56 356 ARG A CA 1
ATOM 2851 C C . ARG A 1 356 ? -23.542 17.342 12.683 1.00 64.56 356 ARG A C 1
ATOM 2853 O O . ARG A 1 356 ? -23.260 18.533 12.626 1.00 64.56 356 ARG A O 1
ATOM 2860 N N . ARG A 1 357 ? -22.687 16.445 13.185 1.00 61.31 357 ARG A N 1
ATOM 2861 C CA . ARG A 1 357 ? -21.357 16.824 13.684 1.00 61.31 357 ARG A CA 1
ATOM 2862 C C . ARG A 1 357 ? -20.432 17.285 12.575 1.00 61.31 357 ARG A C 1
ATOM 2864 O O . ARG A 1 357 ? -19.732 18.252 12.796 1.00 61.31 357 ARG A O 1
ATOM 2871 N N . THR A 1 358 ? -20.443 16.673 11.395 1.00 56.69 358 THR A N 1
ATOM 2872 C CA . THR A 1 358 ? -19.610 17.096 10.255 1.00 56.69 358 THR A CA 1
ATOM 2873 C C . THR A 1 358 ? -20.036 18.479 9.749 1.00 56.69 358 THR A C 1
ATOM 2875 O O . THR A 1 358 ? -19.190 19.281 9.360 1.00 56.69 358 THR A O 1
ATOM 2878 N N . GLU A 1 359 ? -21.331 18.797 9.786 1.00 62.06 359 GLU A N 1
ATOM 2879 C CA . GLU A 1 359 ? -21.881 20.119 9.464 1.00 62.06 359 GLU A CA 1
ATOM 2880 C C . GLU A 1 359 ? -21.552 21.156 10.550 1.00 62.06 359 GLU A C 1
ATOM 2882 O O . GLU A 1 359 ? -21.034 22.231 10.241 1.00 62.06 359 GLU A O 1
ATOM 2887 N N . GLU A 1 360 ? -21.753 20.822 11.829 1.00 60.75 360 GLU A N 1
ATOM 2888 C CA . GLU A 1 360 ? -21.344 21.654 12.969 1.00 60.75 360 GLU A CA 1
ATOM 2889 C C . GLU A 1 360 ? -19.818 21.876 13.002 1.00 60.75 360 GLU A C 1
ATOM 2891 O O . GLU A 1 360 ? -19.347 22.967 13.332 1.00 60.75 360 GLU A O 1
ATOM 2896 N N . GLU A 1 361 ? -19.035 20.858 12.644 1.00 59.06 361 GLU A N 1
ATOM 2897 C CA . GLU A 1 361 ? -17.578 20.899 12.528 1.00 59.06 361 GLU A CA 1
ATOM 2898 C C . GLU A 1 361 ? -17.156 21.748 11.337 1.00 59.06 361 GLU A C 1
ATOM 2900 O O . GLU A 1 361 ? -16.302 22.601 11.528 1.00 59.06 361 GLU A O 1
ATOM 2905 N N . ARG A 1 362 ? -17.778 21.626 10.153 1.00 54.00 362 ARG A N 1
ATOM 2906 C CA . ARG A 1 362 ? -17.523 22.523 9.006 1.00 54.00 362 ARG A CA 1
ATOM 2907 C C . ARG A 1 362 ? -17.739 23.989 9.372 1.00 54.00 362 ARG A C 1
ATOM 2909 O O . ARG A 1 362 ? -16.905 24.826 9.031 1.00 54.00 362 ARG A O 1
ATOM 2916 N N . HIS A 1 363 ? -18.808 24.296 10.107 1.00 56.66 363 HIS A N 1
ATOM 2917 C CA . HIS A 1 363 ? -19.074 25.652 10.588 1.00 56.66 363 HIS A CA 1
ATOM 2918 C C . HIS A 1 363 ? -18.044 26.141 11.621 1.00 56.66 363 HIS A C 1
ATOM 2920 O O . HIS A 1 363 ? -17.703 27.323 11.625 1.00 56.66 363 HIS A O 1
ATOM 2926 N N . LYS A 1 364 ? -17.505 25.255 12.469 1.00 55.09 364 LYS A N 1
ATOM 2927 C CA . LYS A 1 364 ? -16.449 25.590 13.444 1.00 55.09 364 LYS A CA 1
ATOM 2928 C C . LYS A 1 364 ? -15.052 25.669 12.809 1.00 55.09 364 LYS A C 1
ATOM 2930 O O . LYS A 1 364 ? -14.269 26.525 13.206 1.00 55.09 364 LYS A O 1
ATOM 2935 N N . PHE A 1 365 ? -14.743 24.823 11.826 1.00 46.12 365 PHE A N 1
ATOM 2936 C CA . PHE A 1 365 ? -13.448 24.758 11.136 1.00 46.12 365 PHE A CA 1
ATOM 2937 C C . PHE A 1 365 ? -13.237 25.936 10.181 1.00 46.12 365 PHE A C 1
ATOM 2939 O O . PHE A 1 365 ? -12.127 26.459 10.113 1.00 46.12 365 PHE A O 1
ATOM 2946 N N . ALA A 1 366 ? -14.289 26.397 9.492 1.00 53.19 366 ALA A N 1
ATOM 2947 C CA . ALA A 1 366 ? -14.207 27.562 8.608 1.00 53.19 366 ALA A CA 1
ATOM 2948 C C . ALA A 1 366 ? -13.738 28.828 9.356 1.00 53.19 366 ALA A C 1
ATOM 2950 O O . ALA A 1 366 ? -12.892 29.560 8.855 1.00 53.19 366 ALA A O 1
ATOM 2951 N N . GLY A 1 367 ? -14.191 29.030 10.599 1.00 49.91 367 GLY A N 1
ATOM 2952 C CA . GLY A 1 367 ? 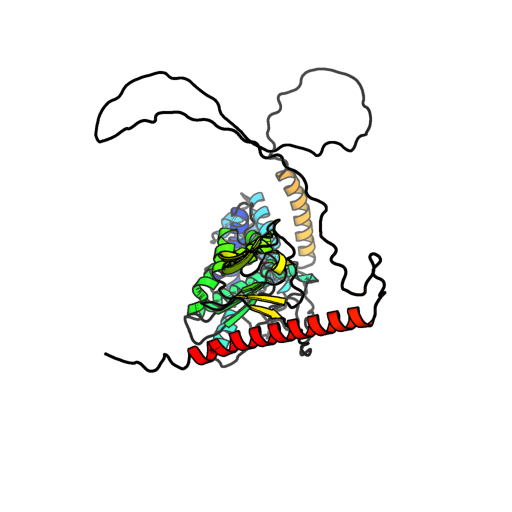-13.774 30.168 11.430 1.00 49.91 367 GLY A CA 1
ATOM 2953 C C . GLY A 1 367 ? -12.387 30.041 12.079 1.00 49.91 367 GLY A C 1
ATOM 2954 O O . GLY A 1 367 ? -11.910 31.000 12.679 1.00 49.91 367 GLY A O 1
ATOM 2955 N N . LEU A 1 368 ? -11.732 28.876 12.000 1.00 47.50 368 LEU A N 1
ATOM 2956 C CA . LEU A 1 368 ? -10.426 28.618 12.627 1.00 47.50 368 LEU A CA 1
ATOM 2957 C C . LEU A 1 368 ? -9.239 28.892 11.686 1.00 47.50 368 LEU A C 1
ATOM 2959 O O . LEU A 1 368 ? -8.152 29.200 12.170 1.00 47.50 368 LEU A O 1
ATOM 2963 N N . PHE A 1 369 ? -9.447 28.841 10.365 1.00 43.41 369 PHE A N 1
ATOM 2964 C CA . PHE A 1 369 ? -8.411 29.110 9.354 1.00 43.41 369 PHE A CA 1
ATOM 2965 C C . PHE A 1 369 ? -8.412 30.552 8.815 1.00 43.41 369 PHE A C 1
ATOM 2967 O O . PHE A 1 369 ? -7.445 30.955 8.174 1.00 43.41 369 PHE A O 1
ATOM 2974 N N . GLU A 1 370 ? -9.419 31.368 9.139 1.00 42.22 370 GLU A N 1
ATOM 2975 C CA . GLU A 1 370 ? -9.403 32.820 8.870 1.00 42.22 370 GLU A CA 1
ATOM 2976 C C . GLU A 1 370 ? -8.571 33.616 9.903 1.00 42.22 370 GLU A C 1
ATOM 2978 O O . GLU A 1 370 ? -8.270 34.790 9.701 1.00 42.22 370 GLU A O 1
ATOM 2983 N N . GLY A 1 371 ? -8.141 32.982 11.001 1.00 35.53 371 GLY A N 1
ATOM 2984 C CA . GLY A 1 371 ? -7.449 33.628 12.126 1.00 35.53 371 GLY A CA 1
ATOM 2985 C C . GLY A 1 371 ? -5.922 33.745 12.023 1.00 35.53 371 GLY A C 1
ATOM 2986 O O . GLY A 1 371 ? -5.287 34.115 13.009 1.00 35.53 371 GLY A O 1
ATOM 2987 N N . ALA A 1 372 ? -5.316 33.438 10.873 1.00 34.00 372 ALA A N 1
ATOM 2988 C CA . ALA A 1 372 ? -3.873 33.568 10.647 1.00 34.00 372 ALA A CA 1
ATOM 2989 C C . ALA A 1 372 ? -3.564 34.568 9.516 1.00 34.00 372 ALA A C 1
ATOM 2991 O O . ALA A 1 372 ? -2.911 34.256 8.526 1.00 34.00 372 ALA A O 1
ATOM 2992 N N . SER A 1 373 ? -4.039 35.801 9.673 1.00 32.12 373 SER A N 1
ATOM 2993 C CA . SER A 1 373 ? -3.512 36.976 8.972 1.00 32.12 373 SER A CA 1
ATOM 2994 C C . SER A 1 373 ? -3.479 38.149 9.948 1.00 32.12 373 SER A C 1
ATOM 2996 O O . SER A 1 373 ? -4.377 38.982 9.989 1.00 32.12 373 SER A O 1
ATOM 2998 N N . LEU A 1 374 ? -2.432 38.204 10.774 1.00 28.12 374 LEU A N 1
ATOM 2999 C CA . LEU A 1 374 ? -2.031 39.429 11.463 1.00 28.12 374 LEU A CA 1
ATOM 3000 C C . LEU A 1 374 ? -0.787 39.981 10.765 1.00 28.12 374 LEU A C 1
ATOM 3002 O O . LEU A 1 374 ? 0.333 39.828 11.243 1.00 28.12 374 LEU A O 1
ATOM 3006 N N . ILE A 1 375 ? -1.001 40.632 9.622 1.00 30.42 375 ILE A N 1
ATOM 3007 C CA . ILE A 1 375 ? -0.129 41.722 9.186 1.00 30.42 375 ILE A CA 1
ATOM 3008 C C . ILE A 1 375 ? -0.830 43.002 9.641 1.00 30.42 375 ILE A C 1
ATOM 3010 O O . ILE A 1 375 ? -1.952 43.288 9.230 1.00 30.42 375 ILE A O 1
ATOM 3014 N N . GLN A 1 376 ? -0.188 43.727 10.557 1.00 27.58 376 GLN A N 1
ATOM 3015 C CA . GLN A 1 376 ? -0.645 45.018 11.067 1.00 27.58 376 GLN A CA 1
ATOM 3016 C C . GLN A 1 376 ? -0.881 46.006 9.917 1.00 27.58 376 GLN A C 1
ATOM 3018 O O . GLN A 1 376 ? 0.059 46.373 9.214 1.00 27.58 376 GLN A O 1
ATOM 3023 N N . ALA A 1 377 ? -2.113 46.496 9.787 1.00 26.34 377 ALA A N 1
ATOM 3024 C CA . ALA A 1 377 ? -2.413 47.730 9.074 1.00 26.34 377 ALA A CA 1
ATOM 3025 C C . ALA A 1 377 ? -2.541 48.878 10.091 1.00 26.34 377 ALA A C 1
ATOM 3027 O O . ALA A 1 377 ? -3.268 48.784 11.081 1.00 26.34 377 ALA A O 1
ATOM 3028 N N . VAL A 1 378 ? -1.775 49.940 9.853 1.00 27.38 378 VAL A N 1
ATOM 3029 C CA . VAL A 1 378 ? -1.755 51.210 10.596 1.00 27.38 378 VAL A CA 1
ATOM 3030 C C . VAL A 1 378 ? -3.082 51.960 10.350 1.00 27.38 378 VAL A C 1
ATOM 3032 O O . VAL A 1 378 ? -3.579 51.905 9.226 1.00 27.38 378 VAL A O 1
ATOM 3035 N N . PRO A 1 379 ? -3.691 52.631 11.351 1.00 28.52 379 PRO A N 1
ATOM 3036 C CA . PRO A 1 379 ? -5.066 53.120 11.240 1.00 28.52 379 PRO A CA 1
ATOM 3037 C C . PRO A 1 379 ? -5.198 54.358 10.342 1.00 28.52 379 PRO A C 1
ATOM 3039 O O . PRO A 1 379 ? -4.403 55.295 10.422 1.00 28.52 379 PRO A O 1
ATOM 3042 N N . GLU A 1 380 ? -6.249 54.362 9.519 1.00 27.02 380 GLU A N 1
ATOM 3043 C CA . GLU A 1 380 ? -6.652 55.479 8.666 1.00 27.02 380 GLU A CA 1
ATOM 3044 C C . GLU A 1 380 ? -7.187 56.668 9.474 1.00 27.02 380 GLU A C 1
ATOM 3046 O O . GLU A 1 380 ? -7.994 56.520 10.394 1.00 27.02 380 GLU A O 1
ATOM 3051 N N . SER A 1 381 ? -6.828 57.874 9.032 1.00 24.80 381 SER A N 1
ATOM 3052 C CA . SER A 1 381 ? -7.597 59.079 9.318 1.00 24.80 381 SER A CA 1
ATOM 3053 C C . SER A 1 381 ? -7.754 59.938 8.062 1.00 24.80 381 SER A C 1
ATOM 3055 O O . SER A 1 381 ? -6.761 60.383 7.490 1.00 24.80 381 SER A O 1
ATOM 3057 N N . ASN A 1 382 ? -9.022 60.245 7.776 1.00 27.03 382 ASN A N 1
ATOM 3058 C CA . ASN A 1 382 ? -9.575 61.405 7.069 1.00 27.03 382 ASN A CA 1
ATOM 3059 C C . ASN A 1 382 ? -9.788 61.391 5.536 1.00 27.03 382 ASN A C 1
ATOM 3061 O O . ASN A 1 382 ? -8.890 61.644 4.745 1.00 27.03 382 ASN A O 1
ATOM 3065 N N . LEU A 1 383 ? -11.095 61.362 5.223 1.00 26.34 383 LEU A N 1
ATOM 3066 C CA . LEU A 1 383 ? -11.858 62.292 4.369 1.00 26.34 383 LEU A CA 1
ATOM 3067 C C . LEU A 1 383 ? -11.938 62.066 2.841 1.00 26.34 383 LEU A C 1
ATOM 3069 O O . LEU A 1 383 ? -11.118 62.526 2.064 1.00 26.34 383 LEU A O 1
ATOM 3073 N N . SER A 1 384 ? -13.140 61.608 2.470 1.00 25.92 384 SER A N 1
ATOM 3074 C CA . SER A 1 384 ? -14.062 62.184 1.473 1.00 25.92 384 SER A CA 1
ATOM 3075 C C . SER A 1 384 ? -13.885 61.909 -0.034 1.00 25.92 384 SER A C 1
ATOM 3077 O O . SER A 1 384 ? -12.897 62.280 -0.657 1.00 25.92 384 SER A O 1
ATOM 3079 N N . ASN A 1 385 ? -15.031 61.488 -0.586 1.00 26.38 385 ASN A N 1
ATOM 3080 C CA . ASN A 1 385 ? -15.656 61.861 -1.859 1.00 26.38 385 ASN A CA 1
ATOM 3081 C C . ASN A 1 385 ? -15.437 61.024 -3.137 1.00 26.38 385 ASN A C 1
ATOM 3083 O O . ASN A 1 385 ? -14.364 60.958 -3.722 1.00 26.38 385 ASN A O 1
ATOM 3087 N N . THR A 1 386 ? -16.608 60.615 -3.652 1.00 26.56 386 THR A N 1
ATOM 3088 C CA . THR A 1 386 ? -17.059 60.385 -5.042 1.00 26.56 386 THR A CA 1
ATOM 3089 C C . THR A 1 386 ? -17.040 58.968 -5.654 1.00 26.56 386 THR A C 1
ATOM 3091 O O . THR A 1 386 ? -16.150 58.180 -5.354 1.00 26.56 386 THR A O 1
ATOM 3094 N N . PRO A 1 387 ? -18.086 58.612 -6.450 1.00 30.08 387 PRO A N 1
ATOM 3095 C CA . PRO A 1 387 ? -18.495 57.231 -6.756 1.00 30.08 387 PRO A CA 1
ATOM 3096 C C . PRO A 1 387 ? -17.944 56.718 -8.124 1.00 30.08 387 PRO A C 1
ATOM 3098 O O . PRO A 1 387 ? -17.235 57.461 -8.801 1.00 30.08 387 PRO A O 1
ATOM 3101 N N . PRO A 1 388 ? -18.198 55.449 -8.527 1.00 41.50 388 PRO A N 1
ATOM 3102 C CA . PRO A 1 388 ? -17.250 54.604 -9.272 1.00 41.50 388 PRO A CA 1
ATOM 3103 C C . PRO A 1 388 ? -17.389 54.689 -10.805 1.00 41.50 388 PRO A C 1
ATOM 3105 O O . PRO A 1 388 ? -18.378 55.226 -11.306 1.00 41.50 388 PRO A O 1
ATOM 3108 N N . PRO A 1 389 ? -16.485 54.027 -11.560 1.00 29.59 389 PRO A N 1
ATOM 3109 C CA . PRO A 1 389 ? -16.949 53.339 -12.763 1.00 29.59 389 PRO A CA 1
ATOM 3110 C C . PRO A 1 389 ? -16.395 51.911 -12.961 1.00 29.59 389 PRO A C 1
ATOM 3112 O O . PRO A 1 389 ? -15.203 51.638 -12.882 1.00 29.59 389 PRO A O 1
ATOM 3115 N N . SER A 1 390 ? -17.350 51.019 -13.233 1.00 26.98 390 SER A N 1
ATOM 3116 C CA . SER A 1 390 ? -17.398 49.933 -14.228 1.00 26.98 390 SER A CA 1
ATOM 3117 C C . SER A 1 390 ? -16.124 49.359 -14.883 1.00 26.98 390 SER A C 1
ATOM 3119 O O . SER A 1 390 ? -15.391 50.047 -15.584 1.00 26.98 390 SER A O 1
ATOM 3121 N N . ALA A 1 391 ? -16.040 48.027 -14.780 1.00 30.80 391 ALA A N 1
ATOM 3122 C CA . ALA A 1 391 ? -15.676 47.005 -15.773 1.00 30.80 391 ALA A CA 1
ATOM 3123 C C . ALA A 1 391 ? -14.898 47.391 -17.053 1.00 30.80 391 ALA A C 1
ATOM 3125 O O . ALA A 1 391 ? -15.413 48.074 -17.936 1.00 30.80 391 ALA A O 1
ATOM 3126 N N . GLY A 1 392 ? -13.755 46.716 -17.238 1.00 25.23 392 GLY A N 1
ATOM 3127 C CA . GLY A 1 392 ? -13.252 46.314 -18.554 1.00 25.23 392 GLY A CA 1
ATOM 3128 C C . GLY A 1 392 ? -11.748 46.489 -18.751 1.00 25.23 392 GLY A C 1
ATOM 3129 O O . GLY A 1 392 ? -11.305 47.595 -19.034 1.00 25.23 392 GLY A O 1
ATOM 3130 N N . ARG A 1 393 ? -10.986 45.384 -18.709 1.00 26.11 393 ARG A N 1
ATOM 3131 C CA . ARG A 1 393 ? -10.104 44.932 -19.810 1.00 26.11 393 ARG A CA 1
ATOM 3132 C C . ARG A 1 393 ? -9.263 43.717 -19.412 1.00 26.11 393 ARG A C 1
ATOM 3134 O O . ARG A 1 393 ? -8.361 43.777 -18.588 1.00 26.11 393 ARG A O 1
ATOM 3141 N N . VAL A 1 394 ? -9.603 42.619 -20.070 1.00 23.95 394 VAL A N 1
ATOM 3142 C CA . VAL A 1 394 ? -8.754 41.469 -20.366 1.00 23.95 394 VAL A CA 1
ATOM 3143 C C . VAL A 1 394 ? -7.595 41.883 -21.286 1.00 23.95 394 VAL A C 1
ATOM 3145 O O . VAL A 1 394 ? -7.794 42.700 -22.184 1.00 23.95 394 VAL A O 1
ATOM 3148 N N . ALA A 1 395 ? -6.462 41.200 -21.093 1.00 22.58 395 ALA A N 1
ATOM 3149 C CA . ALA A 1 395 ? -5.334 40.979 -22.009 1.00 22.58 395 ALA A CA 1
ATOM 3150 C C . ALA A 1 395 ? -4.228 42.054 -22.137 1.00 22.58 395 ALA A C 1
ATOM 3152 O O . ALA A 1 395 ? -4.455 43.144 -22.655 1.00 22.58 395 ALA A O 1
ATOM 3153 N N . ALA A 1 396 ? -3.018 41.610 -21.748 1.00 23.73 396 ALA A N 1
ATOM 3154 C CA . ALA A 1 396 ? -1.637 42.073 -22.000 1.00 23.73 396 ALA A CA 1
ATOM 3155 C C . ALA A 1 396 ? -0.932 42.238 -20.636 1.00 23.73 396 ALA A C 1
ATOM 3157 O O . ALA A 1 396 ? -1.354 43.053 -19.831 1.00 23.73 396 ALA A O 1
ATOM 3158 N N . VAL A 1 397 ? 0.086 41.470 -20.243 1.00 26.16 397 VAL A N 1
ATOM 3159 C CA . VAL A 1 397 ? 1.284 41.076 -20.990 1.00 26.16 397 VAL A CA 1
ATOM 3160 C C . VAL A 1 397 ? 1.813 39.746 -20.427 1.00 26.16 397 VAL A C 1
ATOM 3162 O O . VAL A 1 397 ? 2.205 39.661 -19.267 1.00 26.16 397 VAL A O 1
ATOM 3165 N N . LEU A 1 398 ? 1.817 38.709 -21.268 1.00 23.36 398 LEU A N 1
ATOM 3166 C CA . LEU A 1 398 ? 2.852 37.677 -21.269 1.00 23.36 398 LEU A CA 1
ATOM 3167 C C . LEU A 1 398 ? 4.050 38.285 -22.002 1.00 23.36 398 LEU A C 1
ATOM 3169 O O . LEU A 1 398 ? 3.865 38.685 -23.149 1.00 23.36 398 LEU A O 1
ATOM 3173 N N . ALA A 1 399 ? 5.210 38.364 -21.348 1.00 23.84 399 ALA A N 1
ATOM 3174 C CA . ALA A 1 399 ? 6.553 38.196 -21.922 1.00 23.84 399 ALA A CA 1
ATOM 3175 C C . ALA A 1 399 ? 7.620 38.793 -20.987 1.00 23.84 399 ALA A C 1
ATOM 3177 O O . ALA A 1 399 ? 7.504 39.940 -20.571 1.00 23.84 399 ALA A O 1
ATOM 3178 N N . GLU A 1 400 ? 8.665 37.990 -20.757 1.00 24.89 400 GLU A N 1
ATOM 3179 C CA . GLU A 1 400 ? 10.033 38.383 -20.382 1.00 24.89 400 GLU A CA 1
ATOM 3180 C C . GLU A 1 400 ? 10.225 38.906 -18.944 1.00 24.89 400 GLU A C 1
ATOM 3182 O O . GLU A 1 400 ? 9.749 39.954 -18.534 1.00 24.89 400 GLU A O 1
ATOM 3187 N N . THR A 1 401 ? 10.979 38.224 -18.085 1.00 25.94 401 THR A N 1
ATOM 3188 C CA . THR A 1 401 ? 12.439 38.143 -18.216 1.00 25.94 401 THR A CA 1
ATOM 3189 C C . THR A 1 401 ? 13.007 37.207 -17.144 1.00 25.94 401 THR A C 1
ATOM 3191 O O . THR A 1 401 ? 12.570 37.209 -15.995 1.00 25.94 401 THR A O 1
ATOM 3194 N N . ASN A 1 402 ? 14.016 36.428 -17.524 1.00 24.08 402 ASN A N 1
ATOM 3195 C CA . ASN A 1 402 ? 14.922 35.718 -16.626 1.00 24.08 402 ASN A CA 1
ATOM 3196 C C . ASN A 1 402 ? 16.351 35.917 -17.168 1.00 24.08 402 ASN A C 1
ATOM 3198 O O . ASN A 1 402 ? 16.504 36.015 -18.386 1.00 24.08 402 ASN A O 1
ATOM 3202 N N . THR A 1 403 ? 17.349 35.886 -16.270 1.00 26.69 403 THR A N 1
ATOM 3203 C CA . THR A 1 403 ? 18.834 35.975 -16.430 1.00 26.69 403 THR A CA 1
ATOM 3204 C C . THR A 1 403 ? 19.497 37.341 -16.117 1.00 26.69 403 THR A C 1
ATOM 3206 O O . THR A 1 403 ? 18.834 38.372 -16.187 1.00 26.69 403 THR A O 1
ATOM 3209 N N . PRO A 1 404 ? 20.807 37.380 -15.768 1.00 29.00 404 PRO A N 1
ATOM 3210 C CA . PRO A 1 404 ? 21.441 36.937 -14.504 1.00 29.00 404 PRO A CA 1
ATOM 3211 C C . PRO A 1 404 ? 22.349 38.051 -13.886 1.00 29.00 404 PRO A C 1
ATOM 3213 O O . PRO A 1 404 ? 22.510 39.100 -14.507 1.00 29.00 404 PRO A O 1
ATOM 3216 N N . PRO A 1 405 ? 22.959 37.898 -12.683 1.00 29.55 405 PRO A N 1
ATOM 3217 C CA . PRO A 1 405 ? 23.722 38.991 -12.073 1.00 29.55 405 PRO A CA 1
ATOM 3218 C C . PRO A 1 405 ? 25.229 38.924 -12.368 1.00 29.55 405 PRO A C 1
ATOM 3220 O O . PRO A 1 405 ? 25.855 37.877 -12.214 1.00 29.55 405 PRO A O 1
ATOM 3223 N N . GLU A 1 406 ? 25.820 40.083 -12.672 1.00 24.05 406 GLU A N 1
ATOM 3224 C CA . GLU A 1 406 ? 27.267 40.313 -12.677 1.00 24.05 406 GLU A CA 1
ATOM 3225 C C . GLU A 1 406 ? 27.658 41.498 -11.766 1.00 24.05 406 GLU A C 1
ATOM 3227 O O . GLU A 1 406 ? 27.040 42.561 -11.776 1.00 24.05 406 GLU A O 1
ATOM 3232 N N . THR A 1 407 ? 28.713 41.244 -10.987 1.00 22.70 407 THR A N 1
ATOM 3233 C CA . THR A 1 407 ? 29.800 42.124 -10.513 1.00 22.70 407 THR A CA 1
ATOM 3234 C C . THR A 1 407 ? 29.510 43.466 -9.820 1.00 22.70 407 THR A C 1
ATOM 3236 O O . THR A 1 407 ? 29.073 44.443 -10.422 1.00 22.70 407 THR A O 1
ATOM 3239 N N . ARG A 1 408 ? 29.968 43.582 -8.560 1.00 23.77 408 ARG A N 1
ATOM 3240 C CA . ARG A 1 408 ? 30.251 44.871 -7.906 1.00 23.77 408 ARG A CA 1
ATOM 3241 C C . ARG A 1 408 ? 31.626 44.850 -7.232 1.00 23.77 408 ARG A C 1
ATOM 3243 O O . ARG A 1 408 ? 31.911 44.002 -6.394 1.00 23.77 408 ARG A O 1
ATOM 3250 N N . THR A 1 409 ? 32.458 45.799 -7.639 1.00 21.89 409 THR A N 1
ATOM 3251 C CA . THR A 1 409 ? 33.791 46.143 -7.131 1.00 21.89 409 THR A CA 1
ATOM 3252 C C . THR A 1 409 ? 33.729 46.829 -5.766 1.00 21.89 409 THR A C 1
ATOM 3254 O O . THR A 1 409 ? 32.864 47.676 -5.553 1.00 21.89 409 THR A O 1
ATOM 3257 N N . LEU A 1 410 ? 34.699 46.550 -4.886 1.00 24.72 410 LEU A N 1
ATOM 3258 C CA . LEU A 1 410 ? 35.070 47.428 -3.769 1.00 24.72 410 LEU A CA 1
ATOM 3259 C C . LEU A 1 410 ? 36.587 47.395 -3.521 1.00 24.72 410 LEU A C 1
ATOM 3261 O O . LEU A 1 410 ? 37.228 46.349 -3.600 1.00 24.72 410 LEU A O 1
ATOM 3265 N N . GLN A 1 411 ? 37.123 48.588 -3.259 1.00 23.88 411 GLN A N 1
ATOM 3266 C CA . GLN A 1 411 ? 38.513 48.901 -2.939 1.00 23.88 411 GLN A CA 1
ATOM 3267 C C . GLN A 1 411 ? 38.853 48.630 -1.459 1.00 23.88 411 GLN A C 1
ATOM 3269 O O . GLN A 1 411 ? 37.984 48.501 -0.604 1.00 23.88 411 GLN A O 1
ATOM 3274 N N . THR A 1 412 ? 40.161 48.557 -1.229 1.00 24.67 412 THR A N 1
ATOM 3275 C CA . THR A 1 412 ? 40.978 48.215 -0.051 1.00 24.67 412 THR A CA 1
ATOM 3276 C C . THR A 1 412 ? 40.867 49.115 1.185 1.00 24.67 412 THR A C 1
ATOM 3278 O O . THR A 1 412 ? 40.792 50.327 1.025 1.00 24.67 412 THR A O 1
ATOM 3281 N N . GLU A 1 413 ? 41.108 48.545 2.379 1.00 24.78 413 GLU A N 1
ATOM 3282 C CA . GLU A 1 413 ? 41.943 49.154 3.438 1.00 24.78 413 GLU A CA 1
ATOM 3283 C C . GLU A 1 413 ? 42.520 48.103 4.425 1.00 24.78 413 GLU A C 1
ATOM 3285 O O . GLU A 1 413 ? 41.949 47.035 4.632 1.00 24.78 413 GLU A O 1
ATOM 3290 N N . ASN A 1 414 ? 43.712 48.405 4.954 1.00 24.03 414 ASN A N 1
ATOM 3291 C CA . ASN A 1 414 ? 44.680 47.546 5.662 1.00 24.03 414 ASN A CA 1
ATOM 3292 C C . ASN A 1 414 ? 44.327 47.204 7.129 1.00 24.03 414 ASN A C 1
ATOM 3294 O O . ASN A 1 414 ? 43.768 48.050 7.817 1.00 24.03 414 ASN A O 1
ATOM 3298 N N . ALA A 1 415 ? 44.827 46.068 7.660 1.00 24.53 415 ALA A N 1
ATOM 3299 C CA . ALA A 1 415 ? 45.901 46.025 8.685 1.00 24.53 415 ALA A CA 1
ATOM 3300 C C . ALA A 1 415 ? 46.063 44.662 9.418 1.00 24.53 415 ALA A C 1
ATOM 3302 O O . ALA A 1 415 ? 45.125 44.154 10.018 1.00 24.53 415 ALA A O 1
ATOM 3303 N N . ALA A 1 416 ? 47.330 44.210 9.455 1.00 24.73 416 ALA A N 1
ATOM 3304 C CA . ALA A 1 416 ? 48.056 43.472 10.509 1.00 24.73 416 ALA A CA 1
ATOM 3305 C C . ALA A 1 416 ? 47.708 42.007 10.876 1.00 24.73 416 ALA A C 1
ATOM 3307 O O . ALA A 1 416 ? 46.600 41.704 11.302 1.00 24.73 416 ALA A O 1
ATOM 3308 N N . GLY A 1 417 ? 48.743 41.141 10.884 1.00 25.77 417 GLY A N 1
ATOM 3309 C CA . GLY A 1 417 ? 48.783 39.971 11.782 1.00 25.77 417 GLY A CA 1
ATOM 3310 C C . GLY A 1 417 ? 49.478 38.683 11.311 1.00 25.77 417 GLY A C 1
ATOM 3311 O O . GLY A 1 417 ? 48.822 37.658 11.272 1.00 25.77 417 GLY A O 1
ATOM 3312 N N . ASP A 1 418 ? 50.773 38.760 10.997 1.00 25.05 418 ASP A N 1
ATOM 3313 C CA . ASP A 1 418 ? 51.862 37.788 11.248 1.00 25.05 418 ASP A CA 1
ATOM 3314 C C . ASP A 1 418 ? 51.820 36.265 10.918 1.00 25.05 418 ASP A C 1
ATOM 3316 O O . ASP A 1 418 ? 50.930 35.513 11.303 1.00 25.05 418 ASP A O 1
ATOM 3320 N N . ALA A 1 419 ? 52.982 35.859 10.378 1.00 28.67 419 ALA A N 1
ATOM 3321 C CA . ALA A 1 419 ? 53.739 34.604 10.526 1.00 28.67 419 ALA A CA 1
ATOM 3322 C C . ALA A 1 419 ? 53.434 33.332 9.687 1.00 28.67 419 ALA A C 1
ATOM 3324 O O . ALA A 1 419 ? 52.548 32.542 9.993 1.00 28.67 419 ALA A O 1
ATOM 3325 N N . ASP A 1 420 ? 54.365 33.108 8.737 1.00 27.56 4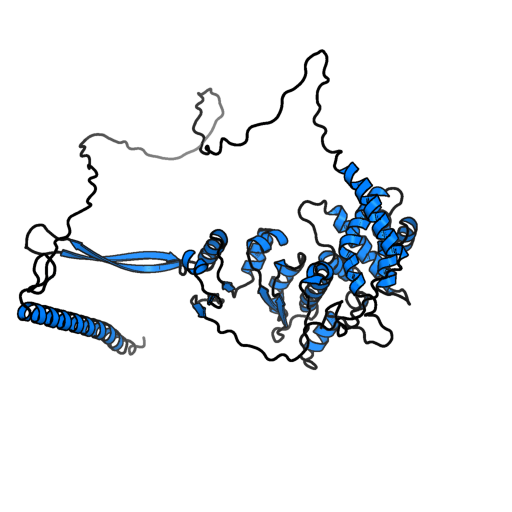20 ASP A N 1
ATOM 3326 C CA . ASP A 1 420 ? 55.122 31.868 8.440 1.00 27.56 420 ASP A CA 1
ATOM 3327 C C . ASP A 1 420 ? 54.367 30.602 7.968 1.00 27.56 420 ASP A C 1
ATOM 3329 O O . ASP A 1 420 ? 53.471 30.094 8.617 1.00 27.56 420 ASP A O 1
ATOM 3333 N N . THR A 1 421 ? 54.740 29.885 6.897 1.00 29.09 421 THR A N 1
ATOM 3334 C CA . THR A 1 421 ? 56.074 29.623 6.326 1.00 29.09 421 THR A CA 1
ATOM 3335 C C . THR A 1 421 ? 55.940 28.939 4.947 1.00 29.09 421 THR A C 1
ATOM 3337 O O . THR A 1 421 ? 55.080 28.083 4.793 1.00 29.09 421 THR A O 1
ATOM 3340 N N . LYS A 1 422 ? 56.861 29.267 4.016 1.00 28.22 422 LYS A N 1
ATOM 3341 C CA . LYS A 1 422 ? 57.545 28.420 2.990 1.00 28.22 422 LYS A CA 1
ATOM 3342 C C . LYS A 1 422 ? 56.695 27.432 2.144 1.00 28.22 422 LYS A C 1
ATOM 3344 O O . LYS A 1 422 ? 56.011 26.577 2.671 1.00 28.22 422 LYS A O 1
ATOM 3349 N N . ASN A 1 423 ? 56.830 27.332 0.819 1.00 26.62 423 ASN A N 1
ATOM 3350 C CA . ASN A 1 423 ? 58.054 27.412 0.024 1.00 26.62 423 ASN A CA 1
ATOM 3351 C C . ASN A 1 423 ? 57.744 27.384 -1.492 1.00 26.62 423 ASN A C 1
ATOM 3353 O O . ASN A 1 423 ? 56.860 26.639 -1.904 1.00 26.62 423 ASN A O 1
ATOM 3357 N N . THR A 1 424 ? 58.588 28.085 -2.269 1.00 27.02 424 THR A N 1
ATOM 3358 C CA . THR A 1 424 ? 59.088 27.770 -3.640 1.00 27.02 424 THR A CA 1
ATOM 3359 C C . THR A 1 424 ? 58.059 27.548 -4.756 1.00 27.02 424 THR A C 1
ATOM 3361 O O . THR A 1 424 ? 57.336 26.564 -4.736 1.00 27.02 424 THR A O 1
ATOM 3364 N N . GLY A 1 425 ? 57.936 28.413 -5.772 1.00 26.94 425 GLY A N 1
ATOM 3365 C CA . GLY A 1 425 ? 58.963 28.856 -6.744 1.00 26.94 425 GLY A CA 1
ATOM 3366 C C . GLY A 1 425 ? 58.602 28.195 -8.092 1.00 26.94 425 GLY A C 1
ATOM 3367 O O . GLY A 1 425 ? 58.235 27.030 -8.084 1.00 26.94 425 GLY A O 1
ATOM 3368 N N . SER A 1 426 ? 58.580 28.791 -9.283 1.00 26.56 426 SER A N 1
ATOM 3369 C CA . SER A 1 426 ? 59.162 29.997 -9.881 1.00 26.56 426 SER A CA 1
ATOM 3370 C C . SER A 1 426 ? 58.476 30.153 -11.261 1.00 26.56 426 SER A C 1
ATOM 3372 O O . SER A 1 426 ? 58.297 29.162 -11.959 1.00 26.56 426 SER A O 1
ATOM 3374 N N . THR A 1 427 ? 57.851 31.290 -11.581 1.00 23.05 427 THR A N 1
ATOM 3375 C CA . THR A 1 427 ? 58.314 32.338 -12.528 1.00 23.05 427 THR A CA 1
ATOM 3376 C C . THR A 1 427 ? 58.934 31.887 -13.861 1.00 23.05 427 THR A C 1
ATOM 3378 O O . THR A 1 427 ? 60.045 31.367 -13.854 1.00 23.05 427 THR A O 1
ATOM 3381 N N . ALA A 1 428 ? 58.289 32.251 -14.980 1.00 25.88 428 ALA A N 1
ATOM 3382 C CA . ALA A 1 428 ? 58.839 33.014 -16.126 1.00 25.88 428 ALA A CA 1
ATOM 3383 C C . ALA A 1 428 ? 57.731 33.143 -17.203 1.00 25.88 428 ALA A C 1
ATOM 3385 O O . ALA A 1 428 ? 57.288 32.141 -17.747 1.00 25.88 428 ALA A O 1
ATOM 3386 N N . VAL A 1 429 ? 57.034 34.280 -17.296 1.00 25.95 429 VAL A N 1
ATOM 3387 C CA . VAL A 1 429 ? 57.316 35.453 -18.157 1.00 25.95 429 VAL A CA 1
ATOM 3388 C C . VAL A 1 429 ? 57.126 35.172 -19.653 1.00 25.95 429 VAL A C 1
ATOM 3390 O O . VAL A 1 429 ? 57.885 34.445 -20.285 1.00 25.95 429 VAL A O 1
ATOM 3393 N N . ALA A 1 430 ? 56.093 35.829 -20.177 1.00 23.86 430 ALA A N 1
ATOM 3394 C CA . ALA A 1 430 ? 55.768 36.002 -21.579 1.00 23.86 430 ALA A CA 1
ATOM 3395 C C . ALA A 1 430 ? 56.684 37.041 -22.249 1.00 23.86 430 ALA A C 1
ATOM 3397 O O . ALA A 1 430 ? 57.145 37.981 -21.600 1.00 23.86 430 ALA A O 1
ATOM 3398 N N . ALA A 1 431 ? 56.853 36.909 -23.563 1.00 24.89 431 ALA A N 1
ATOM 3399 C CA . ALA A 1 431 ? 57.189 38.012 -24.455 1.00 24.89 431 ALA A CA 1
ATOM 3400 C C . ALA A 1 431 ? 56.456 37.835 -25.795 1.00 24.89 431 ALA A C 1
ATOM 3402 O O . ALA A 1 431 ? 56.162 36.722 -26.226 1.00 24.89 431 ALA A O 1
ATOM 3403 N N . GLU A 1 432 ? 56.112 38.980 -26.364 1.00 24.86 432 GLU A N 1
ATOM 3404 C CA . GLU A 1 432 ? 55.031 39.282 -27.298 1.00 24.86 432 GLU A CA 1
ATOM 3405 C C . GLU A 1 432 ? 55.316 38.969 -28.779 1.00 24.86 432 GLU A C 1
ATOM 3407 O O . GLU A 1 432 ? 56.462 38.957 -29.221 1.00 24.86 432 GLU A O 1
ATOM 3412 N N . GLY A 1 433 ? 54.230 38.919 -29.565 1.00 23.64 433 GLY A N 1
ATOM 3413 C CA . GLY A 1 433 ? 54.131 39.730 -30.787 1.00 23.64 433 GLY A CA 1
ATOM 3414 C C . GLY A 1 433 ? 54.006 38.980 -32.118 1.00 23.64 433 GLY A C 1
ATOM 3415 O O . GLY A 1 433 ? 54.962 38.370 -32.581 1.00 23.64 433 GLY A O 1
ATOM 3416 N N . GLY A 1 434 ? 52.861 39.139 -32.801 1.00 23.42 434 GLY A N 1
ATOM 3417 C CA . GLY A 1 434 ? 52.744 38.856 -34.240 1.00 23.42 434 GLY A CA 1
ATOM 3418 C C . GLY A 1 434 ? 51.326 38.564 -34.735 1.00 23.42 434 GLY A C 1
ATOM 3419 O O . GLY A 1 434 ? 50.894 37.420 -34.755 1.00 23.42 434 GLY A O 1
ATOM 3420 N N . SER A 1 435 ? 50.615 39.609 -35.159 1.00 23.19 435 SER A N 1
ATOM 3421 C CA . SER A 1 435 ? 49.275 39.612 -35.765 1.00 23.19 435 SER A CA 1
ATOM 3422 C C . SER A 1 435 ? 49.189 38.938 -37.141 1.00 23.19 435 SER A C 1
ATOM 3424 O O . SER A 1 435 ? 50.060 39.169 -37.978 1.00 23.19 435 SER A O 1
ATOM 3426 N N . THR A 1 436 ? 48.065 38.287 -37.454 1.00 25.53 436 THR A N 1
ATOM 3427 C CA . THR A 1 436 ? 47.383 38.436 -38.760 1.00 25.53 436 THR A CA 1
ATOM 3428 C C . THR A 1 436 ? 45.935 37.952 -38.679 1.00 25.53 436 THR A C 1
ATOM 3430 O O . THR A 1 436 ? 45.640 36.869 -38.185 1.00 25.53 436 THR A O 1
ATOM 3433 N N . SER A 1 437 ? 45.030 38.817 -39.130 1.00 25.95 437 SER A N 1
ATOM 3434 C CA . SER A 1 437 ? 43.597 38.605 -39.275 1.00 25.95 437 SER A CA 1
ATOM 3435 C C . SER A 1 437 ? 43.277 38.009 -40.644 1.00 25.95 437 SER A C 1
ATOM 3437 O O . SER A 1 437 ? 43.812 38.465 -41.650 1.00 25.95 437 SER A O 1
ATOM 3439 N N . THR A 1 438 ? 42.312 37.095 -40.701 1.00 26.55 438 THR A N 1
ATOM 3440 C CA . THR A 1 438 ? 41.515 36.853 -41.912 1.00 26.55 438 THR A CA 1
ATOM 3441 C C . THR A 1 438 ? 40.136 36.366 -41.494 1.00 26.55 438 THR A C 1
ATOM 3443 O O . THR A 1 438 ? 40.005 35.326 -40.854 1.00 26.55 438 THR A O 1
ATOM 3446 N N . GLY A 1 439 ? 39.124 37.175 -41.809 1.00 25.12 439 GLY A N 1
ATOM 3447 C CA . GLY A 1 439 ? 37.720 36.866 -41.586 1.00 25.12 439 GLY A CA 1
ATOM 3448 C C . GLY A 1 439 ? 37.211 35.818 -42.571 1.00 25.12 439 GLY A C 1
ATOM 3449 O O . GLY A 1 439 ? 37.545 35.857 -43.754 1.00 25.12 439 GLY A O 1
ATOM 3450 N N . GLY A 1 440 ? 36.385 34.902 -42.071 1.00 24.95 440 GLY A N 1
ATOM 3451 C CA . GLY A 1 440 ? 35.530 34.048 -42.886 1.00 24.95 440 GLY A CA 1
ATOM 3452 C C . GLY A 1 440 ? 34.166 34.710 -43.023 1.00 24.95 440 GLY A C 1
ATOM 3453 O O . GLY A 1 440 ? 33.516 35.007 -42.026 1.00 24.95 440 GLY A O 1
ATOM 3454 N N . THR A 1 441 ? 33.764 35.000 -44.255 1.00 31.23 441 THR A N 1
ATOM 3455 C CA . THR A 1 441 ? 32.403 35.424 -44.590 1.00 31.23 441 THR A CA 1
ATOM 3456 C C . THR A 1 441 ? 31.538 34.169 -44.685 1.00 31.23 441 THR A C 1
ATOM 3458 O O . THR A 1 441 ? 31.860 33.280 -45.471 1.00 31.23 441 THR A O 1
ATOM 3461 N N . GLU A 1 442 ? 30.462 34.088 -43.901 1.00 30.42 442 GLU A N 1
ATOM 3462 C CA . GLU A 1 442 ? 29.379 33.128 -44.134 1.00 30.42 442 GLU A CA 1
ATOM 3463 C C . GLU A 1 442 ? 28.767 33.399 -45.515 1.00 30.42 442 GLU A C 1
ATOM 3465 O O . GLU A 1 442 ? 28.395 34.530 -45.841 1.00 30.42 442 GLU A O 1
ATOM 3470 N N . ARG A 1 443 ? 28.693 32.358 -46.345 1.00 30.77 443 ARG A N 1
ATOM 3471 C CA . ARG A 1 443 ? 27.807 32.310 -47.504 1.00 30.77 443 ARG A CA 1
ATOM 3472 C C . ARG A 1 443 ? 26.951 31.063 -47.380 1.00 30.77 443 ARG A C 1
ATOM 3474 O O . ARG A 1 443 ? 27.483 29.956 -47.350 1.00 30.77 443 ARG A O 1
ATOM 3481 N N . ASP A 1 444 ? 25.645 31.286 -47.331 1.00 34.31 444 ASP A N 1
ATOM 3482 C CA . ASP A 1 444 ? 24.618 30.283 -47.572 1.00 34.31 444 ASP A CA 1
ATOM 3483 C C . ASP A 1 444 ? 24.863 29.627 -48.937 1.00 34.31 444 ASP A C 1
ATOM 3485 O O . ASP A 1 444 ? 24.948 30.315 -49.957 1.00 34.31 444 ASP A O 1
ATOM 3489 N N . ILE A 1 445 ? 24.992 28.300 -48.957 1.00 31.97 445 ILE A N 1
ATOM 3490 C CA . ILE A 1 445 ? 24.988 27.501 -50.186 1.00 31.97 445 ILE A CA 1
ATOM 3491 C C . ILE A 1 445 ? 23.706 26.669 -50.167 1.00 31.97 445 ILE A C 1
ATOM 3493 O O . ILE A 1 445 ? 23.696 25.491 -49.817 1.00 31.97 445 ILE A O 1
ATOM 3497 N N . GLU A 1 446 ? 22.600 27.315 -50.527 1.00 33.75 446 GLU A N 1
ATOM 3498 C CA . GLU A 1 446 ? 21.572 26.654 -51.324 1.00 33.75 446 GLU A CA 1
ATOM 3499 C C . GLU A 1 446 ? 22.012 26.719 -52.796 1.00 33.75 446 GLU A C 1
ATOM 3501 O O . GLU A 1 446 ? 22.422 27.776 -53.266 1.00 33.75 446 GLU A O 1
ATOM 3506 N N . GLN A 1 447 ? 21.850 25.594 -53.503 1.00 41.03 447 GLN A N 1
ATOM 3507 C CA . GLN A 1 447 ? 22.039 25.383 -54.950 1.00 41.03 447 GLN A CA 1
ATOM 3508 C C . GLN A 1 447 ? 23.484 25.218 -55.447 1.00 41.03 447 GLN A C 1
ATOM 3510 O O . GLN A 1 447 ? 24.171 26.188 -55.728 1.00 41.03 447 GLN A O 1
ATOM 3515 N N . ASP A 1 448 ? 23.896 23.955 -55.614 1.00 34.25 448 ASP A N 1
ATOM 3516 C CA . ASP A 1 448 ? 24.456 23.433 -56.875 1.00 34.25 448 ASP A CA 1
ATOM 3517 C C . ASP A 1 448 ? 24.699 21.913 -56.749 1.00 34.25 448 ASP A C 1
ATOM 3519 O O . ASP A 1 448 ? 25.724 21.454 -56.251 1.00 34.25 448 ASP A O 1
ATOM 3523 N N . LEU A 1 449 ? 23.723 21.108 -57.185 1.00 33.12 449 LEU A N 1
ATOM 3524 C CA . LEU A 1 449 ? 23.908 19.677 -57.462 1.00 33.12 449 LEU A CA 1
ATOM 3525 C C . LEU A 1 449 ? 24.053 19.513 -58.984 1.00 33.12 449 LEU A C 1
ATOM 3527 O O . LEU A 1 449 ? 23.156 19.964 -59.706 1.00 33.12 449 LEU A O 1
ATOM 3531 N N . PRO A 1 450 ? 25.103 18.848 -59.502 1.00 36.25 450 PRO A N 1
ATOM 3532 C CA . PRO A 1 450 ? 25.151 18.461 -60.906 1.00 36.25 450 PRO A CA 1
ATOM 3533 C C . PRO A 1 450 ? 24.024 17.458 -61.178 1.00 36.25 450 PRO A C 1
ATOM 3535 O O . PRO A 1 450 ? 23.981 16.377 -60.591 1.00 36.25 450 PRO A O 1
ATOM 3538 N N . LYS A 1 451 ? 23.075 17.811 -62.049 1.00 42.88 451 LYS A N 1
ATOM 3539 C CA . LYS A 1 451 ? 22.115 16.846 -62.596 1.00 42.88 451 LYS A CA 1
ATOM 3540 C C . LYS A 1 451 ? 22.828 16.023 -63.668 1.00 42.88 451 LYS A C 1
ATOM 3542 O O . LYS A 1 451 ? 22.753 16.369 -64.844 1.00 42.88 451 LYS A O 1
ATOM 3547 N N . ASP A 1 452 ? 23.511 14.954 -63.271 1.00 56.44 452 ASP A N 1
ATOM 3548 C CA . ASP A 1 452 ? 23.942 13.926 -64.221 1.00 56.44 452 ASP A CA 1
ATOM 3549 C C . ASP A 1 452 ? 22.699 13.176 -64.709 1.00 56.44 452 ASP A C 1
ATOM 3551 O O . ASP A 1 452 ? 22.124 12.333 -64.018 1.00 56.44 452 ASP A O 1
ATOM 3555 N N . VAL A 1 453 ? 22.227 13.557 -65.894 1.00 63.44 453 VAL A N 1
ATOM 3556 C CA . VAL A 1 453 ? 21.122 12.883 -66.574 1.00 63.44 453 VAL A CA 1
ATOM 3557 C C . VAL A 1 453 ? 21.656 11.555 -67.130 1.00 63.44 453 VAL A C 1
ATOM 3559 O O . VAL A 1 453 ? 22.672 11.571 -67.830 1.00 63.44 453 VAL A O 1
ATOM 3562 N N . PRO A 1 454 ? 21.018 10.405 -66.834 1.00 70.44 454 PRO A N 1
ATOM 3563 C CA . PRO A 1 454 ? 21.437 9.114 -67.369 1.00 70.44 454 PRO A CA 1
ATOM 3564 C C . PRO A 1 454 ? 21.543 9.127 -68.904 1.00 70.44 454 PRO A C 1
ATOM 3566 O O . PRO A 1 454 ? 20.706 9.761 -69.557 1.00 70.44 454 PRO A O 1
ATOM 3569 N N . PRO A 1 455 ? 22.519 8.413 -69.501 1.00 73.06 455 PRO A N 1
ATOM 3570 C CA . PRO A 1 455 ? 22.601 8.246 -70.949 1.00 73.06 455 PRO A CA 1
ATOM 3571 C C . PRO A 1 455 ? 21.257 7.771 -71.511 1.00 73.06 455 PRO A C 1
ATOM 3573 O O . PRO A 1 455 ? 20.665 6.823 -71.001 1.00 73.06 455 PRO A O 1
ATOM 3576 N N . GLY A 1 456 ? 20.755 8.470 -72.529 1.00 67.38 456 GLY A N 1
ATOM 3577 C CA . GLY A 1 456 ? 19.460 8.185 -73.146 1.00 67.38 456 GLY A CA 1
ATOM 3578 C C . GLY A 1 456 ? 18.261 8.954 -72.586 1.00 67.38 456 GLY A C 1
ATOM 3579 O O . GLY A 1 456 ? 17.186 8.842 -73.171 1.00 67.38 456 GLY A O 1
ATOM 3580 N N . LEU A 1 457 ? 18.419 9.791 -71.548 1.00 74.31 457 LEU A N 1
ATOM 3581 C CA . LEU A 1 457 ? 17.414 10.787 -71.139 1.00 74.31 457 LEU A CA 1
ATOM 3582 C C . LEU A 1 457 ? 17.787 12.205 -71.604 1.00 74.31 457 LEU A C 1
ATOM 3584 O O . LEU A 1 457 ? 18.957 12.586 -71.601 1.00 74.31 457 LEU A O 1
ATOM 3588 N N . ASN A 1 458 ? 16.788 13.015 -71.965 1.00 74.44 458 ASN A N 1
ATOM 3589 C CA . ASN A 1 458 ? 16.972 14.462 -72.135 1.00 74.44 458 ASN A CA 1
ATOM 3590 C C . ASN A 1 458 ? 16.898 15.213 -70.793 1.00 74.44 458 ASN A C 1
ATOM 3592 O O . ASN A 1 458 ? 16.568 14.654 -69.747 1.00 74.44 458 ASN A O 1
ATOM 3596 N N . SER A 1 459 ? 17.172 16.519 -70.831 1.00 66.50 459 SER A N 1
ATOM 3597 C CA . SER A 1 459 ? 17.103 17.427 -69.676 1.00 66.50 459 SER A CA 1
ATOM 3598 C C . SER A 1 459 ? 15.730 17.504 -68.997 1.00 66.50 459 SER A C 1
ATOM 3600 O O . SER A 1 459 ? 15.654 17.955 -67.854 1.00 66.50 459 SER A O 1
ATOM 3602 N N . ASP A 1 460 ? 14.674 17.054 -69.681 1.00 69.25 460 ASP A N 1
ATOM 3603 C CA . ASP A 1 460 ? 13.290 17.041 -69.199 1.00 69.25 460 ASP A CA 1
ATOM 3604 C C . ASP A 1 460 ? 12.876 15.669 -68.624 1.00 69.25 460 ASP A C 1
ATOM 3606 O O . ASP A 1 460 ? 11.776 15.524 -68.093 1.00 69.25 460 ASP A O 1
ATOM 3610 N N . GLY A 1 461 ? 13.772 14.674 -68.659 1.00 66.75 461 GLY A N 1
ATOM 3611 C CA . GLY A 1 461 ? 13.557 13.343 -68.088 1.00 66.75 461 GLY A CA 1
ATOM 3612 C C . GLY A 1 461 ? 12.865 12.340 -69.018 1.00 66.75 461 GLY A C 1
ATOM 3613 O O . GLY A 1 461 ? 12.462 11.272 -68.560 1.00 66.75 461 GLY A O 1
ATOM 3614 N N . GLU A 1 462 ? 12.727 12.653 -70.307 1.00 70.75 462 GLU A N 1
ATOM 3615 C CA . GLU A 1 462 ? 12.164 11.747 -71.310 1.00 70.75 462 GLU A CA 1
ATOM 3616 C C . GLU A 1 462 ? 13.254 10.884 -71.952 1.00 70.75 462 GLU A C 1
ATOM 3618 O O . GLU A 1 462 ? 14.354 11.360 -72.243 1.00 70.75 462 GLU A O 1
ATOM 3623 N N . VAL A 1 463 ? 12.937 9.610 -72.199 1.00 76.12 463 VAL A N 1
ATOM 3624 C CA . VAL A 1 463 ? 13.843 8.662 -72.857 1.00 76.12 463 VAL A CA 1
ATOM 3625 C C . VAL A 1 463 ? 13.914 8.994 -74.349 1.00 76.12 463 VAL A C 1
ATOM 3627 O O . VAL A 1 463 ? 12.961 8.763 -75.091 1.00 76.12 463 VAL A O 1
ATOM 3630 N N . VAL A 1 464 ? 15.047 9.539 -74.783 1.00 77.19 464 VAL A N 1
ATOM 3631 C CA . VAL A 1 464 ? 15.342 9.872 -76.186 1.00 77.19 464 VAL A CA 1
ATOM 3632 C C . VAL A 1 464 ? 16.086 8.734 -76.886 1.00 77.19 464 VAL A C 1
ATOM 3634 O O . VAL A 1 464 ? 15.943 8.566 -78.094 1.00 77.19 464 VAL A O 1
ATOM 3637 N N . ASP A 1 465 ? 16.829 7.926 -76.129 1.00 78.81 465 ASP A N 1
ATOM 3638 C CA . ASP A 1 465 ? 17.519 6.735 -76.622 1.00 78.81 465 ASP A CA 1
ATOM 3639 C C . ASP A 1 465 ? 17.268 5.568 -75.660 1.00 78.81 465 ASP A C 1
ATOM 3641 O O . ASP A 1 465 ? 17.793 5.517 -74.546 1.00 78.81 465 ASP A O 1
ATOM 3645 N N . SER A 1 466 ? 16.385 4.664 -76.084 1.00 68.88 466 SER A N 1
ATOM 3646 C CA . SER A 1 466 ? 15.918 3.528 -75.286 1.00 68.88 466 SER A CA 1
ATOM 3647 C C . SER A 1 466 ? 17.027 2.512 -75.030 1.00 68.88 466 SER A C 1
ATOM 3649 O O . SER A 1 466 ? 17.090 1.938 -73.949 1.00 68.88 466 SER A O 1
ATOM 3651 N N . GLU A 1 467 ? 17.904 2.309 -76.013 1.00 77.00 467 GLU A N 1
ATOM 3652 C CA . GLU A 1 467 ? 18.941 1.277 -75.985 1.00 77.00 467 GLU A CA 1
ATOM 3653 C C . GLU A 1 467 ? 20.085 1.718 -75.060 1.00 77.00 467 GLU A C 1
ATOM 3655 O O . GLU A 1 467 ? 20.503 0.970 -74.176 1.00 77.00 467 GLU A O 1
ATOM 3660 N N . ALA A 1 468 ? 20.485 2.994 -75.145 1.00 72.81 468 ALA A N 1
ATOM 3661 C CA . ALA A 1 468 ? 21.469 3.583 -74.235 1.00 72.81 468 ALA A CA 1
ATOM 3662 C C . ALA A 1 468 ? 20.991 3.621 -72.769 1.00 72.81 468 ALA A C 1
ATOM 3664 O O . ALA A 1 468 ? 21.792 3.430 -71.848 1.00 72.81 468 ALA A O 1
ATOM 3665 N N . TYR A 1 469 ? 19.692 3.847 -72.545 1.00 75.56 469 TYR A N 1
ATOM 3666 C CA . TYR A 1 469 ? 19.116 3.840 -71.201 1.00 75.56 469 TYR A CA 1
ATOM 3667 C C . TYR A 1 469 ? 19.025 2.422 -70.619 1.00 75.56 469 TYR A C 1
ATOM 3669 O O . TYR A 1 469 ? 19.370 2.211 -69.454 1.00 75.56 469 TYR A O 1
ATOM 3677 N N . GLU A 1 470 ? 18.613 1.432 -71.417 1.00 75.94 470 GLU A N 1
ATOM 3678 C CA . GLU A 1 470 ? 18.543 0.031 -70.984 1.00 75.94 470 GLU A CA 1
ATOM 3679 C C . GLU A 1 470 ? 19.924 -0.543 -70.638 1.00 75.94 470 GLU A C 1
ATOM 3681 O O . GLU A 1 470 ? 20.067 -1.196 -69.598 1.00 75.94 470 GLU A O 1
ATOM 3686 N N . ASP A 1 471 ? 20.955 -0.232 -71.426 1.00 76.31 471 ASP A N 1
ATOM 3687 C CA . ASP A 1 471 ? 22.336 -0.643 -71.150 1.00 76.31 471 ASP A CA 1
ATOM 3688 C C . ASP A 1 471 ? 22.878 -0.022 -69.853 1.00 76.31 471 ASP A C 1
ATOM 3690 O O . ASP A 1 471 ? 23.527 -0.699 -69.045 1.00 76.31 471 ASP A O 1
ATOM 3694 N N . TRP A 1 472 ? 22.562 1.251 -69.593 1.00 75.56 472 TRP A N 1
ATOM 3695 C CA . TRP A 1 472 ? 22.923 1.922 -68.343 1.00 75.56 472 TRP A CA 1
ATOM 3696 C C . TRP A 1 472 ? 22.223 1.292 -67.127 1.00 75.56 472 TRP A C 1
ATOM 3698 O O . TRP A 1 472 ? 22.858 1.033 -66.097 1.00 75.56 472 TRP A O 1
ATOM 3708 N N . VAL A 1 473 ? 20.932 0.960 -67.249 1.00 73.88 473 VAL A N 1
ATOM 3709 C CA . VAL A 1 473 ? 20.178 0.262 -66.197 1.00 73.88 473 VAL A CA 1
ATOM 3710 C C . VAL A 1 473 ? 20.772 -1.128 -65.934 1.00 73.88 473 VAL A C 1
ATOM 3712 O O . VAL A 1 473 ? 21.001 -1.480 -64.773 1.00 73.88 473 VAL A O 1
ATOM 3715 N N . GLN A 1 474 ? 21.097 -1.897 -66.976 1.00 72.38 474 GLN A N 1
ATOM 3716 C CA . GLN A 1 474 ? 21.700 -3.229 -66.843 1.00 72.38 474 GLN A CA 1
ATOM 3717 C C . GLN A 1 474 ? 23.077 -3.185 -66.161 1.00 72.38 474 GLN A C 1
ATOM 3719 O O . GLN A 1 474 ? 23.335 -3.969 -65.242 1.00 72.38 474 GLN A O 1
ATOM 3724 N N . ALA A 1 475 ? 23.940 -2.238 -66.543 1.00 68.12 475 ALA A N 1
ATOM 3725 C CA . ALA A 1 475 ? 25.261 -2.066 -65.937 1.00 68.12 475 ALA A CA 1
ATOM 3726 C C . ALA A 1 475 ? 25.178 -1.659 -64.452 1.00 68.12 475 ALA A C 1
ATOM 3728 O O . ALA A 1 475 ? 25.931 -2.166 -63.611 1.00 68.12 475 ALA A O 1
ATOM 3729 N N . SER A 1 476 ? 24.220 -0.796 -64.095 1.00 64.00 476 SER A N 1
ATOM 3730 C CA . SER A 1 476 ? 24.007 -0.372 -62.704 1.00 64.00 476 SER A CA 1
ATOM 3731 C C . SER A 1 476 ? 23.549 -1.529 -61.800 1.00 64.00 476 SER A C 1
ATOM 3733 O O . SER A 1 476 ? 24.009 -1.661 -60.661 1.00 64.00 476 SER A O 1
ATOM 3735 N N . HIS A 1 477 ? 22.704 -2.425 -62.324 1.00 59.97 477 HIS A N 1
ATOM 3736 C CA . HIS A 1 477 ? 22.237 -3.613 -61.611 1.00 59.97 477 HIS A CA 1
ATOM 3737 C C . HIS A 1 477 ? 23.351 -4.643 -61.402 1.00 59.97 477 HIS A C 1
ATOM 3739 O O . HIS A 1 477 ? 23.500 -5.153 -60.290 1.00 59.97 477 HIS A O 1
ATOM 3745 N N . GLN A 1 478 ? 24.181 -4.895 -62.420 1.00 56.94 478 GLN A N 1
ATOM 3746 C CA . GLN A 1 478 ? 25.335 -5.793 -62.293 1.00 56.94 478 GLN A CA 1
ATOM 3747 C C . GLN A 1 478 ? 26.341 -5.291 -61.252 1.00 56.94 478 GLN A C 1
ATOM 3749 O O . GLN A 1 478 ? 26.865 -6.083 -60.470 1.00 56.94 478 GLN A O 1
ATOM 3754 N N . THR A 1 479 ? 26.558 -3.975 -61.192 1.00 53.72 479 THR A N 1
ATOM 3755 C CA . THR A 1 479 ? 27.458 -3.358 -60.210 1.00 53.72 479 THR A CA 1
ATOM 3756 C C . THR A 1 479 ? 26.926 -3.541 -58.786 1.00 53.72 479 THR A C 1
ATOM 3758 O O . THR A 1 479 ? 27.662 -4.015 -57.925 1.00 53.72 479 THR A O 1
ATOM 3761 N N . ARG A 1 480 ? 25.629 -3.287 -58.543 1.00 54.00 480 ARG A N 1
ATOM 3762 C CA . ARG A 1 480 ? 24.992 -3.500 -57.225 1.00 54.00 480 ARG A CA 1
ATOM 3763 C C . ARG A 1 480 ? 25.015 -4.961 -56.776 1.00 54.00 480 ARG A C 1
ATOM 3765 O O . ARG A 1 480 ? 25.241 -5.230 -55.596 1.00 54.00 480 ARG A O 1
ATOM 3772 N N . ASP A 1 481 ? 24.795 -5.901 -57.691 1.00 57.00 481 ASP A N 1
ATOM 3773 C CA . ASP A 1 481 ? 24.859 -7.331 -57.376 1.00 57.00 481 ASP A CA 1
ATOM 3774 C C . ASP A 1 481 ? 26.295 -7.799 -57.098 1.00 57.00 481 ASP A C 1
ATOM 3776 O O . ASP A 1 481 ? 26.503 -8.687 -56.266 1.00 57.00 481 ASP A O 1
ATOM 3780 N N . MET A 1 482 ? 27.293 -7.182 -57.736 1.00 54.62 482 MET A N 1
ATOM 3781 C CA . MET A 1 482 ? 28.707 -7.433 -57.456 1.00 54.62 482 MET A CA 1
ATOM 3782 C C . MET A 1 482 ? 29.105 -6.901 -56.071 1.00 54.62 482 MET A C 1
ATOM 3784 O O . MET A 1 482 ? 29.683 -7.655 -55.290 1.00 54.62 482 MET A O 1
ATOM 3788 N N . THR A 1 483 ? 28.688 -5.682 -55.707 1.00 52.69 483 THR A N 1
ATOM 3789 C CA . THR A 1 483 ? 28.914 -5.106 -54.367 1.00 52.69 483 THR A CA 1
ATOM 3790 C C . THR A 1 483 ? 28.246 -5.943 -53.274 1.00 52.69 483 THR A C 1
ATOM 3792 O O . THR A 1 483 ? 28.863 -6.264 -52.263 1.00 52.69 483 THR A O 1
ATOM 3795 N N . ARG A 1 484 ? 27.012 -6.411 -53.507 1.00 59.34 484 ARG A N 1
ATOM 3796 C CA . ARG A 1 484 ? 26.296 -7.285 -52.564 1.00 59.34 484 ARG A CA 1
ATOM 3797 C C . ARG A 1 484 ? 26.972 -8.651 -52.396 1.00 59.34 484 ARG A C 1
ATOM 3799 O O . ARG A 1 484 ? 26.923 -9.232 -51.315 1.00 59.34 484 ARG A O 1
ATOM 3806 N N . ARG A 1 485 ? 27.604 -9.189 -53.448 1.00 52.66 485 ARG A N 1
ATOM 3807 C CA . ARG A 1 485 ? 28.394 -10.433 -53.366 1.00 52.66 485 ARG A CA 1
ATOM 3808 C C . ARG A 1 485 ? 29.711 -10.231 -52.617 1.00 52.66 485 ARG A C 1
ATOM 3810 O O . ARG A 1 485 ? 30.102 -11.121 -51.863 1.00 52.66 485 ARG A O 1
ATOM 3817 N N . GLU A 1 486 ? 30.369 -9.086 -52.781 1.00 50.78 486 GLU A N 1
ATOM 3818 C CA . GLU A 1 486 ? 31.572 -8.742 -52.014 1.00 50.78 486 GLU A CA 1
ATOM 3819 C C . GLU A 1 486 ? 31.268 -8.553 -50.520 1.00 50.78 486 GLU A C 1
ATOM 3821 O O . GLU A 1 486 ? 31.968 -9.130 -49.689 1.00 50.78 486 GLU A O 1
ATOM 3826 N N . GLU A 1 487 ? 30.172 -7.875 -50.162 1.00 49.12 487 GLU A N 1
ATOM 3827 C CA . GLU A 1 487 ? 29.726 -7.725 -48.765 1.00 49.12 487 GLU A CA 1
ATOM 3828 C C . GLU A 1 487 ? 29.447 -9.074 -48.076 1.00 49.12 487 GLU A C 1
ATOM 3830 O O . GLU A 1 487 ? 29.768 -9.269 -46.900 1.00 49.12 487 GLU A O 1
ATOM 3835 N N . VAL A 1 488 ? 28.886 -10.045 -48.806 1.00 54.41 488 VAL A N 1
ATOM 3836 C CA . VAL A 1 488 ? 28.639 -11.399 -48.282 1.00 54.41 488 VAL A CA 1
ATOM 3837 C C . VAL A 1 488 ? 29.948 -12.185 -48.114 1.00 54.41 488 VAL A C 1
ATOM 3839 O O . VAL A 1 488 ? 30.107 -12.894 -47.120 1.00 54.41 488 VAL A O 1
ATOM 3842 N N . ASN A 1 489 ? 30.915 -12.032 -49.025 1.00 51.47 489 ASN A N 1
ATOM 3843 C CA . ASN A 1 489 ? 32.220 -12.697 -48.929 1.00 51.47 489 ASN A CA 1
ATOM 3844 C C . ASN A 1 489 ? 33.093 -12.152 -47.787 1.00 51.47 489 ASN A C 1
ATOM 3846 O O . ASN A 1 489 ? 33.812 -12.928 -47.155 1.00 51.47 489 ASN A O 1
ATOM 3850 N N . ILE A 1 490 ? 33.009 -10.853 -47.487 1.00 51.72 490 ILE A N 1
ATOM 3851 C CA . ILE A 1 490 ? 33.744 -10.233 -46.372 1.00 51.72 490 ILE A CA 1
ATOM 3852 C C . ILE A 1 490 ? 33.253 -10.783 -45.025 1.00 51.72 490 ILE A C 1
ATOM 3854 O O . ILE A 1 490 ? 34.072 -11.114 -44.170 1.00 51.72 490 ILE A O 1
ATOM 3858 N N . ASN A 1 491 ? 31.941 -10.983 -44.866 1.00 46.81 491 ASN A N 1
ATOM 3859 C CA . ASN A 1 491 ? 31.370 -11.552 -43.640 1.00 46.81 491 ASN A CA 1
ATOM 3860 C C . ASN A 1 491 ? 31.668 -13.054 -43.471 1.00 46.81 491 ASN A C 1
ATOM 3862 O O . ASN A 1 491 ? 31.803 -13.531 -42.346 1.00 46.81 491 ASN A O 1
ATOM 3866 N N . HIS A 1 492 ? 31.826 -13.806 -44.567 1.00 46.06 492 HIS A N 1
ATOM 3867 C CA . HIS A 1 492 ? 32.143 -15.240 -44.504 1.00 46.06 492 HIS A CA 1
ATOM 3868 C C . HIS A 1 492 ? 33.642 -15.541 -44.303 1.00 46.06 492 HIS A C 1
ATOM 3870 O O . HIS A 1 492 ? 33.993 -16.612 -43.799 1.00 46.06 492 HIS A O 1
ATOM 3876 N N . ALA A 1 493 ? 34.537 -14.616 -44.677 1.00 43.38 493 ALA A N 1
ATOM 3877 C CA . ALA A 1 493 ? 35.982 -14.751 -44.470 1.00 43.38 493 ALA A CA 1
ATOM 3878 C C . ALA A 1 493 ? 36.377 -14.624 -42.987 1.00 43.38 493 ALA A C 1
ATOM 3880 O O . ALA A 1 493 ? 37.332 -15.264 -42.545 1.00 43.38 493 ALA A O 1
ATOM 3881 N N . THR A 1 494 ? 35.613 -13.858 -42.203 1.00 47.03 494 THR A N 1
ATOM 3882 C CA . THR A 1 494 ? 35.835 -13.679 -40.761 1.00 47.03 494 THR A CA 1
ATOM 3883 C C . THR A 1 494 ? 35.488 -14.904 -39.912 1.00 47.03 494 THR A C 1
ATOM 3885 O O . THR A 1 494 ? 36.101 -15.082 -38.862 1.00 47.03 494 THR A O 1
ATOM 3888 N N . ASP A 1 495 ? 34.594 -15.787 -40.371 1.00 45.59 495 ASP A N 1
ATOM 3889 C CA . ASP A 1 495 ? 34.258 -17.022 -39.641 1.00 45.59 495 ASP A CA 1
ATOM 3890 C C . ASP A 1 495 ? 35.323 -18.117 -39.818 1.00 45.59 495 ASP A C 1
ATOM 3892 O O . ASP A 1 495 ? 35.658 -18.814 -38.866 1.00 45.59 495 ASP A O 1
ATOM 3896 N N . LYS A 1 496 ? 35.962 -18.221 -40.993 1.00 43.78 496 LYS A N 1
ATOM 3897 C CA . LYS A 1 496 ? 37.046 -19.201 -41.221 1.00 43.78 496 LYS A CA 1
ATOM 3898 C C . LYS A 1 496 ? 38.374 -18.842 -40.550 1.00 43.78 496 LYS A C 1
ATOM 3900 O O . LYS A 1 496 ? 39.222 -19.716 -40.400 1.00 43.78 496 LYS A O 1
ATOM 3905 N N . ALA A 1 497 ? 38.567 -17.582 -40.161 1.00 43.09 497 ALA A N 1
ATOM 3906 C CA . ALA A 1 497 ? 39.776 -17.134 -39.471 1.00 43.09 497 ALA A CA 1
ATOM 3907 C C . ALA A 1 497 ? 39.721 -17.343 -37.945 1.00 43.09 497 ALA A C 1
ATOM 3909 O O . ALA A 1 497 ? 40.753 -17.220 -37.293 1.00 43.09 497 ALA A O 1
ATOM 3910 N N . ARG A 1 498 ? 38.551 -17.672 -37.373 1.00 44.50 498 ARG A N 1
ATOM 3911 C CA . ARG A 1 498 ? 38.402 -17.970 -35.936 1.00 44.50 498 ARG A CA 1
ATOM 3912 C C . ARG A 1 498 ? 38.555 -19.450 -35.579 1.00 44.50 498 ARG A C 1
ATOM 3914 O O . ARG A 1 498 ? 38.910 -19.735 -34.446 1.00 44.50 498 ARG A O 1
ATOM 3921 N N . ASP A 1 499 ? 38.393 -20.362 -36.536 1.00 42.97 499 ASP A N 1
ATOM 3922 C CA . ASP A 1 499 ? 38.540 -21.810 -36.302 1.00 42.97 499 ASP A CA 1
ATOM 3923 C C . ASP A 1 499 ? 40.003 -22.310 -36.319 1.00 42.97 499 ASP A C 1
ATOM 3925 O O . ASP A 1 499 ? 40.246 -23.493 -36.098 1.00 42.97 499 ASP A O 1
ATOM 3929 N N . PHE A 1 500 ? 40.994 -21.446 -36.583 1.00 40.09 500 PHE A N 1
ATOM 3930 C CA . PHE A 1 500 ? 42.407 -21.848 -36.726 1.00 40.09 500 PHE A CA 1
ATOM 3931 C C . PHE A 1 500 ? 43.341 -21.418 -35.583 1.00 40.09 500 PHE A C 1
ATOM 3933 O O . PHE A 1 500 ? 44.527 -21.743 -35.650 1.00 40.09 500 PHE A O 1
ATOM 3940 N N . ASP A 1 501 ? 42.847 -20.727 -34.548 1.00 42.06 501 ASP A N 1
ATOM 3941 C CA . ASP A 1 501 ? 43.707 -20.134 -33.502 1.00 42.06 501 ASP A CA 1
ATOM 3942 C C . ASP A 1 501 ? 43.508 -20.716 -32.084 1.00 42.06 501 ASP A C 1
ATOM 3944 O O . ASP A 1 501 ? 44.156 -20.260 -31.147 1.00 42.06 501 ASP A O 1
ATOM 3948 N N . ASP A 1 502 ? 42.673 -21.754 -31.915 1.00 40.97 502 ASP A N 1
ATOM 3949 C CA . ASP A 1 502 ? 42.375 -22.364 -30.597 1.00 40.97 502 ASP A CA 1
ATOM 3950 C C . ASP A 1 502 ? 43.199 -23.637 -30.271 1.00 40.97 502 ASP A C 1
ATOM 3952 O O . ASP A 1 502 ? 43.029 -24.238 -29.214 1.00 40.97 502 ASP A O 1
ATOM 3956 N N . ASP A 1 503 ? 44.150 -24.033 -31.129 1.00 39.44 503 ASP A N 1
ATOM 3957 C CA . ASP A 1 503 ? 44.945 -25.275 -30.986 1.00 39.44 503 ASP A CA 1
ATOM 3958 C C . ASP A 1 503 ? 46.402 -25.055 -30.505 1.00 39.44 503 ASP A C 1
ATOM 3960 O O . ASP A 1 503 ? 47.331 -25.764 -30.911 1.00 39.44 503 ASP A O 1
ATOM 3964 N N . ARG A 1 504 ? 46.659 -24.087 -29.611 1.00 35.12 504 ARG A N 1
ATOM 3965 C CA . ARG A 1 504 ? 47.957 -24.000 -28.901 1.00 35.12 504 ARG A CA 1
ATOM 3966 C C . ARG A 1 504 ? 47.815 -23.758 -27.405 1.00 35.12 504 ARG A C 1
ATOM 3968 O O . ARG A 1 504 ? 48.004 -22.659 -26.893 1.00 35.12 504 ARG A O 1
ATOM 3975 N N . GLU A 1 505 ? 47.570 -24.861 -26.712 1.00 38.31 505 GLU A N 1
ATOM 3976 C CA . GLU A 1 505 ? 47.769 -25.016 -25.277 1.00 38.31 505 GLU A CA 1
ATOM 3977 C C . GLU A 1 505 ? 49.264 -25.179 -24.895 1.00 38.31 505 GLU A C 1
ATOM 3979 O O . GLU A 1 505 ? 50.011 -25.910 -25.545 1.00 38.31 505 GLU A O 1
ATOM 3984 N N . VAL A 1 506 ? 49.613 -24.556 -23.756 1.00 36.59 506 VAL A N 1
ATOM 3985 C CA . VAL A 1 506 ? 50.567 -24.986 -22.703 1.00 36.59 506 VAL A CA 1
ATOM 3986 C C . VAL A 1 506 ? 52.082 -24.826 -22.939 1.00 36.59 506 VAL A C 1
ATOM 3988 O O . VAL A 1 506 ? 52.690 -25.547 -23.725 1.00 36.59 506 VAL A O 1
ATOM 3991 N N . PHE A 1 507 ? 52.705 -23.954 -22.125 1.00 34.50 507 PHE A N 1
ATOM 3992 C CA . PHE A 1 507 ? 53.624 -24.332 -21.028 1.00 34.50 507 PHE A CA 1
ATOM 3993 C C . PHE A 1 507 ? 53.612 -23.296 -19.900 1.00 34.50 507 PHE A C 1
ATOM 3995 O O . PHE A 1 507 ? 53.593 -22.085 -20.216 1.00 34.50 507 PHE A O 1
#

Sequence (507 aa):
MLNALDARCPNWDLWEECRTISELENASATLIPASSGEDPFWQGSARTIFAEGAERMRRDEDRSYNKFLRTLLAIQLDQLRTFLAGTPASTLVDGKIEKTAISIRSVLTNYVKAMRYLQGIDRPGREKFTIREWMKGQADKSKNGWLFITSDEQNHESLKPLISLWLSIAATSLLAMGPNRQRRVWFFYDELASLHKLPTLPRIISEARKFGGCFVLGFQSFAQLEEIYGPKAAAALFDLLNTKFFFRSPSAQIAKFVEEDIGETWRKKFSEQTSFGHEQVRDGISFGKEEERVSIVSYSDVQSLNDLQCFVTLPGSYPVVKLTMKYEAMPKVADSLLLRDVQTSLDQMLEDEITRRTEEERHKFAGLFEGASLIQAVPESNLSNTPPPSAGRVAAVLAETNTPPETRTLQTENAAGDADTKNTGSTAVAAEGGSTSTGGTERDIEQDLPKDVPPGLNSDGEVVDSEAYEDWVQASHQTRDMTRREEVNINHATDKARDFDDDREVF

pLDDT: mean 73.96, std 24.74, range [21.89, 97.56]